Protein 2Y5I (pdb70)

Structure (mmCIF, N/CA/C/O backbone):
data_2Y5I
#
_entry.id   2Y5I
#
_cell.length_a   75.611
_cell.length_b   132.250
_cell.length_c   58.209
_cell.angle_alpha   90.00
_cell.angle_beta   90.00
_cell.angle_gamma   90.00
#
_symmetry.space_group_name_H-M   'P 21 21 2'
#
loop_
_entity.id
_entity.type
_entity.pdbx_description
1 polymer 'S100 CALCIUM BINDING PROTEIN Z'
2 non-polymer 'CALCIUM ION'
3 non-polymer 'ISOPROPYL ALCOHOL'
4 water water
#
loop_
_atom_site.group_PDB
_atom_site.id
_atom_site.type_symbol
_atom_site.label_atom_id
_atom_site.label_alt_id
_atom_site.label_comp_id
_atom_site.label_asym_id
_atom_site.label_entity_id
_atom_site.label_seq_id
_atom_site.pdbx_PDB_ins_code
_atom_site.Cartn_x
_atom_site.Cartn_y
_atom_site.Cartn_z
_atom_site.occupancy
_atom_site.B_iso_or_equiv
_atom_site.auth_seq_id
_atom_site.auth_comp_id
_atom_site.auth_asym_id
_atom_site.auth_atom_id
_atom_site.pdbx_PDB_model_num
ATOM 1 N N . SER A 1 3 ? 36.216 13.812 -9.838 1.00 19.25 3 SER A N 1
ATOM 2 C CA . SER A 1 3 ? 37.559 14.444 -9.724 1.00 17.89 3 SER A CA 1
ATOM 3 C C . SER A 1 3 ? 37.940 14.679 -8.272 1.00 16.55 3 SER A C 1
ATOM 4 O O . SER A 1 3 ? 37.100 14.903 -7.412 1.00 15.88 3 SER A O 1
ATOM 7 N N . LYS A 1 4 ? 39.231 14.663 -8.004 1.00 16.25 4 LYS A N 1
ATOM 8 C CA . LYS A 1 4 ? 39.687 14.874 -6.626 1.00 15.25 4 LYS A CA 1
ATOM 9 C C . LYS A 1 4 ? 39.288 16.260 -6.113 1.00 13.59 4 LYS A C 1
ATOM 10 O O . LYS A 1 4 ? 38.816 16.414 -4.964 1.00 12.83 4 LYS A O 1
ATOM 16 N N . LEU A 1 5 ? 39.383 17.260 -6.969 1.00 13.05 5 LEU A N 1
ATOM 17 C CA . LEU A 1 5 ? 39.019 18.595 -6.531 1.00 11.94 5 LEU A CA 1
ATOM 18 C C . LEU A 1 5 ? 37.517 18.708 -6.155 1.00 11.95 5 LEU A C 1
ATOM 19 O O . LEU A 1 5 ? 37.159 19.303 -5.139 1.00 11.08 5 LEU A O 1
ATOM 24 N N . GLU A 1 6 ? 36.638 18.168 -6.983 1.00 13.05 6 GLU A N 1
ATOM 25 C CA . GLU A 1 6 ? 35.206 18.355 -6.750 1.00 13.40 6 GLU A CA 1
ATOM 26 C C . GLU A 1 6 ? 34.772 17.449 -5.588 1.00 13.59 6 GLU A C 1
ATOM 27 O O . GLU A 1 6 ? 33.945 17.815 -4.760 1.00 13.34 6 GLU A O 1
ATOM 33 N N . GLY A 1 7 ? 35.405 16.295 -5.466 1.00 14.33 7 GLY A N 1
ATOM 34 C CA . GLY A 1 7 ? 35.307 15.553 -4.196 1.00 14.56 7 GLY A CA 1
ATOM 35 C C . GLY A 1 7 ? 35.598 16.425 -2.970 1.00 13.22 7 GLY A C 1
ATOM 36 O O . GLY A 1 7 ? 34.819 16.422 -2.005 1.00 13.33 7 GLY A O 1
ATOM 37 N N . ALA A 1 8 ? 36.682 17.205 -3.008 1.00 12.29 8 ALA A N 1
ATOM 38 C CA . ALA A 1 8 ? 37.045 18.063 -1.882 1.00 11.54 8 ALA A CA 1
ATOM 39 C C . ALA A 1 8 ? 35.998 19.128 -1.626 1.00 11.46 8 ALA A C 1
ATOM 40 O O . ALA A 1 8 ? 35.663 19.394 -0.469 1.00 11.31 8 ALA A O 1
ATOM 42 N N . MET A 1 9 ? 35.492 19.733 -2.717 1.00 11.91 9 MET A N 1
ATOM 43 C CA . MET A 1 9 ? 34.447 20.760 -2.681 1.00 11.90 9 MET A CA 1
ATOM 44 C C . MET A 1 9 ? 33.171 20.203 -2.063 1.00 12.83 9 MET A C 1
ATOM 45 O O . MET A 1 9 ? 32.599 20.823 -1.172 1.00 12.53 9 MET A O 1
ATOM 50 N N . ASP A 1 10 ? 32.760 19.035 -2.543 1.00 14.30 10 ASP A N 1
ATOM 51 C CA . ASP A 1 10 ? 31.604 18.336 -1.967 1.00 15.42 10 ASP A CA 1
ATOM 52 C C . ASP A 1 10 ? 31.754 18.162 -0.469 1.00 14.73 10 ASP A C 1
ATOM 53 O O . ASP A 1 10 ? 30.809 18.396 0.277 1.00 14.47 10 ASP A O 1
ATOM 58 N N . ALA A 1 11 ? 32.945 17.743 -0.055 1.00 14.51 11 ALA A N 1
ATOM 59 C CA . ALA A 1 11 ? 33.268 17.540 1.360 1.00 14.26 11 ALA A CA 1
ATOM 60 C C . ALA A 1 11 ? 33.160 18.839 2.185 1.00 13.41 11 ALA A C 1
ATOM 61 O O . ALA A 1 11 ? 32.678 18.815 3.313 1.00 13.82 11 ALA A O 1
ATOM 63 N N . LEU A 1 12 ? 33.576 19.960 1.631 1.00 12.66 12 LEU A N 1
ATOM 64 C CA . LEU A 1 12 ? 33.459 21.240 2.362 1.00 12.11 12 LEU A CA 1
ATOM 65 C C . LEU A 1 12 ? 32.010 21.519 2.621 1.00 12.15 12 LEU A C 1
ATOM 66 O O . LEU A 1 12 ? 31.645 21.947 3.715 1.00 12.30 12 LEU A O 1
ATOM 71 N N . ILE A 1 13 ? 31.197 21.299 1.589 1.00 12.19 13 ILE A N 1
ATOM 72 C CA . ILE A 1 13 ? 29.761 21.522 1.710 1.00 12.43 13 ILE A CA 1
ATOM 73 C C . ILE A 1 13 ? 29.120 20.563 2.742 1.00 12.85 13 ILE A C 1
ATOM 74 O O . ILE A 1 13 ? 28.317 20.959 3.580 1.00 12.65 13 ILE A O 1
ATOM 79 N N . THR A 1 14 ? 29.447 19.289 2.630 1.00 13.46 14 THR A N 1
ATOM 80 C CA . THR A 1 14 ? 28.924 18.255 3.558 1.00 14.65 14 THR A CA 1
ATOM 81 C C . THR A 1 14 ? 29.287 18.547 4.996 1.00 14.28 14 THR A C 1
ATOM 82 O O . THR A 1 14 ? 28.434 18.477 5.878 1.00 14.64 14 THR A O 1
ATOM 86 N N . VAL A 1 15 ? 30.546 18.888 5.220 1.00 13.74 15 VAL A N 1
ATOM 87 C CA . VAL A 1 15 ? 31.021 19.169 6.598 1.00 13.66 15 VAL A CA 1
ATOM 88 C C . VAL A 1 15 ? 30.164 20.282 7.177 1.00 13.28 15 VAL A C 1
ATOM 89 O O . VAL A 1 15 ? 29.580 20.108 8.247 1.00 13.56 15 VAL A O 1
ATOM 93 N N . PHE A 1 16 ? 30.062 21.386 6.455 1.00 12.46 16 PHE A N 1
ATOM 94 C CA . PHE A 1 16 ? 29.285 22.545 6.923 1.00 12.58 16 PHE A CA 1
ATOM 95 C C . PHE A 1 16 ? 27.875 22.130 7.333 1.00 13.84 16 PHE A C 1
ATOM 96 O O . PHE A 1 16 ? 27.403 22.418 8.453 1.00 14.35 16 PHE A O 1
ATOM 104 N N . HIS A 1 17 ? 27.220 21.387 6.454 1.00 14.74 17 HIS A N 1
ATOM 105 C CA . HIS A 1 17 ? 25.824 21.020 6.665 1.00 15.98 17 HIS A CA 1
ATOM 106 C C . HIS A 1 17 ? 25.679 19.909 7.732 1.00 17.23 17 HIS A C 1
ATOM 107 O O . HIS A 1 17 ? 24.625 19.712 8.318 1.00 18.30 17 HIS A O 1
ATOM 114 N N . ASN A 1 18 ? 26.739 19.153 7.958 1.00 17.42 18 ASN A N 1
ATOM 115 C CA . ASN A 1 18 ? 26.763 18.229 9.080 1.00 18.45 18 ASN A CA 1
ATOM 116 C C . ASN A 1 18 ? 26.558 18.934 10.442 1.00 18.11 18 ASN A C 1
ATOM 117 O O . ASN A 1 18 ? 26.040 18.315 11.360 1.00 19.59 18 ASN A O 1
ATOM 122 N N . TYR A 1 19 ? 26.977 20.192 10.588 1.00 16.48 19 TYR A N 1
ATOM 123 C CA . TYR A 1 19 ? 26.892 20.914 11.867 1.00 16.30 19 TYR A CA 1
ATOM 124 C C . TYR A 1 19 ? 25.877 22.061 11.892 1.00 15.77 19 TYR A C 1
ATOM 125 O O . TYR A 1 19 ? 25.503 22.500 12.961 1.00 16.00 19 TYR A O 1
ATOM 134 N N . SER A 1 20 ? 25.509 22.610 10.724 1.00 14.91 20 SER A N 1
ATOM 135 C CA . SER A 1 20 ? 24.713 23.850 10.654 1.00 14.43 20 SER A CA 1
ATOM 136 C C . SER A 1 20 ? 23.215 23.638 10.897 1.00 15.21 20 SER A C 1
ATOM 137 O O . SER A 1 20 ? 22.460 24.606 11.143 1.00 15.30 20 SER A O 1
ATOM 140 N N . GLY A 1 21 ? 22.772 22.383 10.846 1.00 15.79 21 GLY A N 1
ATOM 141 C CA . GLY A 1 21 ? 21.367 22.067 10.943 1.00 16.82 21 GLY A CA 1
ATOM 142 C C . GLY A 1 21 ? 20.834 21.621 12.303 1.00 17.84 21 GLY A C 1
ATOM 143 O O . GLY A 1 21 ? 19.746 21.085 12.392 1.00 18.87 21 GLY A O 1
ATOM 144 N N . SER A 1 22 ? 21.598 21.798 13.375 1.00 17.54 22 SER A N 1
ATOM 145 C CA . SER A 1 22 ? 21.113 21.431 14.687 1.00 18.74 22 SER A CA 1
ATOM 146 C C . SER A 1 22 ? 20.114 22.419 15.248 1.00 19.02 22 SER A C 1
ATOM 147 O O . SER A 1 22 ? 19.168 22.033 15.963 1.00 20.22 22 SER A O 1
ATOM 150 N N . GLU A 1 23 ? 20.312 23.694 14.934 1.00 17.82 23 GLU A N 1
ATOM 151 C CA . GLU A 1 23 ? 19.452 24.731 15.496 1.00 18.55 23 GLU A CA 1
ATOM 152 C C . GLU A 1 23 ? 19.470 25.979 14.648 1.00 17.79 23 GLU A C 1
ATOM 153 O O . GLU A 1 23 ? 20.375 26.196 13.823 1.00 16.39 23 GLU A O 1
ATOM 159 N N . GLY A 1 24 ? 18.492 26.826 14.910 1.00 18.90 24 GLY A N 1
ATOM 160 C CA . GLY A 1 24 ? 18.385 28.077 14.186 1.00 18.95 24 GLY A CA 1
ATOM 161 C C . GLY A 1 24 ? 18.387 27.842 12.695 1.00 18.64 24 GLY A C 1
ATOM 162 O O . GLY A 1 24 ? 17.959 26.806 12.221 1.00 18.80 24 GLY A O 1
ATOM 163 N N . ASP A 1 25 ? 18.864 28.817 11.948 1.00 18.85 25 ASP A N 1
ATOM 164 C CA . ASP A 1 25 ? 19.000 28.648 10.500 1.00 18.96 25 ASP A CA 1
ATOM 165 C C . ASP A 1 25 ? 19.720 27.331 10.173 1.00 18.37 25 ASP A C 1
ATOM 166 O O . ASP A 1 25 ? 20.799 27.058 10.654 1.00 17.19 25 ASP A O 1
ATOM 171 N N . LYS A 1 26 ? 19.121 26.567 9.293 1.00 19.11 26 LYS A N 1
ATOM 172 C CA . LYS A 1 26 ? 19.624 25.269 8.899 1.00 19.46 26 LYS A CA 1
ATOM 173 C C . LYS A 1 26 ? 20.938 25.388 8.094 1.00 17.81 26 LYS A C 1
ATOM 174 O O . LYS A 1 26 ? 21.758 24.465 8.039 1.00 17.15 26 LYS A O 1
ATOM 180 N N . TYR A 1 27 ? 21.136 26.551 7.475 1.00 17.25 27 TYR A N 1
ATOM 181 C CA . TYR A 1 27 ? 22.269 26.816 6.609 1.00 16.57 27 TYR A CA 1
ATOM 182 C C . TYR A 1 27 ? 23.247 27.840 7.162 1.00 15.66 27 TYR A C 1
ATOM 183 O O . TYR A 1 27 ? 24.049 28.374 6.426 1.00 15.36 27 TYR A O 1
ATOM 192 N N . LYS A 1 28 ? 23.182 28.121 8.458 1.00 15.93 28 LYS A N 1
ATOM 193 C CA . LYS A 1 28 ? 24.222 28.898 9.133 1.00 15.11 28 LYS A CA 1
ATOM 194 C C . LYS A 1 28 ? 24.640 28.224 10.422 1.00 14.99 28 LYS A C 1
ATOM 195 O O . LYS A 1 28 ? 23.839 27.535 11.103 1.00 15.58 28 LYS A O 1
ATOM 201 N N . LEU A 1 29 ? 25.887 28.480 10.801 1.00 14.16 29 LEU A N 1
ATOM 202 C CA . LEU A 1 29 ? 26.413 27.979 12.050 1.00 14.03 29 LEU A CA 1
ATOM 203 C C . LEU A 1 29 ? 26.225 28.966 13.203 1.00 14.50 29 LEU A C 1
ATOM 204 O O . LEU A 1 29 ? 26.704 30.112 13.152 1.00 14.55 29 LEU A O 1
ATOM 209 N N . SER A 1 30 ? 25.576 28.504 14.271 1.00 14.76 30 SER A N 1
ATOM 210 C CA . SER A 1 30 ? 25.558 29.242 15.532 1.00 15.36 30 SER A CA 1
ATOM 211 C C . SER A 1 30 ? 26.937 29.124 16.140 1.00 15.09 30 SER A C 1
ATOM 212 O O . SER A 1 30 ? 27.697 28.302 15.696 1.00 14.25 30 SER A O 1
ATOM 215 N N . LYS A 1 31 ? 27.244 29.930 17.150 1.00 15.87 31 LYS A N 1
ATOM 216 C CA . LYS A 1 31 ? 28.489 29.766 17.938 1.00 16.36 31 LYS A CA 1
ATOM 217 C C . LYS A 1 31 ? 28.637 28.312 18.418 1.00 16.46 31 LYS A C 1
ATOM 218 O O . LYS A 1 31 ? 29.691 27.752 18.347 1.00 16.07 31 LYS A O 1
ATOM 224 N N . GLY A 1 32 ? 27.565 27.718 18.898 1.00 17.12 32 GLY A N 1
ATOM 225 C CA . GLY A 1 32 ? 27.607 26.331 19.414 1.00 17.82 32 GLY A CA 1
ATOM 226 C C . GLY A 1 32 ? 27.962 25.318 18.327 1.00 16.79 32 GLY A C 1
ATOM 227 O O . GLY A 1 32 ? 28.798 24.406 18.522 1.00 16.77 32 GLY A O 1
ATOM 228 N N . GLU A 1 33 ? 27.325 25.474 17.177 1.00 15.94 33 GLU A N 1
ATOM 229 C CA . GLU A 1 33 ? 27.580 24.615 16.031 1.00 15.18 33 GLU A CA 1
ATOM 230 C C . GLU A 1 33 ? 29.017 24.801 15.489 1.00 14.63 33 GLU A C 1
ATOM 231 O O . GLU A 1 33 ? 29.689 23.822 15.157 1.00 14.31 33 GLU A O 1
ATOM 237 N N . LEU A 1 34 ? 29.471 26.054 15.407 1.00 14.69 34 LEU A N 1
ATOM 238 C CA . LEU A 1 34 ? 30.827 26.373 15.052 1.00 14.63 34 LEU A CA 1
ATOM 239 C C . LEU A 1 34 ? 31.824 25.690 16.010 1.00 15.90 34 LEU A C 1
ATOM 240 O O . LEU A 1 34 ? 32.765 25.065 15.563 1.00 15.58 34 LEU A O 1
ATOM 245 N N . LYS A 1 35 ? 31.566 25.782 17.314 1.00 17.59 35 LYS A N 1
ATOM 246 C CA . LYS A 1 35 ? 32.420 25.206 18.368 1.00 19.00 35 LYS A CA 1
ATOM 247 C C . LYS A 1 35 ? 32.495 23.696 18.152 1.00 19.62 35 LYS A C 1
ATOM 248 O O . LYS A 1 35 ? 33.555 23.077 18.156 1.00 19.86 35 LYS A O 1
ATOM 254 N N . GLU A 1 36 ? 31.352 23.121 17.870 1.00 20.37 36 GLU A N 1
ATOM 255 C CA . GLU A 1 36 ? 31.264 21.728 17.621 1.00 21.20 36 GLU A CA 1
ATOM 256 C C . GLU A 1 36 ? 32.129 21.332 16.429 1.00 19.56 36 GLU A C 1
ATOM 257 O O . GLU A 1 36 ? 32.964 20.404 16.530 1.00 19.86 36 GLU A O 1
ATOM 263 N N . LEU A 1 37 ? 31.941 22.041 15.307 1.00 17.36 37 LEU A N 1
ATOM 264 C CA . LEU A 1 37 ? 32.715 21.816 14.126 1.00 16.10 37 LEU A CA 1
ATOM 265 C C . LEU A 1 37 ? 34.225 22.010 14.400 1.00 15.96 37 LEU A C 1
ATOM 266 O O . LEU A 1 37 ? 35.027 21.167 13.996 1.00 15.75 37 LEU A O 1
ATOM 271 N N . LEU A 1 38 ? 34.612 23.105 15.056 1.00 15.75 38 LEU A N 1
ATOM 272 C CA . LEU A 1 38 ? 36.021 23.341 15.353 1.00 16.03 38 LEU A CA 1
ATOM 273 C C . LEU A 1 38 ? 36.641 22.155 16.141 1.00 17.33 38 LEU A C 1
ATOM 274 O O . LEU A 1 38 ? 37.729 21.659 15.799 1.00 16.83 38 LEU A O 1
ATOM 279 N N . ASN A 1 39 ? 35.900 21.677 17.140 1.00 18.69 39 ASN A N 1
ATOM 280 C CA . ASN A 1 39 ? 36.400 20.676 18.039 1.00 20.34 39 ASN A CA 1
ATOM 281 C C . ASN A 1 39 ? 36.529 19.325 17.375 1.00 20.33 39 ASN A C 1
ATOM 282 O O . ASN A 1 39 ? 37.490 18.575 17.677 1.00 21.29 39 ASN A O 1
ATOM 287 N N . ALA A 1 40 ? 35.623 19.024 16.456 1.00 19.09 40 ALA A N 1
ATOM 288 C CA . ALA A 1 40 ? 35.648 17.735 15.776 1.00 19.16 40 ALA A CA 1
ATOM 289 C C . ALA A 1 40 ? 36.444 17.745 14.483 1.00 17.69 40 ALA A C 1
ATOM 290 O O . ALA A 1 40 ? 36.995 16.713 14.111 1.00 18.05 40 ALA A O 1
ATOM 292 N N . GLU A 1 41 ? 36.561 18.897 13.816 1.00 16.08 41 GLU A N 1
ATOM 293 C CA . GLU A 1 41 ? 37.124 18.949 12.452 1.00 14.86 41 GLU A CA 1
ATOM 294 C C . GLU A 1 41 ? 38.485 19.643 12.366 1.00 14.32 41 GLU A C 1
ATOM 295 O O . GLU A 1 41 ? 39.267 19.345 11.467 1.00 13.80 41 GLU A O 1
ATOM 301 N N . LEU A 1 42 ? 38.769 20.554 13.308 1.00 14.59 42 LEU A N 1
ATOM 302 C CA . LEU A 1 42 ? 39.982 21.353 13.314 1.00 14.20 42 LEU A CA 1
ATOM 303 C C . LEU A 1 42 ? 40.714 21.288 14.645 1.00 15.59 42 LEU A C 1
ATOM 304 O O . LEU A 1 42 ? 41.435 22.222 15.020 1.00 15.60 42 LEU A O 1
ATOM 309 N N A THR A 1 43 ? 40.592 20.145 15.318 0.50 16.71 43 THR A N 1
ATOM 310 N N B THR A 1 43 ? 40.575 20.154 15.323 0.50 16.74 43 THR A N 1
ATOM 311 C CA A THR A 1 43 ? 41.099 19.971 16.665 0.50 18.47 43 THR A CA 1
ATOM 312 C CA B THR A 1 43 ? 41.103 19.978 16.653 0.50 18.48 43 THR A CA 1
ATOM 313 C C A THR A 1 43 ? 42.618 20.191 16.778 0.50 19.13 43 THR A C 1
ATOM 314 C C B THR A 1 43 ? 42.612 20.234 16.758 0.50 19.10 43 THR A C 1
ATOM 315 O O A THR A 1 43 ? 43.088 20.717 17.790 0.50 20.38 43 THR A O 1
ATOM 316 O O B THR A 1 43 ? 43.070 20.811 17.747 0.50 20.28 43 THR A O 1
ATOM 323 N N . ASP A 1 44 ? 43.371 19.855 15.732 1.00 18.58 44 ASP A N 1
ATOM 324 C CA . ASP A 1 44 ? 44.805 20.089 15.714 1.00 19.28 44 ASP A CA 1
ATOM 325 C C . ASP A 1 44 ? 45.166 21.597 15.820 1.00 19.08 44 ASP A C 1
ATOM 326 O O . ASP A 1 44 ? 46.120 21.953 16.524 1.00 19.79 44 ASP A O 1
ATOM 331 N N . PHE A 1 45 ? 44.342 22.455 15.200 1.00 18.14 45 PHE A N 1
ATOM 332 C CA . PHE A 1 45 ? 44.504 23.914 15.325 1.00 18.50 45 PHE A CA 1
ATOM 333 C C . PHE A 1 45 ? 44.243 24.404 16.759 1.00 20.39 45 PHE A C 1
ATOM 334 O O . PHE A 1 45 ? 44.794 25.431 17.173 1.00 21.81 45 PHE A O 1
ATOM 342 N N . LEU A 1 46 ? 43.458 23.656 17.525 1.00 21.22 46 LEU A N 1
ATOM 343 C CA . LEU A 1 46 ? 43.267 23.963 18.946 1.00 23.08 46 LEU A CA 1
ATOM 344 C C . LEU A 1 46 ? 44.223 23.180 19.821 1.00 24.77 46 LEU A C 1
ATOM 345 O O . LEU A 1 46 ? 44.020 23.089 20.985 1.00 26.03 46 LEU A O 1
ATOM 350 N N . MET A 1 47 ? 45.249 22.594 19.232 1.00 25.00 47 MET A N 1
ATOM 351 C CA . MET A 1 47 ? 46.180 21.725 19.938 1.00 26.86 47 MET A CA 1
ATOM 352 C C . MET A 1 47 ? 45.467 20.715 20.813 1.00 27.72 47 MET A C 1
ATOM 353 O O . MET A 1 47 ? 45.897 20.410 21.900 1.00 29.69 47 MET A O 1
ATOM 358 N N . SER A 1 48 ? 44.366 20.188 20.267 1.00 26.46 48 SER A N 1
ATOM 359 C CA . SER A 1 48 ? 43.447 19.277 20.954 1.00 27.50 48 SER A CA 1
ATOM 360 C C . SER A 1 48 ? 43.110 19.691 22.369 1.00 29.12 48 SER A C 1
ATOM 361 O O . SER A 1 48 ? 42.878 18.848 23.210 1.00 30.60 48 SER A O 1
ATOM 364 N N . GLN A 1 49 ? 43.096 20.999 22.606 1.00 29.11 49 GLN A N 1
ATOM 365 C CA . GLN A 1 49 ? 42.566 21.582 23.823 1.00 30.86 49 GLN A CA 1
ATOM 366 C C . GLN A 1 49 ? 41.241 22.245 23.504 1.00 30.42 49 GLN A C 1
ATOM 367 O O . GLN A 1 49 ? 40.909 22.573 22.344 1.00 27.94 49 GLN A O 1
ATOM 373 N N . LYS A 1 50 ? 40.517 22.429 24.597 1.00 33.10 50 LYS A N 1
ATOM 374 C CA . LYS A 1 50 ? 39.306 23.188 24.666 1.00 33.68 50 LYS A CA 1
ATOM 375 C C . LYS A 1 50 ? 39.712 24.615 24.876 1.00 33.93 50 LYS A C 1
ATOM 376 O O . LYS A 1 50 ? 40.409 24.945 25.826 1.00 36.15 50 LYS A O 1
ATOM 382 N N . ASP A 1 51 ? 39.283 25.466 23.966 1.00 32.55 51 ASP A N 1
ATOM 383 C CA . ASP A 1 51 ? 39.704 26.834 23.967 1.00 32.70 51 ASP A CA 1
ATOM 384 C C . ASP A 1 51 ? 38.501 27.733 23.616 1.00 31.67 51 ASP A C 1
ATOM 385 O O . ASP A 1 51 ? 38.429 28.268 22.509 1.00 30.00 51 ASP A O 1
ATOM 390 N N . PRO A 1 52 ? 37.566 27.890 24.564 1.00 33.00 52 PRO A N 1
ATOM 391 C CA . PRO A 1 52 ? 36.376 28.743 24.385 1.00 32.59 52 PRO A CA 1
ATOM 392 C C . PRO A 1 52 ? 36.673 30.211 24.079 1.00 32.58 52 PRO A C 1
ATOM 393 O O . PRO A 1 52 ? 35.977 30.797 23.256 1.00 30.18 52 PRO A O 1
ATOM 397 N N . MET A 1 53 ? 37.663 30.814 24.745 1.00 34.74 53 MET A N 1
ATOM 398 C CA . MET A 1 53 ? 38.006 32.188 24.412 1.00 35.62 53 MET A CA 1
ATOM 399 C C . MET A 1 53 ? 38.521 32.275 22.978 1.00 32.96 53 MET A C 1
ATOM 400 O O . MET A 1 53 ? 38.217 33.237 22.273 1.00 31.99 53 MET A O 1
ATOM 405 N N . LEU A 1 54 ? 39.242 31.261 22.510 1.00 31.22 54 LEU A N 1
ATOM 406 C CA . LEU A 1 54 ? 39.692 31.276 21.126 1.00 28.97 54 LEU A CA 1
ATOM 407 C C . LEU A 1 54 ? 38.509 31.121 20.153 1.00 26.49 54 LEU A C 1
ATOM 408 O O . LEU A 1 54 ? 38.475 31.785 19.131 1.00 25.02 54 LEU A O 1
ATOM 413 N N . VAL A 1 55 ? 37.557 30.255 20.482 1.00 25.74 55 VAL A N 1
ATOM 414 C CA . VAL A 1 55 ? 36.350 30.101 19.679 1.00 24.33 55 VAL A CA 1
ATOM 415 C C . VAL A 1 55 ? 35.546 31.398 19.550 1.00 24.07 55 VAL A C 1
ATOM 416 O O . VAL A 1 55 ? 35.067 31.761 18.471 1.00 22.81 55 VAL A O 1
ATOM 420 N N . GLU A 1 56 ? 35.411 32.069 20.667 1.00 25.44 56 GLU A N 1
ATOM 421 C CA . GLU A 1 56 ? 34.760 33.361 20.733 1.00 26.17 56 GLU A CA 1
ATOM 422 C C . GLU A 1 56 ? 35.390 34.326 19.734 1.00 25.13 56 GLU A C 1
ATOM 423 O O . GLU A 1 56 ? 34.693 35.018 19.011 1.00 23.67 56 GLU A O 1
ATOM 429 N N . LYS A 1 57 ? 36.718 34.362 19.708 1.00 25.05 57 LYS A N 1
ATOM 430 C CA . LYS A 1 57 ? 37.416 35.246 18.785 1.00 24.89 57 LYS A CA 1
ATOM 431 C C . LYS A 1 57 ? 37.243 34.780 17.345 1.00 22.64 57 LYS A C 1
ATOM 432 O O . LYS A 1 57 ? 37.132 35.617 16.441 1.00 22.64 57 LYS A O 1
ATOM 438 N N . ILE A 1 58 ? 37.230 33.464 17.115 1.00 20.99 58 ILE A N 1
ATOM 439 C CA . ILE A 1 58 ? 37.003 32.914 15.761 1.00 19.01 58 ILE A CA 1
ATOM 440 C C . ILE A 1 58 ? 35.576 33.292 15.272 1.00 18.54 58 ILE A C 1
ATOM 441 O O . ILE A 1 58 ? 35.404 33.841 14.171 1.00 17.85 58 ILE A O 1
ATOM 446 N N . MET A 1 59 ? 34.579 33.060 16.123 1.00 18.92 59 MET A N 1
ATOM 447 C CA . MET A 1 59 ? 33.192 33.508 15.877 1.00 18.84 59 MET A CA 1
ATOM 448 C C . MET A 1 59 ? 33.124 35.002 15.488 1.00 19.26 59 MET A C 1
ATOM 449 O O . MET A 1 59 ? 32.589 35.340 14.434 1.00 18.36 59 MET A O 1
ATOM 454 N N . ASN A 1 60 ? 33.706 35.866 16.324 1.00 20.47 60 ASN A N 1
ATOM 455 C CA . ASN A 1 60 ? 33.750 37.295 16.032 1.00 21.47 60 ASN A CA 1
ATOM 456 C C . ASN A 1 60 ? 34.467 37.655 14.710 1.00 20.32 60 ASN A C 1
ATOM 457 O O . ASN A 1 60 ? 34.040 38.558 14.006 1.00 20.60 60 ASN A O 1
ATOM 462 N N . ASP A 1 61 ? 35.571 37.000 14.388 1.00 19.01 61 ASP A N 1
ATOM 463 C CA . ASP A 1 61 ? 36.283 37.327 13.167 1.00 18.19 61 ASP A CA 1
ATOM 464 C C . ASP A 1 61 ? 35.496 36.829 11.951 1.00 16.47 61 ASP A C 1
ATOM 465 O O . ASP A 1 61 ? 35.541 37.438 10.930 1.00 16.27 61 ASP A O 1
ATOM 470 N N . LEU A 1 62 ? 34.869 35.669 12.058 1.00 15.25 62 LEU A N 1
ATOM 471 C CA . LEU A 1 62 ? 34.163 35.085 10.914 1.00 14.13 62 LEU A CA 1
ATOM 472 C C . LEU A 1 62 ? 32.801 35.718 10.650 1.00 14.33 62 LEU A C 1
ATOM 473 O O . LEU A 1 62 ? 32.386 35.770 9.514 1.00 14.04 62 LEU A O 1
ATOM 478 N N . ASP A 1 63 ? 32.097 36.151 11.690 1.00 15.38 63 ASP A N 1
ATOM 479 C CA . ASP A 1 63 ? 30.785 36.759 11.513 1.00 15.93 63 ASP A CA 1
ATOM 480 C C . ASP A 1 63 ? 30.910 38.215 11.061 1.00 17.39 63 ASP A C 1
ATOM 481 O O . ASP A 1 63 ? 30.642 39.141 11.830 1.00 18.58 63 ASP A O 1
ATOM 486 N N . SER A 1 64 ? 31.297 38.411 9.800 1.00 17.74 64 SER A N 1
ATOM 487 C CA . SER A 1 64 ? 31.524 39.764 9.252 1.00 19.38 64 SER A CA 1
ATOM 488 C C . SER A 1 64 ? 30.307 40.645 9.194 1.00 20.48 64 SER A C 1
ATOM 489 O O . SER A 1 64 ? 30.437 41.860 9.271 1.00 21.68 64 SER A O 1
ATOM 492 N N . ASN A 1 65 ? 29.125 40.060 8.986 1.00 19.99 65 ASN A N 1
ATOM 493 C CA . ASN A 1 65 ? 27.934 40.884 8.893 1.00 21.03 65 ASN A CA 1
ATOM 494 C C . ASN A 1 65 ? 27.177 40.971 10.215 1.00 21.83 65 ASN A C 1
ATOM 495 O O . ASN A 1 65 ? 26.114 41.582 10.297 1.00 22.37 65 ASN A O 1
ATOM 500 N N . LYS A 1 66 ? 27.724 40.349 11.259 1.00 21.67 66 LYS A N 1
ATOM 501 C CA . LYS A 1 66 ? 27.212 40.586 12.600 1.00 22.96 66 LYS A CA 1
ATOM 502 C C . LYS A 1 66 ? 25.769 40.127 12.787 1.00 22.46 66 LYS A C 1
ATOM 503 O O . LYS A 1 66 ? 25.025 40.772 13.460 1.00 23.43 66 LYS A O 1
ATOM 509 N N . ASP A 1 67 ? 25.396 39.004 12.180 1.00 20.90 67 ASP A N 1
ATOM 510 C CA . ASP A 1 67 ? 24.059 38.401 12.414 1.00 20.89 67 ASP A CA 1
ATOM 511 C C . ASP A 1 67 ? 24.077 37.277 13.458 1.00 20.48 67 ASP A C 1
ATOM 512 O O . ASP A 1 67 ? 23.107 36.565 13.645 1.00 20.19 67 ASP A O 1
ATOM 517 N N . ASN A 1 68 ? 25.202 37.182 14.158 1.00 20.69 68 ASN A N 1
ATOM 518 C CA . ASN A 1 68 ? 25.461 36.155 15.156 1.00 20.74 68 ASN A CA 1
ATOM 519 C C . ASN A 1 68 ? 25.495 34.726 14.582 1.00 19.32 68 ASN A C 1
ATOM 520 O O . ASN A 1 68 ? 25.310 33.743 15.329 1.00 19.23 68 ASN A O 1
ATOM 525 N N . GLU A 1 69 ? 25.770 34.607 13.283 1.00 18.09 69 GLU A N 1
ATOM 526 C CA . GLU A 1 69 ? 25.931 33.284 12.653 1.00 16.97 69 GLU A CA 1
ATOM 527 C C . GLU A 1 69 ? 27.110 33.318 11.727 1.00 15.98 69 GLU A C 1
ATOM 528 O O . GLU A 1 69 ? 27.530 34.396 11.281 1.00 15.94 69 GLU A O 1
ATOM 534 N N . VAL A 1 70 ? 27.620 32.128 11.418 1.00 14.75 70 VAL A N 1
ATOM 535 C CA . VAL A 1 70 ? 28.637 31.958 10.407 1.00 13.72 70 VAL A CA 1
ATOM 536 C C . VAL A 1 70 ? 27.956 31.244 9.242 1.00 13.05 70 VAL A C 1
ATOM 537 O O . VAL A 1 70 ? 27.703 30.020 9.280 1.00 12.41 70 VAL A O 1
ATOM 541 N N . ASP A 1 71 ? 27.622 32.014 8.200 1.00 13.08 71 ASP A N 1
ATOM 542 C CA . ASP A 1 71 ? 27.044 31.398 7.005 1.00 12.83 71 ASP A CA 1
ATOM 543 C C . ASP A 1 71 ? 28.091 30.683 6.155 1.00 12.22 71 ASP A C 1
ATOM 544 O O . ASP A 1 71 ? 29.314 30.622 6.489 1.00 11.41 71 ASP A O 1
ATOM 549 N N . PHE A 1 72 ? 27.651 30.113 5.032 1.00 12.76 72 PHE A N 1
ATOM 550 C CA . PHE A 1 72 ? 28.616 29.288 4.271 1.00 12.44 72 PHE A CA 1
ATOM 551 C C . PHE A 1 72 ? 29.766 30.101 3.672 1.00 12.31 72 PHE A C 1
ATOM 552 O O . PHE A 1 72 ? 30.913 29.675 3.672 1.00 11.56 72 PHE A O 1
ATOM 560 N N A ASN A 1 73 ? 29.449 31.291 3.168 0.50 13.12 73 ASN A N 1
ATOM 561 N N B ASN A 1 73 ? 29.450 31.278 3.174 0.50 12.95 73 ASN A N 1
ATOM 562 C CA A ASN A 1 73 ? 30.462 32.180 2.603 0.50 13.46 73 ASN A CA 1
ATOM 563 C CA B ASN A 1 73 ? 30.476 32.114 2.628 0.50 13.14 73 ASN A CA 1
ATOM 564 C C A ASN A 1 73 ? 31.471 32.507 3.711 0.50 12.98 73 ASN A C 1
ATOM 565 C C B ASN A 1 73 ? 31.477 32.409 3.741 0.50 12.75 73 ASN A C 1
ATOM 566 O O A ASN A 1 73 ? 32.687 32.490 3.484 0.50 12.59 73 ASN A O 1
ATOM 567 O O B ASN A 1 73 ? 32.688 32.238 3.557 0.50 12.20 73 ASN A O 1
ATOM 576 N N . GLU A 1 74 ? 30.960 32.775 4.916 1.00 12.79 74 GLU A N 1
ATOM 577 C CA . GLU A 1 74 ? 31.817 33.094 6.025 1.00 12.56 74 GLU A CA 1
ATOM 578 C C . GLU A 1 74 ? 32.689 31.908 6.460 1.00 12.07 74 GLU A C 1
ATOM 579 O O . GLU A 1 74 ? 33.847 32.136 6.861 1.00 12.50 74 GLU A O 1
ATOM 585 N N . PHE A 1 75 ? 32.128 30.695 6.416 1.00 11.50 75 PHE A N 1
ATOM 586 C CA . PHE A 1 75 ? 32.842 29.462 6.736 1.00 11.13 75 PHE A CA 1
ATOM 587 C C . PHE A 1 75 ? 33.970 29.246 5.732 1.00 10.88 75 PHE A C 1
ATOM 588 O O . PHE A 1 75 ? 35.078 28.866 6.121 1.00 10.64 75 PHE A O 1
ATOM 596 N N . VAL A 1 76 ? 33.682 29.498 4.456 1.00 10.49 76 VAL A N 1
ATOM 597 C CA . VAL A 1 76 ? 34.676 29.318 3.410 1.00 10.39 76 VAL A CA 1
ATOM 598 C C . VAL A 1 76 ? 35.861 30.263 3.558 1.00 10.09 76 VAL A C 1
ATOM 599 O O . VAL A 1 76 ? 36.966 29.892 3.257 1.00 9.64 76 VAL A O 1
ATOM 603 N N . VAL A 1 77 ? 35.617 31.453 4.081 1.00 10.44 77 VAL A N 1
ATOM 604 C CA . VAL A 1 77 ? 36.682 32.341 4.454 1.00 11.05 77 VAL A CA 1
ATOM 605 C C . VAL A 1 77 ? 37.663 31.667 5.444 1.00 11.08 77 VAL A C 1
ATOM 606 O O . VAL A 1 77 ? 38.894 31.740 5.254 1.00 10.85 77 VAL A O 1
ATOM 610 N N . LEU A 1 78 ? 37.106 31.008 6.463 1.00 11.06 78 LEU A N 1
ATOM 611 C CA . LEU A 1 78 ? 37.927 30.211 7.380 1.00 11.42 78 LEU A CA 1
ATOM 612 C C . LEU A 1 78 ? 38.737 29.128 6.686 1.00 10.94 78 LEU A C 1
ATOM 613 O O . LEU A 1 78 ? 39.935 29.039 6.880 1.00 11.17 78 LEU A O 1
ATOM 618 N N . VAL A 1 79 ? 38.070 28.285 5.911 1.00 10.52 79 VAL A N 1
ATOM 619 C CA . VAL A 1 79 ? 38.706 27.180 5.254 1.00 10.22 79 VAL A CA 1
ATOM 620 C C . VAL A 1 79 ? 39.793 27.631 4.306 1.00 10.02 79 VAL A C 1
ATOM 621 O O . VAL A 1 79 ? 40.872 27.039 4.307 1.00 9.87 79 VAL A O 1
ATOM 625 N N . ALA A 1 80 ? 39.542 28.722 3.562 1.00 9.96 80 ALA A N 1
ATOM 626 C CA . ALA A 1 80 ? 40.533 29.290 2.639 1.00 9.75 80 ALA A CA 1
ATOM 627 C C . ALA A 1 80 ? 41.721 29.795 3.423 1.00 10.22 80 ALA A C 1
ATOM 628 O O . ALA A 1 80 ? 42.862 29.469 3.116 1.00 10.22 80 ALA A O 1
ATOM 630 N N . ALA A 1 81 ? 41.491 30.573 4.474 1.00 10.38 81 ALA A N 1
ATOM 631 C CA . ALA A 1 81 ? 42.637 31.087 5.252 1.00 11.16 81 ALA A CA 1
ATOM 632 C C . ALA A 1 81 ? 43.530 29.942 5.841 1.00 11.04 81 ALA A C 1
ATOM 633 O O . ALA A 1 81 ? 44.769 30.015 5.740 1.00 11.17 81 ALA A O 1
ATOM 635 N N . LEU A 1 82 ? 42.899 28.907 6.435 1.00 10.58 82 LEU A N 1
ATOM 636 C CA . LEU A 1 82 ? 43.664 27.823 7.041 1.00 10.75 82 LEU A CA 1
ATOM 637 C C . LEU A 1 82 ? 44.344 26.939 6.000 1.00 10.37 82 LEU A C 1
ATOM 638 O O . LEU A 1 82 ? 45.465 26.512 6.233 1.00 10.97 82 LEU A O 1
ATOM 643 N N . THR A 1 83 ? 43.704 26.728 4.843 1.00 9.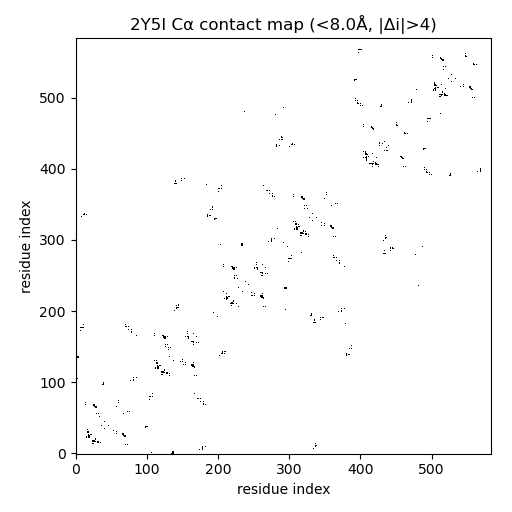55 83 THR A N 1
ATOM 644 C CA . THR A 1 83 ? 44.365 25.994 3.764 1.00 9.46 83 THR A CA 1
ATOM 645 C C . THR A 1 83 ? 45.571 26.730 3.191 1.00 9.65 83 THR A C 1
ATOM 646 O O . THR A 1 83 ? 46.661 26.166 3.068 1.00 9.88 83 THR A O 1
ATOM 650 N N . VAL A 1 84 ? 45.401 27.995 2.838 1.00 9.62 84 VAL A N 1
ATOM 651 C CA . VAL A 1 84 ? 46.537 28.824 2.426 1.00 10.09 84 VAL A CA 1
ATOM 652 C C . VAL A 1 84 ? 47.655 28.757 3.470 1.00 10.56 84 VAL A C 1
ATOM 653 O O . VAL A 1 84 ? 48.812 28.590 3.106 1.00 10.88 84 VAL A O 1
ATOM 657 N N . ALA A 1 85 ? 47.323 28.911 4.765 1.00 10.59 85 ALA A N 1
ATOM 658 C CA . ALA A 1 85 ? 48.363 28.930 5.834 1.00 11.36 85 ALA A CA 1
ATOM 659 C C . ALA A 1 85 ? 49.120 27.594 5.855 1.00 11.23 85 ALA A C 1
ATOM 660 O O . ALA A 1 85 ? 50.329 27.619 5.858 1.00 11.81 85 ALA A O 1
ATOM 662 N N . CYS A 1 86 ? 48.402 26.450 5.760 1.00 10.53 86 CYS A N 1
ATOM 663 C CA . CYS A 1 86 ? 49.008 25.091 5.679 1.00 10.72 86 CYS A CA 1
ATOM 664 C C . CYS A 1 86 ? 49.866 24.858 4.412 1.00 10.46 86 CYS A C 1
ATOM 665 O O . CYS A 1 86 ? 50.968 24.322 4.458 1.00 10.97 86 CYS A O 1
ATOM 668 N N . ASN A 1 87 ? 49.353 25.298 3.271 1.00 9.77 87 ASN A N 1
ATOM 669 C CA . ASN A 1 87 ? 50.090 25.262 2.016 1.00 9.66 87 ASN A CA 1
ATOM 670 C C . ASN A 1 87 ? 51.393 26.024 2.170 1.00 10.47 87 ASN A C 1
ATOM 671 O O . ASN A 1 87 ? 52.465 25.523 1.836 1.00 10.93 87 ASN A O 1
ATOM 676 N N A ASP A 1 88 ? 51.289 27.251 2.698 0.50 10.82 88 ASP A N 1
ATOM 677 N N B ASP A 1 88 ? 51.310 27.221 2.715 0.50 10.76 88 ASP A N 1
ATOM 678 C CA A ASP A 1 88 ? 52.455 28.125 2.925 0.50 11.94 88 ASP A CA 1
ATOM 679 C CA B ASP A 1 88 ? 52.497 28.024 2.868 0.50 11.81 88 ASP A CA 1
ATOM 680 C C A ASP A 1 88 ? 53.464 27.409 3.840 0.50 12.63 88 ASP A C 1
ATOM 681 C C B ASP A 1 88 ? 53.484 27.387 3.842 0.50 12.57 88 ASP A C 1
ATOM 682 O O A ASP A 1 88 ? 54.660 27.430 3.586 0.50 13.48 88 ASP A O 1
ATOM 683 O O B ASP A 1 88 ? 54.687 27.442 3.633 0.50 13.46 88 ASP A O 1
ATOM 692 N N . PHE A 1 89 ? 52.965 26.776 4.899 1.00 12.36 89 PHE A N 1
ATOM 693 C CA . PHE A 1 89 ? 53.810 26.013 5.835 1.00 13.24 89 PHE A CA 1
ATOM 694 C C . PHE A 1 89 ? 54.623 24.921 5.129 1.00 13.34 89 PHE A C 1
ATOM 695 O O . PHE A 1 89 ? 55.853 24.807 5.317 1.00 14.35 89 PHE A O 1
ATOM 703 N N . PHE A 1 90 ? 53.934 24.129 4.320 1.00 12.47 90 PHE A N 1
ATOM 704 C CA . PHE A 1 90 ? 54.570 23.018 3.621 1.00 12.85 90 PHE A CA 1
ATOM 705 C C . PHE A 1 90 ? 55.601 23.520 2.612 1.00 13.60 90 PHE A C 1
ATOM 706 O O . PHE A 1 90 ? 56.745 23.029 2.577 1.00 14.54 90 PHE A O 1
ATOM 714 N N . GLN A 1 91 ? 55.256 24.585 1.908 1.00 13.57 91 GLN A N 1
ATOM 715 C CA . GLN A 1 91 ? 56.180 25.207 0.962 1.00 14.59 91 GLN A CA 1
ATOM 716 C C . GLN A 1 91 ? 57.438 25.727 1.657 1.00 16.45 91 GLN A C 1
ATOM 717 O O . GLN A 1 91 ? 58.536 25.502 1.163 1.00 17.21 91 GLN A O 1
ATOM 723 N N . GLU A 1 92 ? 57.289 26.366 2.817 1.00 17.53 92 GLU A N 1
ATOM 724 C CA . GLU A 1 92 ? 58.438 26.984 3.492 1.00 19.75 92 GLU A CA 1
ATOM 725 C C . GLU A 1 92 ? 59.307 25.907 4.075 1.00 20.37 92 GLU A C 1
ATOM 726 O O . GLU A 1 92 ? 60.525 25.998 3.997 1.00 21.50 92 GLU A O 1
ATOM 732 N N . GLN A 1 93 ? 58.678 24.845 4.581 1.00 19.81 93 GLN A N 1
ATOM 733 C CA . GLN A 1 93 ? 59.430 23.685 5.030 1.00 20.92 93 GLN A CA 1
ATOM 734 C C . GLN A 1 93 ? 60.290 23.098 3.885 1.00 21.51 93 GLN A C 1
ATOM 735 O O . GLN A 1 93 ? 61.437 22.764 4.108 1.00 22.64 93 GLN A O 1
ATOM 741 N N . GLN A 1 94 ? 59.757 23.000 2.676 1.00 20.94 94 GLN A N 1
ATOM 742 C CA . GLN A 1 94 ? 60.580 22.557 1.536 1.00 21.93 94 GLN A CA 1
ATOM 743 C C . GLN A 1 94 ? 61.676 23.564 1.189 1.00 23.53 94 GLN A C 1
ATOM 744 O O . GLN A 1 94 ? 62.824 23.144 0.997 1.00 24.77 94 GLN A O 1
ATOM 750 N N . LYS A 1 95 ? 61.339 24.863 1.119 1.00 24.05 95 LYS A N 1
ATOM 751 C CA . LYS A 1 95 ? 62.308 25.916 0.825 1.00 26.09 95 LYS A CA 1
ATOM 752 C C . LYS A 1 95 ? 63.456 25.868 1.843 1.00 28.01 95 LYS A C 1
ATOM 753 O O . LYS A 1 95 ? 64.611 25.863 1.465 1.00 29.04 95 LYS A O 1
ATOM 759 N N . LYS A 1 96 ? 63.119 25.807 3.127 1.00 28.67 96 LYS A N 1
ATOM 760 C CA . LYS A 1 96 ? 64.122 25.690 4.213 1.00 31.02 96 LYS A CA 1
ATOM 761 C C . LYS A 1 96 ? 65.063 24.511 3.980 1.00 32.20 96 LYS A C 1
ATOM 762 O O . LYS A 1 96 ? 66.250 24.639 4.121 1.00 33.59 96 LYS A O 1
ATOM 768 N N . ARG A 1 97 ? 64.513 23.370 3.604 1.00 32.38 97 ARG A N 1
ATOM 769 C CA . ARG A 1 97 ? 65.305 22.157 3.331 1.00 34.29 97 ARG A CA 1
ATOM 770 C C . ARG A 1 97 ? 66.278 22.313 2.180 1.00 36.43 97 ARG A C 1
ATOM 771 O O . ARG A 1 97 ? 67.368 21.779 2.220 1.00 36.51 97 ARG A O 1
ATOM 779 N N . SER A 1 98 ? 65.867 23.007 1.123 1.00 37.75 98 SER A N 1
ATOM 780 C CA . SER A 1 98 ? 66.733 23.111 -0.052 1.00 40.62 98 SER A CA 1
ATOM 781 C C . SER A 1 98 ? 67.892 24.088 0.123 1.00 44.35 98 SER A C 1
ATOM 782 O O . SER A 1 98 ? 68.603 24.335 -0.838 1.00 45.87 98 SER A O 1
ATOM 785 N N . LYS A 1 99 ? 68.084 24.641 1.324 1.00 47.33 99 LYS A N 1
ATOM 786 C CA . LYS A 1 99 ? 69.174 25.599 1.592 1.00 51.62 99 LYS A CA 1
ATOM 787 C C . LYS A 1 99 ? 70.503 24.930 1.973 1.00 55.66 99 LYS A C 1
ATOM 788 O O . LYS A 1 99 ? 71.072 25.075 3.066 1.00 59.18 99 LYS A O 1
ATOM 792 N N . SER B 1 3 ? 40.214 14.131 9.963 1.00 22.19 3 SER B N 1
ATOM 793 C CA . SER B 1 3 ? 38.856 14.747 9.901 1.00 21.11 3 SER B CA 1
ATOM 794 C C . SER B 1 3 ? 38.468 14.899 8.441 1.00 19.46 3 SER B C 1
ATOM 795 O O . SER B 1 3 ? 39.310 15.141 7.559 1.00 18.32 3 SER B O 1
ATOM 798 N N . LYS B 1 4 ? 37.177 14.798 8.182 1.00 19.60 4 LYS B N 1
ATOM 799 C CA . LYS B 1 4 ? 36.669 15.044 6.823 1.00 18.30 4 LYS B CA 1
ATOM 800 C C . LYS B 1 4 ? 37.106 16.400 6.283 1.00 16.25 4 LYS B C 1
ATOM 801 O O . LYS B 1 4 ? 37.584 16.511 5.141 1.00 14.65 4 LYS B O 1
ATOM 807 N N . LEU B 1 5 ? 36.962 17.440 7.117 1.00 15.94 5 LEU B N 1
ATOM 808 C CA . LEU B 1 5 ? 37.353 18.796 6.671 1.00 14.50 5 LEU B CA 1
ATOM 809 C C . LEU B 1 5 ? 38.846 18.876 6.267 1.00 13.81 5 LEU B C 1
ATOM 810 O O . LEU B 1 5 ? 39.173 19.407 5.208 1.00 12.71 5 LEU B O 1
ATOM 815 N N . GLU B 1 6 ? 39.721 18.388 7.124 1.00 14.73 6 GLU B N 1
ATOM 816 C CA . GLU B 1 6 ? 41.154 18.478 6.884 1.00 14.65 6 GLU B CA 1
ATOM 817 C C . GLU B 1 6 ? 41.557 17.557 5.718 1.00 14.43 6 GLU B C 1
ATOM 818 O O . GLU B 1 6 ? 42.402 17.901 4.939 1.00 13.58 6 GLU B O 1
ATOM 824 N N . GLY B 1 7 ? 40.892 16.414 5.578 1.00 15.48 7 GLY B N 1
ATOM 825 C CA . GLY B 1 7 ? 41.022 15.618 4.347 1.00 15.42 7 GLY B CA 1
ATOM 826 C C . GLY B 1 7 ? 40.718 16.431 3.086 1.00 14.04 7 GLY B C 1
ATOM 827 O O . GLY B 1 7 ? 41.464 16.391 2.108 1.00 13.70 7 GLY B O 1
ATOM 828 N N . ALA B 1 8 ? 39.667 17.235 3.127 1.00 13.54 8 ALA B N 1
ATOM 829 C CA . ALA B 1 8 ? 39.321 18.070 1.977 1.00 12.54 8 ALA B CA 1
ATOM 830 C C . ALA B 1 8 ? 40.383 19.145 1.747 1.00 11.80 8 ALA B C 1
ATOM 831 O O . ALA B 1 8 ? 40.759 19.439 0.590 1.00 11.05 8 ALA B O 1
ATOM 833 N N . MET B 1 9 ? 40.872 19.757 2.842 1.00 12.18 9 MET B N 1
ATOM 834 C CA . MET B 1 9 ? 41.890 20.825 2.723 1.00 11.62 9 MET B CA 1
ATOM 835 C C . MET B 1 9 ? 43.173 20.274 2.128 1.00 11.68 9 MET B C 1
ATOM 836 O O . MET B 1 9 ? 43.809 20.895 1.282 1.00 11.04 9 MET B O 1
ATOM 841 N N . ASP B 1 10 ? 43.576 19.105 2.601 1.00 13.42 10 ASP B N 1
ATOM 842 C CA . ASP B 1 10 ? 44.724 18.357 2.060 1.00 13.84 10 ASP B CA 1
ATOM 843 C C . ASP B 1 10 ? 44.574 18.136 0.564 1.00 12.75 10 ASP B C 1
ATOM 844 O O . ASP B 1 10 ? 45.536 18.292 -0.180 1.00 12.08 10 ASP B O 1
ATOM 849 N N . ALA B 1 11 ? 43.349 17.767 0.144 1.00 12.39 11 ALA B N 1
ATOM 850 C CA . ALA B 1 11 ? 43.012 17.467 -1.260 1.00 11.71 11 ALA B CA 1
ATOM 851 C C . ALA B 1 11 ? 43.169 18.731 -2.088 1.00 10.50 11 ALA B C 1
ATOM 852 O O . ALA B 1 11 ? 43.717 18.684 -3.182 1.00 10.10 11 ALA B O 1
ATOM 854 N N . LEU B 1 12 ? 42.803 19.885 -1.526 1.00 9.94 12 LEU B N 1
ATOM 855 C CA . LEU B 1 12 ? 42.966 21.113 -2.277 1.00 9.02 12 LEU B CA 1
ATOM 856 C C . LEU B 1 12 ? 44.460 21.405 -2.564 1.00 8.59 12 LEU B C 1
ATOM 857 O O . LEU B 1 12 ? 44.831 21.843 -3.652 1.00 8.23 12 LEU B O 1
ATOM 862 N N . ILE B 1 13 ? 45.287 21.185 -1.551 1.00 8.65 13 ILE B N 1
ATOM 863 C CA . ILE B 1 13 ? 46.709 21.381 -1.656 1.00 8.59 13 ILE B CA 1
ATOM 864 C C . ILE B 1 13 ? 47.297 20.381 -2.675 1.00 8.56 13 ILE B C 1
ATOM 865 O O . ILE B 1 13 ? 48.048 20.762 -3.547 1.00 8.33 13 ILE B O 1
ATOM 870 N N . THR B 1 14 ? 46.970 19.122 -2.538 1.00 9.06 14 THR B N 1
ATOM 871 C CA . THR B 1 14 ? 47.499 18.076 -3.424 1.00 9.67 14 THR B CA 1
ATOM 872 C C . THR B 1 14 ? 47.096 18.353 -4.901 1.00 9.18 14 THR B C 1
ATOM 873 O O . THR B 1 14 ? 47.922 18.267 -5.786 1.00 9.23 14 THR B O 1
ATOM 877 N N . VAL B 1 15 ? 45.845 18.736 -5.137 1.00 8.96 15 VAL B N 1
ATOM 878 C CA . VAL B 1 15 ? 45.382 19.017 -6.516 1.00 8.83 15 VAL B CA 1
ATOM 879 C C . VAL B 1 15 ? 46.202 20.135 -7.102 1.00 8.43 15 VAL B C 1
ATOM 880 O O . VAL B 1 15 ? 46.747 19.977 -8.152 1.00 8.63 15 VAL B O 1
ATOM 884 N N . PHE B 1 16 ? 46.355 21.247 -6.391 1.00 8.21 16 PHE B N 1
ATOM 885 C CA . PHE B 1 16 ? 47.121 22.357 -6.925 1.00 8.16 16 PHE B CA 1
ATOM 886 C C . PHE B 1 16 ? 48.532 21.945 -7.236 1.00 8.78 16 PHE B C 1
ATOM 887 O O . PHE B 1 16 ? 49.002 22.180 -8.340 1.00 9.23 16 PHE B O 1
ATOM 895 N N . HIS B 1 17 ? 49.193 21.272 -6.297 1.00 9.36 17 HIS B N 1
ATOM 896 C CA . HIS B 1 17 ? 50.543 20.808 -6.508 1.00 10.07 17 HIS B CA 1
ATOM 897 C C . HIS B 1 17 ? 50.651 19.684 -7.516 1.00 10.76 17 HIS B C 1
ATOM 898 O O . HIS B 1 17 ? 51.728 19.474 -8.099 1.00 11.31 17 HIS B O 1
ATOM 905 N N . ASN B 1 18 ? 49.549 18.981 -7.781 1.00 10.94 18 ASN B N 1
ATOM 906 C CA . ASN B 1 18 ? 49.538 18.003 -8.894 1.00 11.74 18 ASN B CA 1
ATOM 907 C C . ASN B 1 18 ? 49.787 18.645 -10.286 1.00 11.71 18 ASN B C 1
ATOM 908 O O . ASN B 1 18 ? 50.316 17.989 -11.142 1.00 12.75 18 ASN B O 1
ATOM 913 N N . TYR B 1 19 ? 49.476 19.928 -10.472 1.00 11.00 19 TYR B N 1
ATOM 914 C CA . TYR B 1 19 ? 49.546 20.578 -11.776 1.00 11.10 19 TYR B CA 1
ATOM 915 C C . TYR B 1 19 ? 50.546 21.717 -11.842 1.00 10.54 19 TYR B C 1
ATOM 916 O O . TYR B 1 19 ? 50.974 22.094 -12.921 1.00 10.93 19 TYR B O 1
ATOM 925 N N . SER B 1 20 ? 50.967 22.221 -10.681 1.00 9.88 20 SER B N 1
ATOM 926 C CA . SER B 1 20 ? 51.779 23.448 -10.601 1.00 9.59 20 SER B CA 1
ATOM 927 C C . SER B 1 20 ? 53.234 23.213 -10.858 1.00 10.30 20 SER B C 1
ATOM 928 O O . SER B 1 20 ? 53.962 24.143 -11.081 1.00 10.43 20 SER B O 1
ATOM 931 N N . GLY B 1 21 ? 53.667 21.959 -10.846 1.00 10.86 21 GLY B N 1
ATOM 932 C CA . GLY B 1 21 ? 55.081 21.667 -10.889 1.00 11.74 21 GLY B CA 1
ATOM 933 C C . GLY B 1 21 ? 55.627 21.264 -12.248 1.00 12.52 21 GLY B C 1
ATOM 934 O O . GLY B 1 21 ? 56.761 20.827 -12.324 1.00 13.38 21 GLY B O 1
ATOM 935 N N . SER B 1 22 ? 54.860 21.448 -13.319 1.00 12.34 22 SER B N 1
ATOM 936 C CA . SER B 1 22 ? 55.338 21.115 -14.655 1.00 13.28 22 SER B CA 1
ATOM 937 C C . SER B 1 22 ? 56.384 22.057 -15.197 1.00 13.43 22 SER B C 1
ATOM 938 O O . SER B 1 22 ? 57.247 21.638 -15.927 1.00 14.61 22 SER B O 1
ATOM 941 N N . GLU B 1 23 ? 56.241 23.337 -14.925 1.00 12.52 23 GLU B N 1
ATOM 942 C CA . GLU B 1 23 ? 57.115 24.354 -15.488 1.00 12.94 23 GLU B CA 1
ATOM 943 C C . GLU B 1 23 ? 57.051 25.607 -14.614 1.00 12.42 23 GLU B C 1
ATOM 944 O O . GLU B 1 23 ? 56.171 25.768 -13.799 1.00 11.12 23 GLU B O 1
ATOM 950 N N . GLY B 1 24 ? 57.956 26.529 -14.847 1.00 13.61 24 GLY B N 1
ATOM 951 C CA . GLY B 1 24 ? 58.010 27.748 -14.061 1.00 13.81 24 GLY B CA 1
ATOM 952 C C . GLY B 1 24 ? 58.122 27.470 -12.588 1.00 13.62 24 GLY B C 1
ATOM 953 O O . GLY B 1 24 ? 58.735 26.476 -12.170 1.00 13.55 24 GLY B O 1
ATOM 954 N N . ASP B 1 25 ? 57.495 28.332 -11.809 1.00 13.94 25 ASP B N 1
ATOM 955 C CA . ASP B 1 25 ? 57.458 28.232 -10.366 1.00 14.05 25 ASP B CA 1
ATOM 956 C C . ASP B 1 25 ? 56.776 26.944 -10.061 1.00 13.28 25 ASP B C 1
ATOM 957 O O . ASP B 1 25 ? 55.680 26.675 -10.571 1.00 11.96 25 ASP B O 1
ATOM 962 N N . LYS B 1 26 ? 57.413 26.156 -9.203 1.00 13.50 26 LYS B N 1
ATOM 963 C CA . LYS B 1 26 ? 56.852 24.901 -8.781 1.00 13.64 26 LYS B CA 1
ATOM 964 C C . LYS B 1 26 ? 55.536 25.076 -7.988 1.00 12.26 26 LYS B C 1
ATOM 965 O O . LYS B 1 26 ? 54.721 24.141 -7.921 1.00 12.11 26 LYS B O 1
ATOM 971 N N . TYR B 1 27 ? 55.360 26.245 -7.365 1.00 11.70 27 TYR B N 1
ATOM 972 C CA . TYR B 1 27 ? 54.218 26.570 -6.504 1.00 11.17 27 TYR B CA 1
ATOM 973 C C . TYR B 1 27 ? 53.209 27.572 -7.110 1.00 10.49 27 TYR B C 1
ATOM 974 O O . TYR B 1 27 ? 52.452 28.188 -6.402 1.00 9.92 27 TYR B O 1
ATOM 983 N N . LYS B 1 28 ? 53.225 27.712 -8.425 1.00 10.76 28 LYS B N 1
ATOM 984 C CA . LYS B 1 28 ? 52.246 28.531 -9.175 1.00 10.76 28 LYS B CA 1
ATOM 985 C C . LYS B 1 28 ? 51.900 27.869 -10.472 1.00 10.45 28 LYS B C 1
ATOM 986 O O . LYS B 1 28 ? 52.728 27.191 -11.100 1.00 11.19 28 LYS B O 1
ATOM 992 N N . LEU B 1 29 ? 50.671 28.122 -10.883 1.00 9.97 29 LEU B N 1
ATOM 993 C CA . LEU B 1 29 ? 50.121 27.619 -12.117 1.00 9.67 29 LEU B CA 1
ATOM 994 C C . LEU B 1 29 ? 50.312 28.601 -13.233 1.00 10.24 29 LEU B C 1
ATOM 995 O O . LEU B 1 29 ? 49.788 29.719 -13.175 1.00 10.82 29 LEU B O 1
ATOM 1000 N N . SER B 1 30 ? 50.996 28.155 -14.271 1.00 10.39 30 SER B N 1
ATOM 1001 C CA A SER B 1 30 ? 50.988 28.852 -15.553 0.50 11.16 30 SER B CA 1
ATOM 1002 C CA B SER B 1 30 ? 50.999 28.782 -15.590 0.50 11.45 30 SER B CA 1
ATOM 1003 C C . SER B 1 30 ? 49.585 28.740 -16.186 1.00 11.24 30 SER B C 1
ATOM 1004 O O . SER B 1 30 ? 48.770 27.950 -15.749 1.00 10.25 30 SER B O 1
ATOM 1009 N N . LYS B 1 31 ? 49.315 29.550 -17.220 1.00 12.31 31 LYS B N 1
ATOM 1010 C CA . LYS B 1 31 ? 48.082 29.396 -17.974 1.00 12.87 31 LYS B CA 1
ATOM 1011 C C . LYS B 1 31 ? 47.918 27.923 -18.379 1.00 12.54 31 LYS B C 1
ATOM 1012 O O . LYS B 1 31 ? 46.794 27.382 -18.335 1.00 12.26 31 LYS B O 1
ATOM 1018 N N . GLY B 1 32 ? 49.004 27.322 -18.871 1.00 12.69 32 GLY B N 1
ATOM 1019 C CA . GLY B 1 32 ? 48.977 25.920 -19.341 1.00 12.99 32 GLY B CA 1
ATOM 1020 C C . GLY B 1 32 ? 48.636 24.918 -18.248 1.00 11.91 32 GLY B C 1
ATOM 1021 O O . GLY B 1 32 ? 47.841 23.963 -18.427 1.00 11.80 32 GLY B O 1
ATOM 1022 N N . GLU B 1 33 ? 49.235 25.145 -17.088 1.00 11.11 33 GLU B N 1
ATOM 1023 C CA . GLU B 1 33 ? 49.009 24.277 -15.948 1.00 10.39 33 GLU B CA 1
ATOM 1024 C C . GLU B 1 33 ? 47.593 24.496 -15.480 1.00 10.14 33 GLU B C 1
ATOM 1025 O O . GLU B 1 33 ? 46.909 23.555 -15.160 1.00 10.12 33 GLU B O 1
ATOM 1031 N N . LEU B 1 34 ? 47.145 25.743 -15.415 1.00 10.29 34 LEU B N 1
ATOM 1032 C CA . LEU B 1 34 ? 45.757 25.988 -15.035 1.00 10.20 34 LEU B CA 1
ATOM 1033 C C . LEU B 1 34 ? 44.770 25.318 -16.007 1.00 10.93 34 LEU B C 1
ATOM 1034 O O . LEU B 1 34 ? 43.790 24.728 -15.586 1.00 10.91 34 LEU B O 1
ATOM 1039 N N . LYS B 1 35 ? 45.067 25.344 -17.285 1.00 12.09 35 LYS B N 1
ATOM 1040 C CA . LYS B 1 35 ? 44.238 24.709 -18.336 1.00 13.34 35 LYS B CA 1
ATOM 1041 C C . LYS B 1 35 ? 44.079 23.192 -18.076 1.00 13.33 35 LYS B C 1
ATOM 1042 O O . LYS B 1 35 ? 42.977 22.643 -18.031 1.00 13.59 35 LYS B O 1
ATOM 1048 N N . GLU B 1 36 ? 45.197 22.548 -17.790 1.00 13.06 36 GLU B N 1
ATOM 1049 C CA . GLU B 1 36 ? 45.214 21.129 -17.495 1.00 13.28 36 GLU B CA 1
ATOM 1050 C C . GLU B 1 36 ? 44.393 20.833 -16.258 1.00 12.43 36 GLU B C 1
ATOM 1051 O O . GLU B 1 36 ? 43.622 19.869 -16.234 1.00 13.10 36 GLU B O 1
ATOM 1054 N N . LEU B 1 37 ? 44.567 21.639 -15.216 1.00 11.28 37 LEU B N 1
ATOM 1055 C CA . LEU B 1 37 ? 43.767 21.465 -14.010 1.00 10.43 37 LEU B CA 1
ATOM 1056 C C . LEU B 1 37 ? 42.287 21.616 -14.287 1.00 10.72 37 LEU B C 1
ATOM 1057 O O . LEU B 1 37 ? 41.499 20.751 -13.871 1.00 10.72 37 LEU B O 1
ATOM 1062 N N . LEU B 1 38 ? 41.902 22.690 -14.977 1.00 10.88 38 LEU B N 1
ATOM 1063 C CA . LEU B 1 38 ? 40.500 22.950 -15.250 1.00 11.53 38 LEU B CA 1
ATOM 1064 C C . LEU B 1 38 ? 39.901 21.819 -16.072 1.00 12.79 38 LEU B C 1
ATOM 1065 O O . LEU B 1 38 ? 38.774 21.352 -15.818 1.00 13.00 38 LEU B O 1
ATOM 1070 N N . ASN B 1 39 ? 40.637 21.374 -17.081 1.00 13.70 39 ASN B N 1
ATOM 1071 C CA . ASN B 1 39 ? 40.099 20.310 -17.936 1.00 15.12 39 ASN B CA 1
ATOM 1072 C C . ASN B 1 39 ? 39.989 18.985 -17.205 1.00 15.17 39 ASN B C 1
ATOM 1073 O O . ASN B 1 39 ? 39.059 18.199 -17.467 1.00 15.95 39 ASN B O 1
ATOM 1078 N N . ALA B 1 40 ? 40.915 18.724 -16.280 1.00 14.28 40 ALA B N 1
ATOM 1079 C CA . ALA B 1 40 ? 40.893 17.439 -15.530 1.00 14.68 40 ALA B CA 1
ATOM 1080 C C . ALA B 1 40 ? 39.996 17.445 -14.297 1.00 13.99 40 ALA B C 1
ATOM 1081 O O . ALA B 1 40 ? 39.394 16.402 -13.968 1.00 14.57 40 ALA B O 1
ATOM 1083 N N . GLU B 1 41 ? 39.876 18.596 -13.638 1.00 12.85 41 GLU B N 1
ATOM 1084 C CA . GLU B 1 41 ? 39.258 18.653 -12.305 1.00 12.50 41 GLU B CA 1
ATOM 1085 C C . GLU B 1 41 ? 37.892 19.347 -12.283 1.00 12.63 41 GLU B C 1
ATOM 1086 O O . GLU B 1 41 ? 37.079 19.079 -11.389 1.00 12.93 41 GLU B O 1
ATOM 1092 N N . LEU B 1 42 ? 37.618 20.212 -13.265 1.00 13.00 42 LEU B N 1
ATOM 1093 C CA . LEU B 1 42 ? 36.385 21.037 -13.251 1.00 13.15 42 LEU B CA 1
ATOM 1094 C C . LEU B 1 42 ? 35.710 20.974 -14.587 1.00 14.57 42 LEU B C 1
ATOM 1095 O O . LEU B 1 42 ? 35.100 21.939 -15.047 1.00 15.44 42 LEU B O 1
ATOM 1100 N N . THR B 1 43 ? 35.789 19.824 -15.239 1.00 15.34 43 THR B N 1
ATOM 1101 C CA . THR B 1 43 ? 35.328 19.742 -16.608 1.00 16.82 43 THR B CA 1
ATOM 1102 C C . THR B 1 43 ? 33.823 19.978 -16.762 1.00 17.38 43 THR B C 1
ATOM 1103 O O . THR B 1 43 ? 33.378 20.454 -17.811 1.00 18.08 43 THR B O 1
ATOM 1107 N N . ASP B 1 44 ? 33.056 19.631 -15.727 1.00 16.93 44 ASP B N 1
ATOM 1108 C CA . ASP B 1 44 ? 31.641 19.858 -15.768 1.00 18.13 44 ASP B CA 1
ATOM 1109 C C . ASP B 1 44 ? 31.323 21.347 -15.835 1.00 17.78 44 ASP B C 1
ATOM 1110 O O . ASP B 1 44 ? 30.350 21.727 -16.485 1.00 19.24 44 ASP B O 1
ATOM 1115 N N . PHE B 1 45 ? 32.157 22.177 -15.235 1.00 16.43 45 PHE B N 1
ATOM 1116 C CA . PHE B 1 45 ? 31.968 23.634 -15.329 1.00 16.68 45 PHE B CA 1
ATOM 1117 C C . PHE B 1 45 ? 32.184 24.137 -16.728 1.00 17.89 45 PHE B C 1
ATOM 1118 O O . PHE B 1 45 ? 31.586 25.142 -17.097 1.00 18.82 45 PHE B O 1
ATOM 1126 N N . LEU B 1 46 ? 32.952 23.394 -17.512 1.00 18.35 46 LEU B N 1
ATOM 1127 C CA . LEU B 1 46 ? 33.184 23.696 -18.911 1.00 20.11 46 LEU B CA 1
ATOM 1128 C C . LEU B 1 46 ? 32.259 22.903 -19.833 1.00 22.08 46 LEU B C 1
ATOM 1129 O O . LEU B 1 46 ? 32.549 22.789 -21.016 1.00 22.77 46 LEU B O 1
ATOM 1134 N N . MET B 1 47 ? 31.168 22.354 -19.266 1.00 23.06 47 MET B N 1
ATOM 1135 C CA . MET B 1 47 ? 30.267 21.444 -19.966 1.00 25.50 47 MET B CA 1
ATOM 1136 C C . MET B 1 47 ? 30.982 20.369 -20.814 1.00 26.16 47 MET B C 1
ATOM 1137 O O . MET B 1 47 ? 30.541 20.019 -21.900 1.00 27.90 47 MET B O 1
ATOM 1142 N N . SER B 1 48 ? 32.095 19.874 -20.255 1.00 24.74 48 SER B N 1
ATOM 1143 C CA . SER B 1 48 ? 32.924 18.816 -20.811 1.00 25.62 48 SER B CA 1
ATOM 1144 C C . SER B 1 48 ? 33.372 19.154 -22.226 1.00 27.11 48 SER B C 1
ATOM 1145 O O . SER B 1 48 ? 33.481 18.270 -23.059 1.00 29.06 48 SER B O 1
ATOM 1148 N N . GLN B 1 49 ? 33.568 20.455 -22.478 1.00 26.88 49 GLN B N 1
ATOM 1149 C CA . GLN B 1 49 ? 34.099 20.977 -23.717 1.00 28.47 49 GLN B CA 1
ATOM 1150 C C . GLN B 1 49 ? 35.457 21.541 -23.397 1.00 27.27 49 GLN B C 1
ATOM 1151 O O . GLN B 1 49 ? 35.752 21.938 -22.280 1.00 25.15 49 GLN B O 1
ATOM 1157 N N . LYS B 1 50 ? 36.275 21.607 -24.431 1.00 29.41 50 LYS B N 1
ATOM 1158 C CA . LYS B 1 50 ? 37.508 22.373 -24.362 1.00 28.77 50 LYS B CA 1
ATOM 1159 C C . LYS B 1 50 ? 37.014 23.785 -24.670 1.00 29.24 50 LYS B C 1
ATOM 1160 O O . LYS B 1 50 ? 36.208 23.971 -25.548 1.00 31.27 50 LYS B O 1
ATOM 1164 N N . ASP B 1 51 ? 37.457 24.763 -23.897 1.00 27.88 51 ASP B N 1
ATOM 1165 C CA . ASP B 1 51 ? 36.968 26.132 -24.036 1.00 28.28 51 A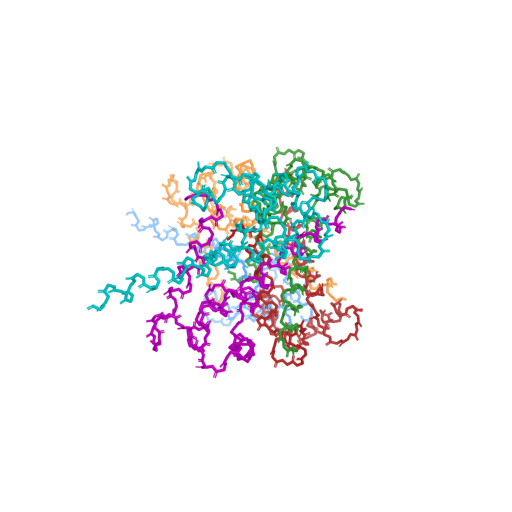SP B CA 1
ATOM 1166 C C . ASP B 1 51 ? 38.111 27.124 -23.723 1.00 27.36 51 ASP B C 1
ATOM 1167 O O . ASP B 1 51 ? 38.133 27.797 -22.675 1.00 25.34 51 ASP B O 1
ATOM 1172 N N . PRO B 1 52 ? 39.087 27.200 -24.632 1.00 28.53 52 PRO B N 1
ATOM 1173 C CA . PRO B 1 52 ? 40.263 28.050 -24.324 1.00 27.69 52 PRO B CA 1
ATOM 1174 C C . PRO B 1 52 ? 39.896 29.551 -24.152 1.00 28.09 52 PRO B C 1
ATOM 1175 O O . PRO B 1 52 ? 40.525 30.240 -23.357 1.00 26.90 52 PRO B O 1
ATOM 1179 N N . MET B 1 53 ? 38.897 30.043 -24.875 1.00 29.92 53 MET B N 1
ATOM 1180 C CA . MET B 1 53 ? 38.465 31.413 -24.654 1.00 30.90 53 MET B CA 1
ATOM 1181 C C . MET B 1 53 ? 37.995 31.618 -23.210 1.00 28.46 53 MET B C 1
ATOM 1182 O O . MET B 1 53 ? 38.361 32.595 -22.594 1.00 27.62 53 MET B O 1
ATOM 1187 N N . LEU B 1 54 ? 37.261 30.669 -22.636 1.00 27.31 54 LEU B N 1
ATOM 1188 C CA . LEU B 1 54 ? 36.859 30.772 -21.219 1.00 25.49 54 LEU B CA 1
ATOM 1189 C C . LEU B 1 54 ? 38.053 30.602 -20.266 1.00 23.28 54 LEU B C 1
ATOM 1190 O O . LEU B 1 54 ? 38.122 31.284 -19.281 1.00 21.93 54 LEU B O 1
ATOM 1195 N N . VAL B 1 55 ? 39.000 29.703 -20.571 1.00 22.87 55 VAL B N 1
ATOM 1196 C CA . VAL B 1 55 ? 40.201 29.528 -19.731 1.00 21.29 55 VAL B CA 1
ATOM 1197 C C . VAL B 1 55 ? 40.994 30.861 -19.644 1.00 21.92 55 VAL B C 1
ATOM 1198 O O . VAL B 1 55 ? 41.503 31.228 -18.579 1.00 20.49 55 VAL B O 1
ATOM 1202 N N . GLU B 1 56 ? 41.030 31.580 -20.764 1.00 23.73 56 GLU B N 1
ATOM 1203 C CA . GLU B 1 56 ? 41.789 32.814 -20.871 1.00 25.00 56 GLU B CA 1
ATOM 1204 C C . GLU B 1 56 ? 41.205 33.828 -19.895 1.00 24.17 56 GLU B C 1
ATOM 1205 O O . GLU B 1 56 ? 41.957 34.547 -19.219 1.00 23.09 56 GLU B O 1
ATOM 1211 N N . LYS B 1 57 ? 39.870 33.911 -19.894 1.00 23.93 57 LYS B N 1
ATOM 1212 C CA . LYS B 1 57 ? 39.164 34.847 -19.024 1.00 23.51 57 LYS B CA 1
ATOM 1213 C C . LYS B 1 57 ? 39.328 34.402 -17.572 1.00 20.90 57 LYS B C 1
ATOM 1214 O O . LYS B 1 57 ? 39.537 35.223 -16.683 1.00 20.36 57 LYS B O 1
ATOM 1220 N N . ILE B 1 58 ? 39.209 33.107 -17.312 1.00 19.27 58 ILE B N 1
ATOM 1221 C CA . ILE B 1 58 ? 39.474 32.600 -15.981 1.00 17.36 58 ILE B CA 1
ATOM 1222 C C . ILE B 1 58 ? 40.904 32.979 -15.506 1.00 16.74 58 ILE B C 1
ATOM 1223 O O . ILE B 1 58 ? 41.070 33.464 -14.388 1.00 15.80 58 ILE B O 1
ATOM 1228 N N . MET B 1 59 ? 41.907 32.773 -16.368 1.00 16.88 59 MET B N 1
ATOM 1229 C CA . MET B 1 59 ? 43.282 33.136 -16.054 1.00 16.83 59 MET B CA 1
ATOM 1230 C C . MET B 1 59 ? 43.355 34.608 -15.677 1.00 17.61 59 MET B C 1
ATOM 1231 O O . MET B 1 59 ? 43.914 34.936 -14.660 1.00 16.78 59 MET B O 1
ATOM 1236 N N . ASN B 1 60 ? 42.774 35.463 -16.511 1.00 19.59 60 ASN B N 1
ATOM 1237 C CA . ASN B 1 60 ? 42.832 36.902 -16.319 1.00 20.89 60 ASN B CA 1
ATOM 1238 C C . ASN B 1 60 ? 42.151 37.317 -15.032 1.00 19.80 60 ASN B C 1
ATOM 1239 O O . ASN B 1 60 ? 42.617 38.215 -14.361 1.00 20.05 60 ASN B O 1
ATOM 1244 N N . ASP B 1 61 ? 41.047 36.665 -14.691 1.00 18.52 61 ASP B N 1
ATOM 1245 C CA . ASP B 1 61 ? 40.344 36.953 -13.464 1.00 17.93 61 ASP B CA 1
ATOM 1246 C C . ASP B 1 61 ? 41.106 36.489 -12.216 1.00 16.40 61 ASP B C 1
ATOM 1247 O O . ASP B 1 61 ? 41.089 37.162 -11.212 1.00 16.86 61 ASP B O 1
ATOM 1252 N N . LEU B 1 62 ? 41.675 35.298 -12.245 1.00 14.75 62 LEU B N 1
ATOM 1253 C CA . LEU B 1 62 ? 42.372 34.771 -11.096 1.00 13.53 62 LEU B CA 1
ATOM 1254 C C . LEU B 1 62 ? 43.735 35.411 -10.825 1.00 13.61 62 LEU B C 1
ATOM 1255 O O . LEU B 1 62 ? 44.233 35.409 -9.693 1.00 13.15 62 LEU B O 1
ATOM 1260 N N . ASP B 1 63 ? 44.363 35.924 -11.866 1.00 14.36 63 ASP B N 1
ATOM 1261 C CA . ASP B 1 63 ? 45.704 36.469 -11.703 1.00 14.48 63 ASP B CA 1
ATOM 1262 C C . ASP B 1 63 ? 45.596 37.921 -11.337 1.00 15.94 63 ASP B C 1
ATOM 1263 O O . ASP B 1 63 ? 45.922 38.799 -12.127 1.00 17.24 63 ASP B O 1
ATOM 1268 N N . SER B 1 64 ? 45.160 38.159 -10.102 1.00 16.01 64 SER B N 1
ATOM 1269 C CA . SER B 1 64 ? 44.955 39.528 -9.607 1.00 17.51 64 SER B CA 1
ATOM 1270 C C . SER B 1 64 ? 46.203 40.315 -9.467 1.00 18.26 64 SER B C 1
ATOM 1271 O O . SER B 1 64 ? 46.110 41.497 -9.421 1.00 19.68 64 SER B O 1
ATOM 1274 N N . ASN B 1 65 ? 47.354 39.681 -9.236 1.00 17.29 65 ASN B N 1
ATOM 1275 C CA . ASN B 1 65 ? 48.586 40.495 -9.103 1.00 18.58 65 ASN B CA 1
ATOM 1276 C C . ASN B 1 65 ? 49.324 40.601 -10.420 1.00 19.10 65 ASN B C 1
ATOM 1277 O O . ASN B 1 65 ? 50.401 41.158 -10.488 1.00 19.84 65 ASN B O 1
ATOM 1282 N N . LYS B 1 66 ? 48.719 40.080 -11.477 1.00 18.62 66 LYS B N 1
ATOM 1283 C CA . LYS B 1 66 ? 49.232 40.279 -12.825 1.00 19.58 66 LYS B CA 1
ATOM 1284 C C . LYS B 1 66 ? 50.700 39.809 -12.973 1.00 19.54 66 LYS B C 1
ATOM 1285 O O . LYS B 1 66 ? 51.494 40.462 -13.636 1.00 20.77 66 LYS B O 1
ATOM 1288 N N . ASP B 1 67 ? 51.034 38.653 -12.382 1.00 17.92 67 ASP B N 1
ATOM 1289 C CA . ASP B 1 67 ? 52.370 38.079 -12.586 1.00 18.04 67 ASP B CA 1
ATOM 1290 C C . ASP B 1 67 ? 52.384 36.922 -13.576 1.00 17.48 67 ASP B C 1
ATOM 1291 O O . ASP B 1 67 ? 53.361 36.176 -13.657 1.00 17.34 67 ASP B O 1
ATOM 1296 N N . ASN B 1 68 ? 51.265 36.755 -14.276 1.00 17.92 68 ASN B N 1
ATOM 1297 C CA . ASN B 1 68 ? 51.069 35.710 -15.253 1.00 17.79 68 ASN B CA 1
ATOM 1298 C C . ASN B 1 68 ? 51.025 34.279 -14.690 1.00 16.07 68 ASN B C 1
ATOM 1299 O O . ASN B 1 68 ? 51.276 33.319 -15.396 1.00 15.21 68 ASN B O 1
ATOM 1304 N N . GLU B 1 69 ? 50.649 34.151 -13.410 1.00 15.26 69 GLU B N 1
ATOM 1305 C CA . GLU B 1 69 ? 50.586 32.881 -12.758 1.00 13.95 69 GLU B CA 1
ATOM 1306 C C . GLU B 1 69 ? 49.404 32.941 -11.843 1.00 13.00 69 GLU B C 1
ATOM 1307 O O . GLU B 1 69 ? 48.921 34.010 -11.480 1.00 12.67 69 GLU B O 1
ATOM 1313 N N . VAL B 1 70 ? 48.931 31.758 -11.484 1.00 11.80 70 VAL B N 1
ATOM 1314 C CA . VAL B 1 70 ? 47.913 31.615 -10.477 1.00 11.17 70 VAL B CA 1
ATOM 1315 C C . VAL B 1 70 ? 48.580 30.902 -9.295 1.00 10.46 70 VAL B C 1
ATOM 1316 O O . VAL B 1 70 ? 48.832 29.668 -9.342 1.00 9.99 70 VAL B O 1
ATOM 1320 N N . ASP B 1 71 ? 48.845 31.674 -8.239 1.00 10.69 71 ASP B N 1
ATOM 1321 C CA . ASP B 1 71 ? 49.433 31.128 -7.008 1.00 10.27 71 ASP B CA 1
ATOM 1322 C C . ASP B 1 71 ? 48.349 30.434 -6.172 1.00 9.72 71 ASP B C 1
ATOM 1323 O O . ASP B 1 71 ? 47.146 30.440 -6.529 1.00 8.75 71 ASP B O 1
ATOM 1328 N N . PHE B 1 72 ? 48.768 29.801 -5.075 1.00 9.86 72 PHE B N 1
ATOM 1329 C CA . PHE B 1 72 ? 47.805 29.049 -4.260 1.00 9.64 72 PHE B CA 1
ATOM 1330 C C . PHE B 1 72 ? 46.683 29.905 -3.709 1.00 9.97 72 PHE B C 1
ATOM 1331 O O . PHE B 1 72 ? 45.543 29.493 -3.721 1.00 9.93 72 PHE B O 1
ATOM 1339 N N A ASN B 1 73 ? 47.002 31.102 -3.242 0.50 10.85 73 ASN B N 1
ATOM 1340 N N B ASN B 1 73 ? 46.999 31.122 -3.246 0.50 10.98 73 ASN B N 1
ATOM 1341 C CA A ASN B 1 73 ? 45.958 31.956 -2.765 0.50 11.20 73 ASN B CA 1
ATOM 1342 C CA B ASN B 1 73 ? 45.983 32.068 -2.764 0.50 11.47 73 ASN B CA 1
ATOM 1343 C C A ASN B 1 73 ? 44.948 32.279 -3.897 0.50 10.95 73 ASN B C 1
ATOM 1344 C C B ASN B 1 73 ? 44.958 32.407 -3.864 0.50 11.16 73 ASN B C 1
ATOM 1345 O O A ASN B 1 73 ? 43.734 32.145 -3.715 0.50 10.39 73 ASN B O 1
ATOM 1346 O O B ASN B 1 73 ? 43.752 32.445 -3.624 0.50 10.76 73 ASN B O 1
ATOM 1355 N N . GLU B 1 74 ? 45.469 32.660 -5.067 1.00 10.91 74 GLU B N 1
ATOM 1356 C CA . GLU B 1 74 ? 44.622 32.901 -6.211 1.00 11.02 74 GLU B CA 1
ATOM 1357 C C . GLU B 1 74 ? 43.773 31.673 -6.585 1.00 10.45 74 GLU B C 1
ATOM 1358 O O . GLU B 1 74 ? 42.605 31.839 -6.940 1.00 11.14 74 GLU B O 1
ATOM 1364 N N . PHE B 1 75 ? 44.360 30.484 -6.585 1.00 9.93 75 PHE B N 1
ATOM 1365 C CA . PHE B 1 75 ? 43.611 29.256 -6.853 1.00 9.86 75 PHE B CA 1
ATOM 1366 C C . PHE B 1 75 ? 42.484 29.044 -5.823 1.00 9.80 75 PHE B C 1
ATOM 1367 O O . PHE B 1 75 ? 41.403 28.645 -6.179 1.00 9.79 75 PHE B O 1
ATOM 1375 N N . VAL B 1 76 ? 42.748 29.317 -4.554 1.00 9.86 76 VAL B N 1
ATOM 1376 C CA . VAL B 1 76 ? 41.695 29.128 -3.534 1.00 10.06 76 VAL B CA 1
ATOM 1377 C C . VAL B 1 76 ? 40.550 30.162 -3.679 1.00 10.21 76 VAL B C 1
ATOM 1378 O O . VAL B 1 76 ? 39.448 29.875 -3.316 1.00 10.47 76 VAL B O 1
ATOM 1382 N N . VAL B 1 77 ? 40.814 31.337 -4.245 1.00 10.36 77 VAL B N 1
ATOM 1383 C CA . VAL B 1 77 ? 39.743 32.255 -4.592 1.00 10.89 77 VAL B CA 1
ATOM 1384 C C . VAL B 1 77 ? 38.740 31.556 -5.566 1.00 10.51 77 VAL B C 1
ATOM 1385 O O . VAL B 1 77 ? 37.526 31.672 -5.421 1.00 10.54 77 VAL B O 1
ATOM 1389 N N . LEU B 1 78 ? 39.273 30.817 -6.529 1.00 9.92 78 LEU B N 1
ATOM 1390 C CA . LEU B 1 78 ? 38.417 30.109 -7.506 1.00 9.95 78 LEU B CA 1
ATOM 1391 C C . LEU B 1 78 ?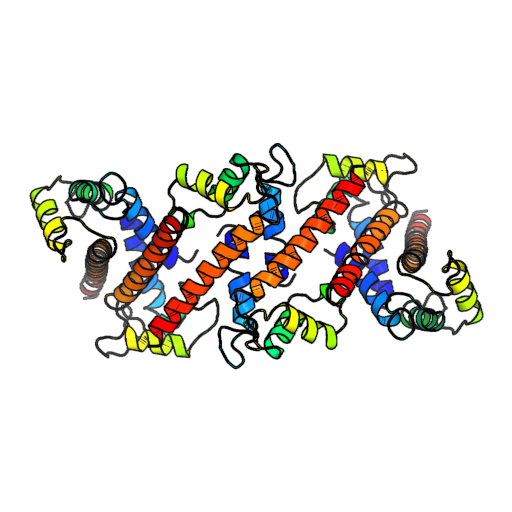 37.677 28.999 -6.810 1.00 9.45 78 LEU B C 1
ATOM 1392 O O . LEU B 1 78 ? 36.494 28.853 -6.983 1.00 9.89 78 LEU B O 1
ATOM 1397 N N . VAL B 1 79 ? 38.371 28.219 -6.012 1.00 8.78 79 VAL B N 1
ATOM 1398 C CA . VAL B 1 79 ? 37.723 27.115 -5.350 1.00 8.73 79 VAL B CA 1
ATOM 1399 C C . VAL B 1 79 ? 36.612 27.592 -4.409 1.00 9.09 79 VAL B C 1
ATOM 1400 O O . VAL B 1 79 ? 35.546 26.964 -4.356 1.00 9.45 79 VAL B O 1
ATOM 1404 N N . ALA B 1 80 ? 36.871 28.690 -3.693 1.00 9.07 80 ALA B N 1
ATOM 1405 C CA . ALA B 1 80 ? 35.889 29.261 -2.750 1.00 9.31 80 ALA B CA 1
ATOM 1406 C C . ALA B 1 80 ? 34.666 29.667 -3.525 1.00 9.54 80 ALA B C 1
ATOM 1407 O O . ALA B 1 80 ? 33.569 29.259 -3.191 1.00 9.74 80 ALA B O 1
ATOM 1409 N N . ALA B 1 81 ? 34.861 30.519 -4.526 1.00 9.63 81 ALA B N 1
ATOM 1410 C CA . ALA B 1 81 ? 33.767 30.994 -5.377 1.00 10.28 81 ALA B CA 1
ATOM 1411 C C . ALA B 1 81 ? 32.949 29.827 -5.924 1.00 10.16 81 ALA B C 1
ATOM 1412 O O . ALA B 1 81 ? 31.729 29.862 -5.875 1.00 11.16 81 ALA B O 1
ATOM 1414 N N . LEU B 1 82 ? 33.598 28.797 -6.488 1.00 9.38 82 LEU B N 1
ATOM 1415 C CA . LEU B 1 82 ? 32.815 27.699 -7.075 1.00 9.65 82 LEU B CA 1
ATOM 1416 C C . LEU B 1 82 ? 32.088 26.909 -6.009 1.00 9.63 82 LEU B C 1
ATOM 1417 O O . LEU B 1 82 ? 30.965 26.564 -6.222 1.00 10.33 82 LEU B O 1
ATOM 1422 N N . THR B 1 83 ? 32.711 26.664 -4.863 1.00 8.85 83 THR B N 1
ATOM 1423 C CA . THR B 1 83 ? 32.057 25.878 -3.822 1.00 9.03 83 THR B CA 1
ATOM 1424 C C . THR B 1 83 ? 30.895 26.628 -3.261 1.00 9.63 83 THR B C 1
ATOM 1425 O O . THR B 1 83 ? 29.839 26.062 -3.033 1.00 10.13 83 THR B O 1
ATOM 1429 N N . VAL B 1 84 ? 31.067 27.928 -3.040 1.00 9.76 84 VAL B N 1
ATOM 1430 C CA . VAL B 1 84 ? 29.945 28.752 -2.571 1.00 10.68 84 VAL B CA 1
ATOM 1431 C C . VAL B 1 84 ? 28.748 28.718 -3.547 1.00 11.59 84 VAL B C 1
ATOM 1432 O O . VAL B 1 84 ? 27.582 28.620 -3.123 1.00 12.41 84 VAL B O 1
ATOM 1436 N N . ALA B 1 85 ? 29.037 28.826 -4.842 1.00 11.56 85 ALA B N 1
ATOM 1437 C CA . ALA B 1 85 ? 27.988 28.790 -5.898 1.00 12.72 85 ALA B CA 1
ATOM 1438 C C . ALA B 1 85 ? 27.289 27.441 -5.864 1.00 13.07 85 ALA B C 1
ATOM 1439 O O . ALA B 1 85 ? 26.082 27.371 -5.989 1.00 14.04 85 ALA B O 1
ATOM 1441 N N . CYS B 1 86 ? 28.074 26.369 -5.707 1.00 12.45 86 CYS B N 1
ATOM 1442 C CA . CYS B 1 86 ? 27.511 24.994 -5.668 1.00 13.05 86 CYS B CA 1
ATOM 1443 C C . CYS B 1 86 ? 26.660 24.811 -4.432 1.00 13.41 86 CYS B C 1
ATOM 1444 O O . CYS B 1 86 ? 25.600 24.222 -4.482 1.00 14.39 86 CYS B O 1
ATOM 1447 N N . ASN B 1 87 ? 27.125 25.336 -3.305 1.00 12.88 87 ASN B N 1
ATOM 1448 C CA . ASN B 1 87 ? 26.330 25.215 -2.069 1.00 13.43 87 ASN B CA 1
ATOM 1449 C C . ASN B 1 87 ? 25.014 25.946 -2.197 1.00 14.75 87 ASN B C 1
ATOM 1450 O O . ASN B 1 87 ? 23.972 25.454 -1.754 1.00 15.79 87 ASN B O 1
ATOM 1455 N N A ASP B 1 88 ? 25.081 27.156 -2.762 0.50 14.94 88 ASP B N 1
ATOM 1456 N N B ASP B 1 88 ? 25.048 27.140 -2.771 0.50 14.88 88 ASP B N 1
ATOM 1457 C CA A ASP B 1 88 ? 23.894 27.992 -3.029 0.50 16.39 88 ASP B CA 1
ATOM 1458 C CA B ASP B 1 88 ? 23.813 27.895 -2.957 0.50 16.30 88 ASP B CA 1
ATOM 1459 C C A ASP B 1 88 ? 22.897 27.229 -3.907 0.50 17.43 88 ASP B C 1
ATOM 1460 C C B ASP B 1 88 ? 22.863 27.169 -3.886 0.50 17.36 88 ASP B C 1
ATOM 1461 O O A ASP B 1 88 ? 21.708 27.306 -3.693 0.50 18.54 88 ASP B O 1
ATOM 1462 O O B ASP B 1 88 ? 21.670 27.232 -3.704 0.50 18.51 88 ASP B O 1
ATOM 1471 N N . PHE B 1 89 ? 23.408 26.490 -4.887 1.00 17.03 89 PHE B N 1
ATOM 1472 C CA . PHE B 1 89 ? 22.580 25.715 -5.806 1.00 18.50 89 PHE B CA 1
ATOM 1473 C C . PHE B 1 89 ? 21.843 24.641 -5.059 1.00 19.47 89 PHE B C 1
ATOM 1474 O O . PHE B 1 89 ? 20.636 24.485 -5.199 1.00 20.74 89 PHE B O 1
ATOM 1482 N N . PHE B 1 90 ? 22.576 23.917 -4.233 1.00 19.19 90 PHE B N 1
ATOM 1483 C CA . PHE B 1 90 ? 21.975 22.828 -3.501 1.00 20.55 90 PHE B CA 1
ATOM 1484 C C . PHE B 1 90 ? 20.932 23.315 -2.502 1.00 21.42 90 PHE B C 1
ATOM 1485 O O . PHE B 1 90 ? 19.866 22.728 -2.402 1.00 22.73 90 PHE B O 1
ATOM 1493 N N . GLN B 1 91 ? 21.195 24.445 -1.862 1.00 20.87 91 GLN B N 1
ATOM 1494 C CA . GLN B 1 91 ? 20.240 25.039 -0.920 1.00 22.06 91 GLN B CA 1
ATOM 1495 C C . GLN B 1 91 ? 19.000 25.536 -1.663 1.00 23.93 91 GLN B C 1
ATOM 1496 O O . GLN B 1 91 ? 17.875 25.315 -1.209 1.00 25.09 91 GLN B O 1
ATOM 1502 N N . GLU B 1 92 ? 19.174 26.189 -2.808 1.00 24.29 92 GLU B N 1
ATOM 1503 C CA . GLU B 1 92 ? 17.978 26.682 -3.551 1.00 26.66 92 GLU B CA 1
ATOM 1504 C C . GLU B 1 92 ? 17.175 25.537 -4.098 1.00 28.57 92 GLU B C 1
ATOM 1505 O O . GLU B 1 92 ? 15.972 25.600 -4.086 1.00 30.25 92 GLU B O 1
ATOM 1508 N N . GLN B 1 93 ? 17.824 24.458 -4.547 1.00 29.21 93 GLN B N 1
ATOM 1509 C CA . GLN B 1 93 ? 17.051 23.272 -4.937 1.00 32.11 93 GLN B CA 1
ATOM 1510 C C . GLN B 1 93 ? 16.208 22.718 -3.774 1.00 34.01 93 GLN B C 1
ATOM 1511 O O . GLN B 1 93 ? 15.063 22.320 -3.986 1.00 35.72 93 GLN B O 1
ATOM 1517 N N . GLN B 1 94 ? 16.747 22.689 -2.557 1.00 34.65 94 GLN B N 1
ATOM 1518 C CA . GLN B 1 94 ? 15.935 22.275 -1.387 1.00 37.43 94 GLN B CA 1
ATOM 1519 C C . GLN B 1 94 ? 14.783 23.238 -1.111 1.00 39.25 94 GLN B C 1
ATOM 1520 O O . GLN B 1 94 ? 13.626 22.815 -1.013 1.00 41.65 94 GLN B O 1
ATOM 1526 N N . LYS B 1 95 ? 15.083 24.527 -0.999 1.00 38.93 95 LYS B N 1
ATOM 1527 C CA . LYS B 1 95 ? 14.044 25.522 -0.797 1.00 41.44 95 LYS B CA 1
ATOM 1528 C C . LYS B 1 95 ? 12.918 25.366 -1.809 1.00 44.53 95 LYS B C 1
ATOM 1529 O O . LYS B 1 95 ? 11.749 25.301 -1.432 1.00 45.91 95 LYS B O 1
ATOM 1535 N N . LYS B 1 96 ? 13.291 25.282 -3.086 1.00 46.20 96 LYS B N 1
ATOM 1536 C CA . LYS B 1 96 ? 12.321 25.149 -4.187 1.00 49.56 96 LYS B CA 1
ATOM 1537 C C . LYS B 1 96 ? 11.368 23.985 -3.933 1.00 51.75 96 LYS B C 1
ATOM 1538 O O . LYS B 1 96 ? 10.165 24.092 -4.158 1.00 53.72 96 LYS B O 1
ATOM 1544 N N . ARG B 1 97 ? 11.944 22.883 -3.453 1.00 52.08 97 ARG B N 1
ATOM 1545 C CA . ARG B 1 97 ? 11.269 21.591 -3.303 1.00 53.90 97 ARG B CA 1
ATOM 1546 C C . ARG B 1 97 ? 10.187 21.673 -2.247 1.00 54.96 97 ARG B C 1
ATOM 1547 O O . ARG B 1 97 ? 9.199 20.962 -2.323 1.00 57.60 97 ARG B O 1
ATOM 1555 N N . SER B 1 98 ? 10.384 22.553 -1.270 1.00 54.02 98 SER B N 1
ATOM 1556 C CA . SER B 1 98 ? 9.407 22.805 -0.221 1.00 54.95 98 SER B CA 1
ATOM 1557 C C . SER B 1 98 ? 8.487 23.945 -0.626 1.00 55.94 98 SER B C 1
ATOM 1558 O O . SER B 1 98 ? 7.287 23.753 -0.799 1.00 58.84 98 SER B O 1
ATOM 1561 N N . PRO C 1 2 ? 30.644 8.785 -10.647 1.00 41.55 2 PRO C N 1
ATOM 1562 C CA . PRO C 1 2 ? 29.232 9.131 -10.441 1.00 38.38 2 PRO C CA 1
ATOM 1563 C C . PRO C 1 2 ? 28.386 7.870 -10.395 1.00 36.42 2 PRO C C 1
ATOM 1564 O O . PRO C 1 2 ? 28.863 6.799 -10.783 1.00 37.57 2 PRO C O 1
ATOM 1568 N N . SER C 1 3 ? 27.142 8.005 -9.957 1.00 33.21 3 SER C N 1
ATOM 1569 C CA . SER C 1 3 ? 26.155 6.956 -10.128 1.00 30.60 3 SER C CA 1
ATOM 1570 C C . SER C 1 3 ? 25.842 6.796 -11.609 1.00 27.68 3 SER C C 1
ATOM 1571 O O . SER C 1 3 ? 26.151 7.676 -12.415 1.00 26.68 3 SER C O 1
ATOM 1574 N N . LYS C 1 4 ? 25.234 5.674 -11.970 1.00 26.32 4 LYS C N 1
ATOM 1575 C CA . LYS C 1 4 ? 24.748 5.480 -13.340 1.00 24.13 4 LYS C CA 1
ATOM 1576 C C . LYS C 1 4 ? 23.808 6.640 -13.736 1.00 21.23 4 LYS C C 1
ATOM 1577 O O . LYS C 1 4 ? 23.979 7.247 -14.790 1.00 20.19 4 LYS C O 1
ATOM 1583 N N . LEU C 1 5 ? 22.876 7.003 -12.859 1.00 19.77 5 LEU C N 1
ATOM 1584 C CA . LEU C 1 5 ? 21.958 8.114 -13.144 1.00 17.86 5 LEU C CA 1
ATOM 1585 C C . LEU C 1 5 ? 22.677 9.458 -13.390 1.00 17.65 5 LEU C C 1
ATOM 1586 O O . LEU C 1 5 ? 22.369 10.159 -14.351 1.00 16.02 5 LEU C O 1
ATOM 1591 N N . GLU C 1 6 ? 23.596 9.802 -12.495 1.00 19.13 6 GLU C N 1
ATOM 1592 C CA . GLU C 1 6 ? 24.320 11.059 -12.605 1.00 19.78 6 GLU C CA 1
ATOM 1593 C C . GLU C 1 6 ? 25.204 11.111 -13.855 1.00 18.82 6 GLU C C 1
ATOM 1594 O O . GLU C 1 6 ? 25.276 12.134 -14.499 1.00 18.14 6 GLU C O 1
ATOM 1600 N N . GLY C 1 7 ? 25.846 10.004 -14.187 1.00 19.04 7 GLY C N 1
ATOM 1601 C CA . GLY C 1 7 ? 26.585 9.879 -15.449 1.00 18.76 7 GLY C CA 1
ATOM 1602 C C . GLY C 1 7 ? 25.687 10.119 -16.658 1.00 16.71 7 GLY C C 1
ATOM 1603 O O . GLY C 1 7 ? 26.098 10.774 -17.600 1.00 16.12 7 GLY C O 1
ATOM 1604 N N . ALA C 1 8 ? 24.453 9.612 -16.608 1.00 15.53 8 ALA C N 1
ATOM 1605 C CA . ALA C 1 8 ? 23.486 9.794 -17.704 1.00 14.21 8 ALA C CA 1
ATOM 1606 C C . ALA C 1 8 ? 23.092 11.267 -17.843 1.00 13.45 8 ALA C C 1
ATOM 1607 O O . ALA C 1 8 ? 23.025 11.802 -18.926 1.00 12.73 8 ALA C O 1
ATOM 1609 N N . MET C 1 9 ? 22.831 11.910 -16.702 1.00 13.88 9 MET C N 1
ATOM 1610 C CA . MET C 1 9 ? 22.539 13.364 -16.653 1.00 13.82 9 MET C CA 1
ATOM 1611 C C . MET C 1 9 ? 23.666 14.213 -17.235 1.00 13.85 9 MET C C 1
ATOM 1612 O O . MET C 1 9 ? 23.450 15.097 -18.061 1.00 13.47 9 MET C O 1
ATOM 1617 N N A ASP C 1 10 ? 24.880 13.929 -16.789 0.50 14.96 10 ASP C N 1
A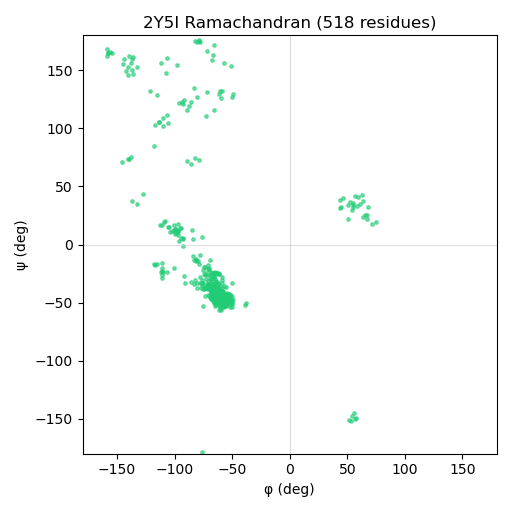TOM 1618 N N B ASP C 1 10 ? 24.881 13.928 -16.810 0.50 15.00 10 ASP C N 1
ATOM 1619 C CA A ASP C 1 10 ? 26.064 14.585 -17.314 0.50 15.40 10 ASP C CA 1
ATOM 1620 C CA B ASP C 1 10 ? 26.037 14.640 -17.317 0.50 15.43 10 ASP C CA 1
ATOM 1621 C C A ASP C 1 10 ? 26.107 14.396 -18.835 0.50 14.51 10 ASP C C 1
ATOM 1622 C C B ASP C 1 10 ? 26.188 14.376 -18.828 0.50 14.64 10 ASP C C 1
ATOM 1623 O O A ASP C 1 10 ? 26.350 15.340 -19.579 0.50 14.07 10 ASP C O 1
ATOM 1624 O O B ASP C 1 10 ? 26.590 15.261 -19.567 0.50 14.38 10 ASP C O 1
ATOM 1633 N N . ALA C 1 11 ? 25.833 13.171 -19.279 1.00 14.26 11 ALA C N 1
ATOM 1634 C CA . ALA C 1 11 ? 25.906 12.857 -20.689 1.00 13.91 11 ALA C CA 1
ATOM 1635 C C . ALA C 1 11 ? 24.923 13.690 -21.524 1.00 12.57 11 ALA C C 1
ATOM 1636 O O . ALA C 1 11 ? 25.265 14.156 -22.603 1.00 12.69 11 ALA C O 1
ATOM 1638 N N . LEU C 1 12 ? 23.719 13.904 -21.023 1.00 11.72 12 LEU C N 1
ATOM 1639 C CA . LEU C 1 12 ? 22.760 14.738 -21.706 1.00 10.89 12 LEU C CA 1
ATOM 1640 C C . LEU C 1 12 ? 23.295 16.145 -21.887 1.00 10.82 12 LEU C C 1
ATOM 1641 O O . LEU C 1 12 ? 23.148 16.706 -22.961 1.00 10.83 12 LEU C O 1
ATOM 1646 N N . ILE C 1 13 ? 23.908 16.694 -20.852 1.00 11.12 13 ILE C N 1
ATOM 1647 C CA . ILE C 1 13 ? 24.495 18.023 -20.907 1.00 11.24 13 ILE C CA 1
ATOM 1648 C C . ILE C 1 13 ? 25.648 18.046 -21.920 1.00 11.64 13 ILE C C 1
ATOM 1649 O O . ILE C 1 13 ? 25.733 18.921 -22.750 1.00 11.35 13 ILE C O 1
ATOM 1654 N N . THR C 1 14 ? 26.544 17.063 -21.832 1.00 12.64 14 THR C N 1
ATOM 1655 C CA . THR C 1 14 ? 27.744 17.025 -22.717 1.00 13.56 14 THR C CA 1
ATOM 1656 C C . THR C 1 14 ? 27.334 16.909 -24.191 1.00 13.08 14 THR C C 1
ATOM 1657 O O . THR C 1 14 ? 27.832 17.668 -25.032 1.00 13.23 14 THR C O 1
ATOM 1661 N N . VAL C 1 15 ? 26.368 16.030 -24.472 1.00 12.59 15 VAL C N 1
ATOM 1662 C CA . VAL C 1 15 ? 25.879 15.834 -25.850 1.00 12.50 15 VAL C CA 1
ATOM 1663 C C . VAL C 1 15 ? 25.325 17.142 -26.446 1.00 11.80 15 VAL C C 1
ATOM 1664 O O . VAL C 1 15 ? 25.704 17.539 -27.489 1.00 12.24 15 VAL C O 1
ATOM 1668 N N . PHE C 1 16 ? 24.455 17.824 -25.743 1.00 10.95 16 PHE C N 1
ATOM 1669 C CA . PHE C 1 16 ? 23.891 19.069 -26.191 1.00 10.57 16 PHE C CA 1
ATOM 1670 C C . PHE C 1 16 ? 24.973 20.085 -26.522 1.00 11.03 16 PHE C C 1
ATOM 1671 O O . PHE C 1 16 ? 25.023 20.646 -27.649 1.00 11.41 16 PHE C O 1
ATOM 1679 N N . HIS C 1 17 ? 25.863 20.295 -25.567 1.00 11.44 17 HIS C N 1
ATOM 1680 C CA . HIS C 1 17 ? 26.897 21.313 -25.680 1.00 11.99 17 HIS C CA 1
ATOM 1681 C C . HIS C 1 17 ? 27.973 20.923 -26.714 1.00 13.23 17 HIS C C 1
ATOM 1682 O O . HIS C 1 17 ? 28.644 21.786 -27.237 1.00 13.59 17 HIS C O 1
ATOM 1689 N N . ASN C 1 18 ? 28.077 19.636 -27.022 1.00 14.01 18 ASN C N 1
ATOM 1690 C CA . ASN C 1 18 ? 28.918 19.172 -28.107 1.00 15.73 18 ASN C CA 1
ATOM 1691 C C . ASN C 1 18 ? 28.482 19.724 -29.454 1.00 15.85 18 ASN C C 1
ATOM 1692 O O . ASN C 1 18 ? 29.296 19.841 -30.369 1.00 17.20 18 ASN C O 1
ATOM 1697 N N . TYR C 1 19 ? 27.219 20.078 -29.582 1.00 15.03 19 TYR C N 1
ATOM 1698 C CA . TYR C 1 19 ? 26.670 20.556 -30.856 1.00 15.42 19 TYR C CA 1
ATOM 1699 C C . TYR C 1 19 ? 26.154 21.985 -30.866 1.00 14.40 19 TYR C C 1
ATOM 1700 O O . TYR C 1 19 ? 25.989 22.545 -31.924 1.00 14.78 19 TYR C O 1
ATOM 1709 N N . SER C 1 20 ? 25.896 22.568 -29.705 1.00 13.18 20 SER C N 1
ATOM 1710 C CA . SER C 1 20 ? 25.133 23.809 -29.623 1.00 12.58 20 SER C CA 1
ATOM 1711 C C . SER C 1 20 ? 26.041 25.027 -29.859 1.00 12.93 20 SER C C 1
ATOM 1712 O O . SER C 1 20 ? 25.573 26.159 -30.001 1.00 12.53 20 SER C O 1
ATOM 1715 N N . GLY C 1 21 ? 27.350 24.775 -29.891 1.00 13.79 21 GLY C N 1
ATOM 1716 C CA . GLY C 1 21 ? 28.310 25.861 -29.892 1.00 14.24 21 GLY C CA 1
ATOM 1717 C C . GLY C 1 21 ? 28.882 26.203 -31.243 1.00 15.19 21 GLY C C 1
ATOM 1718 O O . GLY C 1 21 ? 29.803 26.959 -31.280 1.00 16.04 21 GLY C O 1
ATOM 1719 N N . SER C 1 22 ? 28.368 25.656 -32.346 1.00 15.72 22 SER C N 1
ATOM 1720 C CA . SER C 1 22 ? 28.930 25.957 -33.657 1.00 16.64 22 SER C CA 1
ATOM 1721 C C . SER C 1 22 ? 28.601 27.338 -34.175 1.00 16.14 22 SER C C 1
ATOM 1722 O O . SER C 1 22 ? 29.394 27.951 -34.874 1.00 16.74 22 SER C O 1
ATOM 1725 N N . GLU C 1 23 ? 27.391 27.800 -33.895 1.00 15.02 23 GLU C N 1
ATOM 1726 C CA . GLU C 1 23 ? 26.890 29.058 -34.439 1.00 14.91 23 GLU C CA 1
ATOM 1727 C C . GLU C 1 23 ? 25.760 29.589 -33.568 1.00 14.12 23 GLU C C 1
ATOM 1728 O O . GLU C 1 23 ? 25.240 28.850 -32.745 1.00 13.24 23 GLU C O 1
ATOM 1734 N N . GLY C 1 24 ? 25.393 30.856 -33.735 1.00 14.28 24 GLY C N 1
ATOM 1735 C CA . GLY C 1 24 ? 24.317 31.426 -32.939 1.00 14.08 24 GLY C CA 1
ATOM 1736 C C . GLY C 1 24 ? 24.571 31.312 -31.464 1.00 13.71 24 GLY C C 1
ATOM 1737 O O . GLY C 1 24 ? 25.731 31.321 -31.024 1.00 13.70 24 GLY C O 1
ATOM 1738 N N . ASP C 1 25 ? 23.501 31.207 -30.688 1.00 13.68 25 ASP C N 1
ATOM 1739 C CA . ASP C 1 25 ? 23.641 31.085 -29.272 1.00 13.57 25 ASP C CA 1
ATOM 1740 C C . ASP C 1 25 ? 24.477 29.848 -29.041 1.00 13.11 25 ASP C C 1
ATOM 1741 O O . ASP C 1 25 ? 24.197 28.782 -29.599 1.00 12.77 25 ASP C O 1
ATOM 1746 N N . LYS C 1 26 ? 25.499 29.992 -28.190 1.00 12.95 26 LYS C N 1
ATOM 1747 C CA . LYS C 1 26 ? 26.320 28.862 -27.765 1.00 13.01 26 LYS C CA 1
ATOM 1748 C C . LYS C 1 26 ? 25.519 27.827 -27.002 1.00 12.48 26 LYS C C 1
ATOM 1749 O O . LYS C 1 26 ? 25.970 26.699 -26.931 1.00 12.44 26 LYS C O 1
ATOM 1751 N N . TYR C 1 27 ? 24.400 28.221 -26.389 1.00 12.30 27 TYR C N 1
ATOM 1752 C CA . TYR C 1 27 ? 23.602 27.325 -25.524 1.00 12.36 27 TYR C CA 1
ATOM 1753 C C . TYR C 1 27 ? 22.258 26.909 -26.149 1.00 11.89 27 TYR C C 1
ATOM 1754 O O . TYR C 1 27 ? 21.338 26.496 -25.454 1.00 11.99 27 TYR C O 1
ATOM 1763 N N . LYS C 1 28 ? 22.137 27.044 -27.449 1.00 11.64 28 LYS C N 1
ATOM 1764 C CA . LYS C 1 28 ? 20.896 26.605 -28.172 1.00 11.57 28 LYS C CA 1
ATOM 1765 C C . LYS C 1 28 ? 21.317 25.970 -29.460 1.00 11.40 28 LYS C C 1
ATOM 1766 O O . LYS C 1 28 ? 22.335 26.377 -30.040 1.00 11.19 28 LYS C O 1
ATOM 1772 N N . LEU C 1 29 ? 20.562 24.950 -29.879 1.00 11.21 29 LEU C N 1
ATOM 1773 C CA . LEU C 1 29 ? 20.759 24.259 -31.165 1.00 11.74 29 LEU C CA 1
ATOM 1774 C C . LEU C 1 29 ? 19.981 24.948 -32.293 1.00 12.48 29 LEU C C 1
ATOM 1775 O O . LEU C 1 29 ? 18.760 25.050 -32.241 1.00 12.76 29 LEU C O 1
ATOM 1780 N N . SER C 1 30 ? 20.683 25.433 -33.325 1.00 12.88 30 SER C N 1
ATOM 1781 C CA . SER C 1 30 ? 20.041 25.794 -34.570 1.00 14.03 30 SER C CA 1
ATOM 1782 C C . SER C 1 30 ? 19.480 24.499 -35.224 1.00 14.99 30 SER C C 1
ATOM 1783 O O . SER C 1 30 ? 19.738 23.410 -34.754 1.00 14.37 30 SER C O 1
ATOM 1786 N N . LYS C 1 31 ? 18.702 24.645 -36.285 1.00 16.62 31 LYS C N 1
ATOM 1787 C CA . LYS C 1 31 ? 18.219 23.520 -37.046 1.00 18.18 31 LYS C CA 1
ATOM 1788 C C . LYS C 1 31 ? 19.412 22.675 -37.542 1.00 18.63 31 LYS C C 1
ATOM 1789 O O . LYS C 1 31 ? 19.365 21.449 -37.511 1.00 18.78 31 LYS C O 1
ATOM 1795 N N . GLY C 1 32 ? 20.462 23.354 -38.016 1.00 18.93 32 GLY C N 1
ATOM 1796 C CA . GLY C 1 32 ? 21.676 22.659 -38.480 1.00 19.83 32 GLY C CA 1
ATOM 1797 C C . GLY C 1 32 ? 22.384 21.871 -37.375 1.00 18.50 32 GLY C C 1
ATOM 1798 O O . GLY C 1 32 ? 22.815 20.745 -37.580 1.00 19.24 32 GLY C O 1
ATOM 1799 N N . GLU C 1 33 ? 22.526 22.484 -36.224 1.00 16.93 33 GLU C N 1
ATOM 1800 C CA . GLU C 1 33 ? 23.200 21.847 -35.109 1.00 16.08 33 GLU C CA 1
ATOM 1801 C C . GLU C 1 33 ? 22.387 20.640 -34.634 1.00 16.11 33 GLU C C 1
ATOM 1802 O O . GLU C 1 33 ? 22.969 19.647 -34.279 1.00 16.18 33 GLU C O 1
ATOM 1808 N N . LEU C 1 34 ? 21.062 20.775 -34.613 1.00 16.28 34 LEU C N 1
ATOM 1809 C CA . LEU C 1 34 ? 20.131 19.682 -34.273 1.00 16.47 34 LEU C CA 1
ATOM 1810 C C . LEU C 1 34 ? 20.213 18.569 -35.259 1.00 18.28 34 LEU C C 1
ATOM 1811 O O . LEU C 1 34 ? 20.239 17.405 -34.867 1.00 18.26 34 LEU C O 1
ATOM 1816 N N . LYS C 1 35 ? 20.235 18.895 -36.538 1.00 20.25 35 LYS C N 1
ATOM 1817 C CA . LYS C 1 35 ? 20.424 17.894 -37.581 1.00 22.68 35 LYS C CA 1
ATOM 1818 C C . LYS C 1 35 ? 21.734 17.157 -37.342 1.00 23.08 35 LYS C C 1
ATOM 1819 O O . LYS C 1 35 ? 21.761 15.953 -37.383 1.00 23.75 35 LYS C O 1
ATOM 1822 N N . GLU C 1 36 ? 22.804 17.880 -37.043 1.00 23.26 36 GLU C N 1
ATOM 1823 C CA . GLU C 1 36 ? 24.108 17.256 -36.757 1.00 24.45 36 GLU C CA 1
ATOM 1824 C C . GLU C 1 36 ? 23.972 16.286 -35.575 1.00 22.87 36 GLU C C 1
ATOM 1825 O O . GLU C 1 36 ? 24.338 15.111 -35.666 1.00 23.86 36 GLU C O 1
ATOM 1831 N N . LEU C 1 37 ? 23.415 16.782 -34.496 1.00 20.67 37 LEU C N 1
ATOM 1832 C CA . LEU C 1 37 ? 23.162 15.961 -33.319 1.00 19.61 37 LEU C CA 1
ATOM 1833 C C . LEU C 1 37 ? 22.352 14.726 -33.608 1.00 20.43 37 LEU C C 1
ATOM 1834 O O . LEU C 1 37 ? 22.740 13.602 -33.213 1.00 20.95 37 LEU C O 1
ATOM 1839 N N . LEU C 1 38 ? 21.252 14.875 -34.315 1.00 21.09 38 LEU C N 1
ATOM 1840 C CA . LEU C 1 38 ? 20.396 13.742 -34.551 1.00 22.17 38 LEU C CA 1
ATOM 1841 C C . LEU C 1 38 ? 21.129 12.680 -35.362 1.00 24.53 38 LEU C C 1
ATOM 1842 O O . LEU C 1 38 ? 20.980 11.484 -35.122 1.00 24.64 38 LEU C O 1
ATOM 1847 N N . ASN C 1 39 ? 21.935 13.117 -36.330 1.00 26.48 39 ASN C N 1
ATOM 1848 C CA . ASN C 1 39 ? 22.562 12.172 -37.235 1.00 29.26 39 ASN C CA 1
ATOM 1849 C C . ASN C 1 39 ? 23.743 11.455 -36.572 1.00 29.55 39 ASN C C 1
ATOM 1850 O O . ASN C 1 39 ? 24.017 10.308 -36.885 1.00 31.41 39 ASN C O 1
ATOM 1855 N N . ALA C 1 40 ? 24.451 12.138 -35.685 1.00 28.47 40 ALA C N 1
ATOM 1856 C CA . ALA C 1 40 ? 25.544 11.517 -34.946 1.00 29.12 40 ALA C CA 1
ATOM 1857 C C . ALA C 1 40 ? 25.016 10.682 -33.738 1.00 28.32 40 ALA C C 1
ATOM 1858 O O . ALA C 1 40 ? 25.523 9.605 -33.469 1.00 29.27 40 ALA C O 1
ATOM 1860 N N . GLU C 1 41 ? 23.977 11.153 -33.053 1.00 26.94 41 GLU C N 1
ATOM 1861 C CA . GLU C 1 41 ? 23.548 10.541 -31.802 1.00 26.51 41 GLU C CA 1
ATOM 1862 C C . GLU C 1 41 ? 22.349 9.601 -31.891 1.00 27.79 41 GLU C C 1
ATOM 1863 O O . GLU C 1 41 ? 22.153 8.801 -30.990 1.00 28.14 41 GLU C O 1
ATOM 1869 N N . LEU C 1 42 ? 21.526 9.684 -32.924 1.00 29.73 42 LEU C N 1
ATOM 1870 C CA . LEU C 1 42 ? 20.228 9.021 -32.872 1.00 30.76 42 LEU C CA 1
ATOM 1871 C C . LEU C 1 42 ? 19.871 8.313 -34.147 1.00 35.41 42 LEU C C 1
ATOM 1872 O O . LEU C 1 42 ? 18.685 8.317 -34.524 1.00 37.17 42 LEU C O 1
ATOM 1877 N N . THR C 1 43 ? 20.857 7.697 -34.792 1.00 38.19 43 THR C N 1
ATOM 1878 C CA . THR C 1 43 ? 20.674 7.159 -36.140 1.00 43.40 43 THR C CA 1
ATOM 1879 C C . THR C 1 43 ? 19.480 6.152 -36.298 1.00 45.77 43 THR C C 1
ATOM 1880 O O . THR C 1 43 ? 18.773 6.131 -37.321 1.00 47.56 43 THR C O 1
ATOM 1882 N N . ASP C 1 44 ? 19.253 5.337 -35.281 1.00 46.45 44 ASP C N 1
ATOM 1883 C CA . ASP C 1 44 ? 18.290 4.244 -35.397 1.00 48.61 44 ASP C CA 1
ATOM 1884 C C . ASP C 1 44 ? 16.837 4.726 -35.582 1.00 49.20 44 ASP C C 1
ATOM 1885 O O . ASP C 1 44 ? 16.050 4.072 -36.287 1.00 50.36 44 ASP C O 1
ATOM 1890 N N . PHE C 1 45 ? 16.492 5.856 -34.956 1.00 47.58 45 PHE C N 1
ATOM 1891 C CA . PHE C 1 45 ? 15.114 6.364 -34.993 1.00 48.44 45 PHE C CA 1
ATOM 1892 C C . PHE C 1 45 ? 14.669 6.759 -36.408 1.00 51.93 45 PHE C C 1
ATOM 1893 O O . PHE C 1 45 ? 13.502 6.530 -36.797 1.00 54.01 45 PHE C O 1
ATOM 1901 N N . LEU C 1 46 ? 15.622 7.294 -37.179 1.00 54.02 46 LEU C N 1
ATOM 1902 C CA . LEU C 1 46 ? 15.424 7.657 -38.601 1.00 57.01 46 LEU C CA 1
ATOM 1903 C C . LEU C 1 46 ? 15.656 6.440 -39.517 1.00 59.47 46 LEU C C 1
ATOM 1904 O O . LEU C 1 46 ? 15.781 6.591 -40.740 1.00 62.50 46 LEU C O 1
ATOM 1909 N N . MET C 1 47 ? 15.723 5.248 -38.905 1.00 59.41 47 MET C N 1
ATOM 1910 C CA . MET C 1 47 ? 15.883 3.928 -39.587 1.00 62.43 47 MET C CA 1
ATOM 1911 C C . MET C 1 47 ? 17.102 3.849 -40.510 1.00 65.17 47 MET C C 1
ATOM 1912 O O . MET C 1 47 ? 17.090 3.119 -41.527 1.00 68.37 47 MET C O 1
ATOM 1917 N N . SER C 1 48 ? 18.160 4.555 -40.080 1.00 63.48 48 SER C N 1
ATOM 1918 C CA . SER C 1 48 ? 19.370 4.815 -40.877 1.00 65.88 48 SER C CA 1
ATOM 1919 C C . SER C 1 48 ? 19.032 5.474 -42.225 1.00 68.72 48 SER C C 1
ATOM 1920 O O . SER C 1 48 ? 19.681 5.203 -43.262 1.00 70.26 48 SER C O 1
ATOM 1923 N N . GLN C 1 49 ? 18.013 6.339 -42.196 1.00 67.45 49 GLN C N 1
ATOM 1924 C CA . GLN C 1 49 ? 17.573 7.048 -43.400 1.00 70.68 49 GLN C CA 1
ATOM 1925 C C . GLN C 1 49 ? 17.686 8.533 -43.104 1.00 69.43 49 GLN C C 1
ATOM 1926 O O . GLN C 1 49 ? 17.258 9.006 -42.036 1.00 65.08 49 GLN C O 1
ATOM 1932 N N . LYS C 1 50 ? 18.299 9.256 -44.041 1.00 72.46 50 LYS C N 1
ATOM 1933 C CA . LYS C 1 50 ? 18.284 10.707 -43.997 1.00 71.52 50 LYS C CA 1
ATOM 1934 C C . LYS C 1 50 ? 16.828 11.074 -44.200 1.00 72.51 50 LYS C C 1
ATOM 1935 O O . LYS C 1 50 ? 16.251 10.751 -45.243 1.00 75.29 50 LYS C O 1
ATOM 1937 N N . ASP C 1 51 ? 16.216 11.683 -43.183 1.00 69.91 51 ASP C N 1
ATOM 1938 C CA . ASP C 1 51 ? 14.884 12.277 -43.362 1.00 70.40 51 ASP C CA 1
ATOM 1939 C C . ASP C 1 51 ? 14.896 13.814 -43.119 1.00 68.04 51 ASP C C 1
ATOM 1940 O O . ASP C 1 51 ? 14.611 14.278 -41.987 1.00 64.46 51 ASP C O 1
ATOM 1945 N N . PRO C 1 52 ? 15.249 14.597 -44.182 1.00 68.76 52 PRO C N 1
ATOM 1946 C CA . PRO C 1 52 ? 15.250 16.081 -44.168 1.00 67.03 52 PRO C CA 1
ATOM 1947 C C . PRO C 1 52 ? 13.892 16.698 -43.816 1.00 65.84 52 PRO C C 1
ATOM 1948 O O . PRO C 1 52 ? 13.827 17.743 -43.156 1.00 62.97 52 PRO C O 1
ATOM 1952 N N . MET C 1 53 ? 12.827 16.044 -44.273 1.00 66.62 53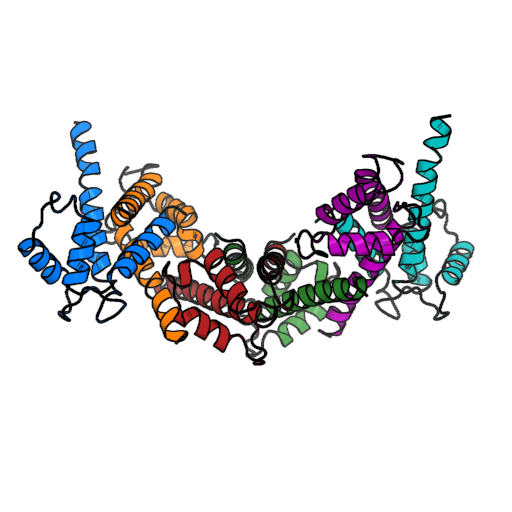 MET C N 1
ATOM 1953 C CA . MET C 1 53 ? 11.474 16.429 -43.907 1.00 65.88 53 MET C CA 1
ATOM 1954 C C . MET C 1 53 ? 11.388 16.151 -42.404 1.00 61.08 53 MET C C 1
ATOM 1955 O O . MET C 1 53 ? 10.982 17.025 -41.632 1.00 59.33 53 MET C O 1
ATOM 1960 N N . LEU C 1 54 ? 11.849 14.958 -41.998 1.00 58.62 54 LEU C N 1
ATOM 1961 C CA . LEU C 1 54 ? 11.973 14.549 -40.589 1.00 52.90 54 LEU C CA 1
ATOM 1962 C C . LEU C 1 54 ? 12.444 15.652 -39.667 1.00 48.44 54 LEU C C 1
ATOM 1963 O O . LEU C 1 54 ? 11.787 15.954 -38.681 1.00 47.34 54 LEU C O 1
ATOM 1964 N N . VAL C 1 55 ? 13.554 16.293 -40.009 1.00 46.20 55 VAL C N 1
ATOM 1965 C CA . VAL C 1 55 ? 14.200 17.254 -39.104 1.00 41.52 55 VAL C CA 1
ATOM 1966 C C . VAL C 1 55 ? 13.467 18.593 -38.960 1.00 40.12 55 VAL C C 1
ATOM 1967 O O . VAL C 1 55 ? 13.436 19.169 -37.871 1.00 36.51 55 VAL C O 1
ATOM 1971 N N . GLU C 1 56 ? 12.890 19.093 -40.059 1.00 41.95 56 GLU C N 1
ATOM 1972 C CA . GLU C 1 56 ? 12.076 20.316 -40.002 1.00 41.22 56 GLU C CA 1
ATOM 1973 C C . GLU C 1 56 ? 10.901 20.071 -39.075 1.00 39.12 56 GLU C C 1
ATOM 1974 O O . GLU C 1 56 ? 10.563 20.911 -38.276 1.00 36.75 56 GLU C O 1
ATOM 1980 N N . LYS C 1 57 ? 10.276 18.912 -39.194 1.00 39.51 57 LYS C N 1
ATOM 1981 C CA . LYS C 1 57 ? 9.120 18.627 -38.359 1.00 39.07 57 LYS C CA 1
ATOM 1982 C C . LYS C 1 57 ? 9.519 18.493 -36.886 1.00 34.80 57 LYS C C 1
ATOM 1983 O O . LYS C 1 57 ? 8.816 19.005 -36.029 1.00 33.68 57 LYS C O 1
ATOM 1989 N N . ILE C 1 58 ? 10.650 17.849 -36.604 1.00 32.52 58 ILE C N 1
ATOM 1990 C CA . ILE C 1 58 ? 11.165 17.728 -35.227 1.00 29.77 58 ILE C CA 1
ATOM 1991 C C . ILE C 1 58 ? 11.406 19.147 -34.635 1.00 28.08 58 ILE C C 1
ATOM 1992 O O . ILE C 1 58 ? 10.972 19.485 -33.517 1.00 26.72 58 ILE C O 1
ATOM 1997 N N . MET C 1 59 ? 12.076 19.965 -35.435 1.00 28.03 59 MET C N 1
ATOM 1998 C CA . MET C 1 59 ? 12.409 21.343 -35.081 1.00 26.99 59 MET C CA 1
ATOM 1999 C C . MET C 1 59 ? 11.109 22.087 -34.700 1.00 27.38 59 MET C C 1
ATOM 2000 O O . MET C 1 59 ? 11.056 22.701 -33.645 1.00 25.73 59 MET C O 1
ATOM 2005 N N . ASN C 1 60 ? 10.073 21.977 -35.531 1.00 29.44 60 ASN C N 1
ATOM 2006 C CA . ASN C 1 60 ? 8.788 22.657 -35.299 1.00 30.96 60 ASN C CA 1
ATOM 2007 C C . ASN C 1 60 ? 8.065 22.179 -34.044 1.00 29.76 60 ASN C C 1
ATOM 2008 O O . ASN C 1 60 ? 7.385 22.959 -33.383 1.00 30.25 60 ASN C O 1
ATOM 2013 N N . ASP C 1 61 ? 8.124 20.879 -33.793 1.00 28.49 61 ASP C N 1
ATOM 2014 C CA . ASP C 1 61 ? 7.563 20.305 -32.568 1.00 27.26 61 ASP C CA 1
ATOM 2015 C C . ASP C 1 61 ? 8.337 20.710 -31.313 1.00 24.28 61 ASP C C 1
ATOM 2016 O O . ASP C 1 61 ? 7.721 20.940 -30.290 1.00 24.08 61 ASP C O 1
ATOM 2021 N N . LEU C 1 62 ? 9.669 20.753 -31.378 1.00 22.00 62 LEU C N 1
ATOM 2022 C CA . LEU C 1 62 ? 10.461 21.067 -30.186 1.00 19.79 62 LEU C CA 1
ATOM 2023 C C . LEU C 1 62 ? 10.549 22.556 -29.861 1.00 19.45 62 LEU C C 1
ATOM 2024 O O . LEU C 1 62 ? 10.674 22.941 -28.698 1.00 18.63 62 LEU C O 1
ATOM 2029 N N . ASP C 1 63 ? 10.561 23.394 -30.879 1.00 20.21 63 ASP C N 1
ATOM 2030 C CA . ASP C 1 63 ? 10.767 24.828 -30.660 1.00 20.01 63 ASP C CA 1
ATOM 2031 C C . ASP C 1 63 ? 9.447 25.478 -30.262 1.00 21.78 63 ASP C C 1
ATOM 2032 O O . ASP C 1 63 ? 8.823 26.201 -31.043 1.00 23.50 63 ASP C O 1
ATOM 2037 N N . SER C 1 64 ? 9.024 25.255 -29.033 1.00 21.77 64 SER C N 1
ATOM 2038 C CA . SER C 1 64 ? 7.692 25.709 -28.667 1.00 24.06 64 SER C CA 1
ATOM 2039 C C . SER C 1 64 ? 7.626 27.197 -28.379 1.00 25.00 64 SER C C 1
ATOM 2040 O O . SER C 1 64 ? 6.554 27.743 -28.418 1.00 27.07 64 SER C O 1
ATOM 2043 N N . ASN C 1 65 ? 8.753 27.874 -28.138 1.00 23.74 65 ASN C N 1
ATOM 2044 C CA . ASN C 1 65 ? 8.694 29.322 -27.950 1.00 24.84 65 ASN C CA 1
ATOM 2045 C C . ASN C 1 65 ? 8.921 30.081 -29.269 1.00 25.52 65 ASN C C 1
ATOM 2046 O O . ASN C 1 65 ? 8.918 31.330 -29.305 1.00 25.89 65 ASN C O 1
ATOM 2051 N N . LYS C 1 66 ? 9.151 29.333 -30.353 1.00 25.35 66 LYS C N 1
ATOM 2052 C CA . LYS C 1 66 ? 9.176 29.944 -31.688 1.00 26.55 66 LYS C CA 1
ATOM 2053 C C . LYS C 1 66 ? 10.378 30.892 -31.875 1.00 25.05 66 LYS C C 1
ATOM 2054 O O . LYS C 1 66 ? 10.279 31.895 -32.581 1.00 26.05 66 LYS C O 1
ATOM 2060 N N . ASP C 1 67 ? 11.503 30.599 -31.229 1.00 22.69 67 ASP C N 1
ATOM 2061 C CA . ASP C 1 67 ? 12.675 31.446 -31.395 1.00 21.63 67 ASP C CA 1
ATOM 2062 C C . ASP C 1 67 ? 13.608 30.864 -32.436 1.00 21.07 67 ASP C C 1
ATOM 2063 O O . ASP C 1 67 ? 14.713 31.336 -32.590 1.00 19.87 67 ASP C O 1
ATOM 2068 N N . ASN C 1 68 ? 13.155 29.819 -33.126 1.00 22.04 68 ASN C N 1
ATOM 2069 C CA . ASN C 1 68 ? 13.929 29.189 -34.186 1.00 22.14 68 ASN C CA 1
ATOM 2070 C C . ASN C 1 68 ? 15.142 28.401 -33.647 1.00 19.96 68 ASN C C 1
ATOM 2071 O O . ASN C 1 68 ? 16.083 28.071 -34.402 1.00 19.98 68 ASN C O 1
ATOM 2076 N N . GLU C 1 69 ? 15.125 28.083 -32.353 1.00 18.26 69 GLU C N 1
ATOM 2077 C CA . GLU C 1 69 ? 16.185 27.335 -31.752 1.00 16.47 69 GLU C CA 1
ATOM 2078 C C . GLU C 1 69 ? 15.608 26.285 -30.847 1.00 15.50 69 GLU C C 1
ATOM 2079 O O . GLU C 1 69 ? 14.479 26.396 -30.405 1.00 15.95 69 GLU C O 1
ATOM 2085 N N . VAL C 1 70 ? 16.426 25.305 -30.540 1.00 13.99 70 VAL C N 1
ATOM 2086 C CA . VAL C 1 70 ? 16.116 24.303 -29.524 1.00 13.23 70 VAL C CA 1
ATOM 2087 C C . VAL C 1 70 ? 17.078 24.493 -28.392 1.00 11.95 70 VAL C C 1
ATOM 2088 O O . VAL C 1 70 ? 18.254 24.196 -28.506 1.00 11.23 70 VAL C O 1
ATOM 2092 N N . ASP C 1 71 ? 16.570 25.065 -27.315 1.00 12.01 71 ASP C N 1
ATOM 2093 C CA . ASP C 1 71 ? 17.345 25.271 -26.102 1.00 11.43 71 ASP C CA 1
ATOM 2094 C C . ASP C 1 71 ? 17.385 23.971 -25.326 1.00 11.29 71 ASP C C 1
ATOM 2095 O O . ASP C 1 71 ? 16.783 22.968 -25.753 1.00 11.57 71 ASP C O 1
ATOM 2100 N N . PHE C 1 72 ? 18.154 23.950 -24.240 1.00 11.13 72 PHE C N 1
ATOM 2101 C CA . PHE C 1 72 ? 18.362 22.701 -23.504 1.00 11.03 72 PHE C CA 1
ATOM 2102 C C . PHE C 1 72 ? 17.064 22.109 -22.936 1.00 11.43 72 PHE C C 1
ATOM 2103 O O . PHE C 1 72 ? 16.858 20.916 -22.984 1.00 11.46 72 PHE C O 1
ATOM 2111 N N A ASN C 1 73 ? 16.186 22.939 -22.428 0.50 12.17 73 ASN C N 1
ATOM 2112 N N B ASN C 1 73 ? 16.228 22.959 -22.357 0.50 12.18 73 ASN C N 1
ATOM 2113 C CA A ASN C 1 73 ? 14.938 22.438 -21.916 0.50 12.79 73 ASN C CA 1
ATOM 2114 C CA B ASN C 1 73 ? 14.904 22.553 -21.914 0.50 12.83 73 ASN C CA 1
ATOM 2115 C C A ASN C 1 73 ? 14.018 21.859 -23.017 0.50 12.96 73 ASN C C 1
ATOM 2116 C C B ASN C 1 73 ? 14.250 21.758 -23.057 0.50 12.78 73 ASN C C 1
ATOM 2117 O O A ASN C 1 73 ? 13.207 20.958 -22.779 0.50 13.10 73 ASN C O 1
ATOM 2118 O O B ASN C 1 73 ? 13.953 20.561 -22.907 0.50 12.44 73 ASN C O 1
ATOM 2127 N N . GLU C 1 74 ? 14.120 22.424 -24.213 1.00 12.91 74 GLU C N 1
ATOM 2128 C CA . GLU C 1 74 ? 13.439 21.872 -25.358 1.00 13.37 74 GLU C CA 1
ATOM 2129 C C . GLU C 1 74 ? 14.073 20.563 -25.814 1.00 12.93 74 GLU C C 1
ATOM 2130 O O . GLU C 1 74 ? 13.359 19.610 -26.140 1.00 13.43 74 GLU C O 1
ATOM 2136 N N . PHE C 1 75 ? 15.406 20.495 -25.766 1.00 12.30 75 PHE C N 1
ATOM 2137 C CA . PHE C 1 75 ? 16.119 19.299 -26.098 1.00 12.32 75 PHE C CA 1
ATOM 2138 C C . PHE C 1 75 ? 15.809 18.163 -25.105 1.00 12.15 75 PHE C C 1
ATOM 2139 O O . PHE C 1 75 ? 15.642 17.022 -25.519 1.00 12.49 75 PHE C O 1
ATOM 2147 N N . VAL C 1 76 ? 15.721 18.458 -23.817 1.00 11.94 76 VAL C N 1
ATOM 2148 C CA . VAL C 1 76 ? 15.351 17.394 -22.857 1.00 11.79 76 VAL C CA 1
ATOM 2149 C C . VAL C 1 76 ? 13.919 16.901 -23.076 1.00 12.46 76 VAL C C 1
ATOM 2150 O O . VAL C 1 76 ? 13.609 15.720 -22.773 1.00 12.65 76 VAL C O 1
ATOM 2154 N N . VAL C 1 77 ? 13.058 17.745 -23.639 1.00 13.19 77 VAL C N 1
ATOM 2155 C CA . VAL C 1 77 ? 11.704 17.309 -24.020 1.00 14.03 77 VAL C CA 1
ATOM 2156 C C . VAL C 1 77 ? 11.803 16.185 -25.055 1.00 14.09 77 VAL C C 1
ATOM 2157 O O . VAL C 1 77 ? 11.101 15.152 -24.958 1.00 14.08 77 VAL C O 1
ATOM 2161 N N . LEU C 1 78 ? 12.660 16.384 -26.060 1.00 13.76 78 LEU C N 1
ATOM 2162 C CA . LEU C 1 78 ? 12.864 15.350 -27.059 1.00 14.05 78 LEU C CA 1
ATOM 2163 C C . LEU C 1 78 ? 13.425 14.125 -26.375 1.00 13.30 78 LEU C C 1
ATOM 2164 O O . LEU C 1 78 ? 12.926 13.039 -26.594 1.00 13.75 78 LEU C O 1
ATOM 2169 N N . VAL C 1 79 ? 14.468 14.294 -25.550 1.00 12.25 79 VAL C N 1
ATOM 2170 C CA . VAL C 1 79 ? 15.119 13.143 -24.995 1.00 11.85 79 VAL C CA 1
ATOM 2171 C C . VAL C 1 79 ? 14.169 12.304 -24.077 1.00 11.81 79 VAL C C 1
ATOM 2172 O O . VAL C 1 79 ? 14.140 11.049 -24.180 1.00 11.92 79 VAL C O 1
ATOM 2176 N N . ALA C 1 80 ? 13.356 12.995 -23.295 1.00 11.67 80 ALA C N 1
ATOM 2177 C CA . ALA C 1 80 ? 12.362 12.388 -22.403 1.00 11.87 80 ALA C CA 1
ATOM 2178 C C . ALA C 1 80 ? 11.307 11.655 -23.266 1.00 12.66 80 ALA C C 1
ATOM 2179 O O . ALA C 1 80 ? 11.029 10.489 -23.023 1.00 12.52 80 ALA C O 1
ATOM 2181 N N . ALA C 1 81 ? 10.802 12.303 -24.329 1.00 13.38 81 ALA C N 1
ATOM 2182 C CA . ALA C 1 81 ? 9.810 11.643 -25.206 1.00 14.65 81 ALA C CA 1
ATOM 2183 C C . ALA C 1 81 ? 10.369 10.355 -25.823 1.00 14.67 81 ALA C C 1
ATOM 2184 O O . ALA C 1 81 ? 9.734 9.278 -25.758 1.00 15.27 81 ALA C O 1
ATOM 2186 N N . LEU C 1 82 ? 11.558 10.423 -26.384 1.00 14.15 82 LEU C N 1
ATOM 2187 C CA . LEU C 1 82 ? 12.132 9.221 -26.971 1.00 14.75 82 LEU C CA 1
ATOM 2188 C C . LEU C 1 82 ? 12.396 8.101 -25.928 1.00 13.80 82 LEU C C 1
ATOM 2189 O O . LEU C 1 82 ? 12.242 6.924 -26.230 1.00 14.15 82 LEU C O 1
ATOM 2194 N N . THR C 1 83 ? 12.788 8.489 -24.723 1.00 12.60 83 THR C N 1
ATOM 2195 C CA . THR C 1 83 ? 13.181 7.499 -23.710 1.00 12.09 83 THR C CA 1
ATOM 2196 C C . THR C 1 83 ? 11.961 6.780 -23.161 1.00 12.27 83 THR C C 1
ATOM 2197 O O . THR C 1 83 ? 11.977 5.560 -22.981 1.00 12.66 83 THR C O 1
ATOM 2201 N N . VAL C 1 84 ? 10.941 7.552 -22.881 1.00 12.42 84 VAL C N 1
ATOM 2202 C CA . VAL C 1 84 ? 9.626 7.030 -22.475 1.00 13.05 84 VAL C CA 1
ATOM 2203 C C . VAL C 1 84 ? 9.052 6.083 -23.575 1.00 14.05 84 VAL C C 1
ATOM 2204 O O . VAL C 1 84 ? 8.526 5.029 -23.247 1.00 14.38 84 VAL C O 1
ATOM 2208 N N . ALA C 1 85 ? 9.182 6.449 -24.858 1.00 14.64 85 ALA C N 1
ATOM 2209 C CA . ALA C 1 85 ? 8.676 5.615 -25.944 1.00 16.08 85 ALA C CA 1
ATOM 2210 C C . ALA C 1 85 ? 9.410 4.278 -25.957 1.00 15.88 85 ALA C C 1
ATOM 2211 O O . ALA C 1 85 ? 8.791 3.228 -26.129 1.00 16.67 85 ALA C O 1
ATOM 2213 N N . CYS C 1 86 ? 10.730 4.319 -25.741 1.00 15.11 86 CYS C N 1
ATOM 2214 C CA . CYS C 1 86 ? 11.558 3.113 -25.714 1.00 15.35 86 CYS C CA 1
ATOM 2215 C C . CYS C 1 86 ? 11.176 2.238 -24.519 1.00 14.57 86 CYS C C 1
ATOM 2216 O O . CYS C 1 86 ? 10.995 1.037 -24.632 1.00 15.28 86 CYS C O 1
ATOM 2219 N N . ASN C 1 87 ? 11.050 2.861 -23.375 1.00 13.54 87 ASN C N 1
ATOM 2220 C CA . ASN C 1 87 ? 10.637 2.175 -22.143 1.00 12.97 87 ASN C CA 1
ATOM 2221 C C . ASN C 1 87 ? 9.291 1.501 -22.336 1.00 13.81 87 ASN C C 1
ATOM 2222 O O . ASN C 1 87 ? 9.155 0.337 -22.005 1.00 13.96 87 ASN C O 1
ATOM 2227 N N . ASP C 1 88 ? 8.316 2.231 -22.891 1.00 14.45 88 ASP C N 1
ATOM 2228 C CA . ASP C 1 88 ? 6.946 1.703 -23.076 1.00 15.52 88 ASP C CA 1
ATOM 2229 C C . ASP C 1 88 ? 6.999 0.494 -24.023 1.00 16.18 88 ASP C C 1
ATOM 2230 O O . ASP C 1 88 ? 6.286 -0.472 -23.842 1.00 16.81 88 ASP C O 1
ATOM 2235 N N . PHE C 1 89 ? 7.817 0.597 -25.058 1.00 16.10 89 PHE C N 1
ATOM 2236 C CA . PHE C 1 89 ? 7.992 -0.466 -26.013 1.00 17.13 89 PHE C CA 1
ATOM 2237 C C . PHE C 1 89 ? 8.482 -1.744 -25.333 1.00 16.50 89 PHE C C 1
ATOM 2238 O O . PHE C 1 89 ? 7.918 -2.788 -25.512 1.00 17.30 89 PHE C O 1
ATOM 2246 N N . PHE C 1 90 ? 9.550 -1.620 -24.563 1.00 15.07 90 PHE C N 1
ATOM 2247 C CA . PHE C 1 90 ? 10.092 -2.749 -23.839 1.00 14.82 90 PHE C CA 1
ATOM 2248 C C . PHE C 1 90 ? 9.094 -3.353 -22.820 1.00 14.62 90 PHE C C 1
ATOM 2249 O O . PHE C 1 90 ? 8.920 -4.574 -22.794 1.00 15.14 90 PHE C O 1
ATOM 2257 N N . GLN C 1 91 ? 8.396 -2.494 -22.074 1.00 14.08 91 GLN C N 1
ATOM 2258 C CA . GLN C 1 91 ? 7.346 -2.969 -21.148 1.00 14.30 91 GLN C CA 1
ATOM 2259 C C . GLN C 1 91 ? 6.226 -3.680 -21.878 1.00 15.75 91 GLN C C 1
ATOM 2260 O O . GLN C 1 91 ? 5.786 -4.736 -21.445 1.00 16.01 91 GLN C O 1
ATOM 2266 N N . GLU C 1 92 ? 5.762 -3.101 -22.985 1.00 16.87 92 GLU C N 1
ATOM 2267 C CA . GLU C 1 92 ? 4.727 -3.739 -23.792 1.00 18.76 92 GLU C CA 1
ATOM 2268 C C . GLU C 1 92 ? 5.164 -5.108 -24.332 1.00 19.58 92 GLU C C 1
ATOM 2269 O O . GLU C 1 92 ? 4.345 -6.017 -24.333 1.00 20.51 92 GLU C O 1
ATOM 2272 N N . GLN C 1 93 ? 6.401 -5.239 -24.846 1.00 19.47 93 GLN C N 1
ATOM 2273 C CA . GLN C 1 93 ? 6.889 -6.567 -25.307 1.00 20.71 93 GLN C CA 1
ATOM 2274 C C . GLN C 1 93 ? 6.916 -7.603 -24.145 1.00 20.12 93 GLN C C 1
ATOM 2275 O O . GLN C 1 93 ? 6.659 -8.775 -24.373 1.00 21.23 93 GLN C O 1
ATOM 2281 N N . GLN C 1 94 ? 7.237 -7.192 -22.915 1.00 18.73 94 GLN C N 1
ATOM 2282 C CA . GLN C 1 94 ? 7.177 -8.157 -21.760 1.00 18.55 94 GLN C CA 1
ATOM 2283 C C . GLN C 1 94 ? 5.754 -8.555 -21.400 1.00 19.38 94 GLN C C 1
ATOM 2284 O O . GLN C 1 94 ? 5.482 -9.731 -21.159 1.00 19.74 94 GLN C O 1
ATOM 2290 N N . LYS C 1 95 ? 4.857 -7.565 -21.333 1.00 19.98 95 LYS C N 1
ATOM 2291 C CA . LYS C 1 95 ? 3.459 -7.853 -21.122 1.00 21.50 95 LYS C CA 1
ATOM 2292 C C . LYS C 1 95 ? 2.939 -8.798 -22.196 1.00 23.41 95 LYS C C 1
ATOM 2293 O O . LYS C 1 95 ? 2.263 -9.750 -21.882 1.00 23.89 95 LYS C O 1
ATOM 2299 N N . LYS C 1 96 ? 3.211 -8.509 -23.466 1.00 24.68 96 LYS C N 1
ATOM 2300 C CA . LYS C 1 96 ? 2.796 -9.436 -24.553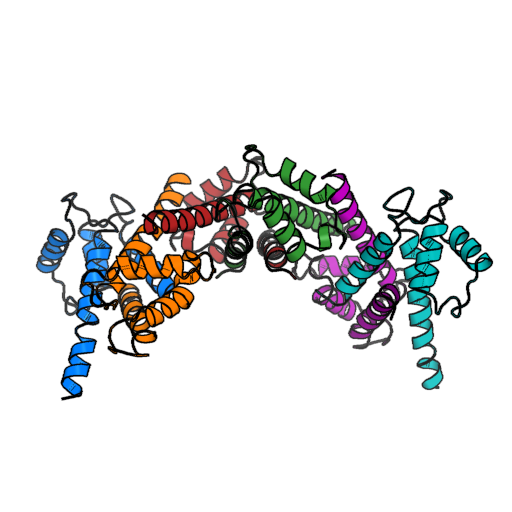 1.00 27.18 96 LYS C CA 1
ATOM 2301 C C . LYS C 1 96 ? 3.299 -10.865 -24.288 1.00 27.56 96 LYS C C 1
ATOM 2302 O O . LYS C 1 96 ? 2.577 -11.859 -24.404 1.00 28.58 96 LYS C O 1
ATOM 2305 N N . ARG C 1 97 ? 4.554 -10.952 -23.919 1.00 26.94 97 ARG C N 1
ATOM 2306 C CA . ARG C 1 97 ? 5.187 -12.233 -23.662 1.00 27.87 97 ARG C CA 1
ATOM 2307 C C . ARG C 1 97 ? 4.551 -13.000 -22.543 1.00 28.45 97 ARG C C 1
ATOM 2308 O O . ARG C 1 97 ? 4.439 -14.225 -22.617 1.00 29.28 97 ARG C O 1
ATOM 2316 N N . SER C 1 98 ? 4.212 -12.279 -21.480 1.00 28.65 98 SER C N 1
ATOM 2317 C CA . SER C 1 98 ? 3.744 -12.864 -20.224 1.00 30.14 98 SER C CA 1
ATOM 2318 C C . SER C 1 98 ? 2.389 -13.525 -20.340 1.00 33.21 98 SER C C 1
ATOM 2319 O O . SER C 1 98 ? 2.074 -14.465 -19.600 1.00 33.84 98 SER C O 1
ATOM 2322 N N . LYS C 1 99 ? 1.610 -13.052 -21.308 1.00 36.35 99 LYS C N 1
ATOM 2323 C CA . LYS C 1 99 ? 0.317 -13.623 -21.617 1.00 39.35 99 LYS C CA 1
ATOM 2324 C C . LYS C 1 99 ? 0.496 -14.674 -22.736 1.00 42.74 99 LYS C C 1
ATOM 2325 O O . LYS C 1 99 ? -0.074 -15.774 -22.724 1.00 44.69 99 LYS C O 1
ATOM 2328 N N . PRO D 1 2 ? 26.703 2.096 -28.203 1.00 42.55 2 PRO D N 1
ATOM 2329 C CA . PRO D 1 2 ? 26.008 3.098 -29.013 1.00 40.46 2 PRO D CA 1
ATOM 2330 C C . PRO D 1 2 ? 26.517 4.541 -28.824 1.00 37.19 2 PRO D C 1
ATOM 2331 O O . PRO D 1 2 ? 27.618 4.782 -28.297 1.00 37.72 2 PRO D O 1
ATOM 2335 N N . SER D 1 3 ? 25.717 5.502 -29.269 1.00 33.69 3 SER D N 1
ATOM 2336 C CA . SER D 1 3 ? 26.064 6.896 -29.113 1.00 30.59 3 SER D CA 1
ATOM 2337 C C . SER D 1 3 ? 26.032 7.270 -27.622 1.00 27.59 3 SER D C 1
ATOM 2338 O O . SER D 1 3 ? 25.387 6.610 -26.806 1.00 26.41 3 SER D O 1
ATOM 2341 N N . LYS D 1 4 ? 26.726 8.330 -27.272 1.00 25.88 4 LYS D N 1
ATOM 2342 C CA . LYS D 1 4 ? 26.646 8.874 -25.915 1.00 23.79 4 LYS D CA 1
ATOM 2343 C C . LYS D 1 4 ? 25.191 9.146 -25.499 1.00 20.97 4 LYS D C 1
ATOM 2344 O O . LYS D 1 4 ? 24.786 8.822 -24.376 1.00 19.49 4 LYS D O 1
ATOM 2350 N N . LEU D 1 5 ? 24.392 9.707 -26.408 1.00 19.50 5 LEU D N 1
ATOM 2351 C CA . LEU D 1 5 ? 22.997 9.998 -26.087 1.00 17.72 5 LEU D CA 1
ATOM 2352 C C . LEU D 1 5 ? 22.209 8.708 -25.869 1.00 17.47 5 LEU D C 1
ATOM 2353 O O . LEU D 1 5 ? 21.506 8.571 -24.893 1.00 16.03 5 LEU D O 1
ATOM 2358 N N . GLU D 1 6 ? 22.340 7.754 -26.779 1.00 18.84 6 GLU D N 1
ATOM 2359 C CA . GLU D 1 6 ? 21.631 6.479 -26.637 1.00 19.30 6 GLU D CA 1
ATOM 2360 C C . GLU D 1 6 ? 22.072 5.728 -25.377 1.00 18.42 6 GLU D C 1
ATOM 2361 O O . GLU D 1 6 ? 21.259 5.135 -24.700 1.00 17.68 6 GLU D O 1
ATOM 2367 N N . GLY D 1 7 ? 23.361 5.767 -25.063 1.00 18.39 7 GLY D N 1
ATOM 2368 C CA . GLY D 1 7 ? 23.841 5.209 -23.801 1.00 18.07 7 GLY D CA 1
ATOM 2369 C C . GLY D 1 7 ? 23.191 5.847 -22.577 1.00 15.99 7 GLY D C 1
ATOM 2370 O O . GLY D 1 7 ? 22.788 5.130 -21.678 1.00 15.61 7 GLY D O 1
ATOM 2371 N N . ALA D 1 8 ? 23.068 7.187 -22.560 1.00 14.58 8 ALA D N 1
ATOM 2372 C CA . ALA D 1 8 ? 22.384 7.876 -21.483 1.00 13.31 8 ALA D CA 1
ATOM 2373 C C . ALA D 1 8 ? 20.914 7.432 -21.355 1.00 12.84 8 ALA D C 1
ATOM 2374 O O . ALA D 1 8 ? 20.415 7.216 -20.257 1.00 12.21 8 ALA D O 1
ATOM 2376 N N . MET D 1 9 ? 20.211 7.350 -22.494 1.00 13.40 9 MET D N 1
ATOM 2377 C CA . MET D 1 9 ? 18.800 6.946 -22.514 1.00 13.27 9 MET D CA 1
ATOM 2378 C C . MET D 1 9 ? 18.634 5.540 -21.959 1.00 13.55 9 MET D C 1
ATOM 2379 O O . MET D 1 9 ? 17.733 5.275 -21.158 1.00 12.97 9 MET D O 1
ATOM 2384 N N A ASP D 1 10 ? 19.512 4.639 -22.382 0.50 14.70 10 ASP D N 1
ATOM 2385 N N B ASP D 1 10 ? 19.510 4.636 -22.369 0.50 14.75 10 ASP D N 1
ATOM 2386 C CA A ASP D 1 10 ? 19.510 3.287 -21.869 0.50 15.48 10 ASP D CA 1
ATOM 2387 C CA B ASP D 1 10 ? 19.465 3.282 -21.866 0.50 15.56 10 ASP D CA 1
ATOM 2388 C C A ASP D 1 10 ? 19.719 3.292 -20.352 0.50 14.87 10 ASP D C 1
ATOM 2389 C C B ASP D 1 10 ? 19.737 3.268 -20.351 0.50 14.97 10 ASP D C 1
ATOM 2390 O O A ASP D 1 10 ? 19.053 2.571 -19.620 0.50 14.75 10 ASP D O 1
ATOM 2391 O O B ASP D 1 10 ? 19.122 2.511 -19.615 0.50 14.90 10 ASP D O 1
ATOM 2400 N N . ALA D 1 11 ? 20.635 4.137 -19.896 1.00 14.66 11 ALA D N 1
ATOM 2401 C CA . ALA D 1 11 ? 20.963 4.221 -18.485 1.00 14.61 11 ALA D CA 1
ATOM 2402 C C . ALA D 1 11 ? 19.753 4.660 -17.649 1.00 13.45 11 ALA D C 1
ATOM 2403 O O . ALA D 1 11 ? 19.474 4.047 -16.643 1.00 13.80 11 ALA D O 1
ATOM 2405 N N . LEU D 1 12 ? 18.984 5.638 -18.121 1.00 12.50 12 LEU D N 1
ATOM 2406 C CA . LEU D 1 12 ? 17.737 6.033 -17.442 1.00 11.69 12 LEU D CA 1
ATOM 2407 C C . LEU D 1 12 ? 16.736 4.876 -17.289 1.00 11.74 12 LEU D C 1
ATOM 2408 O O . LEU D 1 12 ? 16.112 4.706 -16.217 1.00 11.73 12 LEU D O 1
ATOM 2413 N N . ILE D 1 13 ? 16.572 4.082 -18.348 1.00 11.92 13 ILE D N 1
ATOM 2414 C CA . ILE D 1 13 ? 15.659 2.954 -18.311 1.00 12.12 13 ILE D CA 1
ATOM 2415 C C . ILE D 1 13 ? 16.146 1.907 -17.275 1.00 12.69 13 ILE D C 1
ATOM 2416 O O . ILE D 1 13 ? 15.404 1.486 -16.430 1.00 12.39 13 ILE D O 1
ATOM 2421 N N . THR D 1 14 ? 17.411 1.541 -17.372 1.00 13.79 14 THR D N 1
ATOM 2422 C CA . THR D 1 14 ? 18.062 0.562 -16.481 1.00 15.02 14 THR D CA 1
ATOM 2423 C C . THR D 1 14 ? 18.012 0.989 -14.993 1.00 14.80 14 THR D C 1
ATOM 2424 O O . THR D 1 14 ? 17.687 0.185 -14.136 1.00 15.10 14 THR D O 1
ATOM 2428 N N . VAL D 1 15 ? 18.270 2.266 -14.721 1.00 14.31 15 VAL D N 1
ATOM 2429 C CA . VAL D 1 15 ? 18.297 2.783 -13.331 1.00 14.64 15 VAL D CA 1
ATOM 2430 C C . VAL D 1 15 ? 16.880 2.662 -12.741 1.00 14.11 15 VAL D C 1
ATOM 2431 O O . VAL D 1 15 ? 16.685 2.103 -11.715 1.00 14.76 15 VAL D O 1
ATOM 2435 N N . PHE D 1 16 ? 15.890 3.193 -13.431 1.00 13.17 16 PHE D N 1
ATOM 2436 C CA . PHE D 1 16 ? 14.506 3.017 -13.009 1.00 12.90 16 PHE D CA 1
ATOM 2437 C C . PHE D 1 16 ? 14.142 1.542 -12.729 1.00 13.43 16 PHE D C 1
ATOM 2438 O O . PHE D 1 16 ? 13.637 1.189 -11.669 1.00 14.00 16 PHE D O 1
ATOM 2446 N N . HIS D 1 17 ? 14.433 0.669 -13.677 1.00 13.83 17 HIS D N 1
ATOM 2447 C CA . HIS D 1 17 ? 14.029 -0.731 -13.561 1.00 14.38 17 HIS D CA 1
ATOM 2448 C C . HIS D 1 17 ? 14.878 -1.484 -12.557 1.00 15.87 17 HIS D C 1
ATOM 2449 O O . HIS D 1 17 ? 14.433 -2.491 -12.036 1.00 16.37 17 HIS D O 1
ATOM 2456 N N . ASN D 1 18 ? 16.061 -0.958 -12.234 1.00 16.69 18 ASN D N 1
ATOM 2457 C CA . ASN D 1 18 ? 16.840 -1.455 -11.104 1.00 18.61 18 ASN D CA 1
ATOM 2458 C C . ASN D 1 18 ? 16.069 -1.355 -9.787 1.00 19.00 18 ASN D C 1
ATOM 2459 O O . ASN D 1 18 ? 16.236 -2.202 -8.918 1.00 20.67 18 ASN D O 1
ATOM 2464 N N . TYR D 1 19 ? 15.234 -0.346 -9.627 1.00 18.14 19 TYR D N 1
ATOM 2465 C CA . TYR D 1 19 ? 14.553 -0.141 -8.329 1.00 18.95 19 TYR D CA 1
ATOM 2466 C C . TYR D 1 19 ? 13.052 -0.382 -8.307 1.00 17.94 19 TYR D C 1
ATOM 2467 O O . TYR D 1 19 ? 12.480 -0.486 -7.226 1.00 18.68 19 TYR D O 1
ATOM 2476 N N . SER D 1 20 ? 12.401 -0.433 -9.482 1.00 16.70 20 SER D N 1
ATOM 2477 C CA . SER D 1 20 ? 10.931 -0.440 -9.567 1.00 15.94 20 SER D CA 1
ATOM 2478 C C . SER D 1 20 ? 10.355 -1.842 -9.328 1.00 16.36 20 SER D C 1
ATOM 2479 O O . SER D 1 20 ? 9.159 -1.999 -9.178 1.00 15.72 20 SER D O 1
ATOM 2482 N N . GLY D 1 21 ? 11.197 -2.863 -9.329 1.00 17.30 21 GLY D N 1
ATOM 2483 C CA . GLY D 1 21 ? 10.681 -4.246 -9.229 1.00 18.00 21 GLY D CA 1
ATOM 2484 C C . GLY D 1 21 ? 10.755 -4.907 -7.871 1.00 19.21 21 GLY D C 1
ATOM 2485 O O . GLY D 1 21 ? 10.696 -6.121 -7.786 1.00 20.28 21 GLY D O 1
ATOM 2486 N N . SER D 1 22 ? 10.952 -4.153 -6.795 1.00 19.52 22 SER D N 1
ATOM 2487 C CA . SER D 1 22 ? 10.955 -4.768 -5.473 1.00 20.75 22 SER D CA 1
ATOM 2488 C C . SER D 1 22 ? 9.612 -5.150 -4.974 1.00 20.17 22 SER D C 1
ATOM 2489 O O . SER D 1 22 ? 9.470 -6.167 -4.266 1.00 21.26 22 SER D O 1
ATOM 2492 N N . GLU D 1 23 ? 8.639 -4.294 -5.264 1.00 18.48 23 GLU D N 1
ATOM 2493 C CA . GLU D 1 23 ? 7.285 -4.470 -4.752 1.00 18.23 23 GLU D CA 1
ATOM 2494 C C . GLU D 1 23 ? 6.280 -3.789 -5.676 1.00 16.87 23 GLU D C 1
ATOM 2495 O O . GLU D 1 23 ? 6.664 -2.948 -6.512 1.00 15.68 23 GLU D O 1
ATOM 2501 N N . GLY D 1 24 ? 4.999 -4.142 -5.495 1.00 16.83 24 GLY D N 1
ATOM 2502 C CA . GLY D 1 24 ? 3.930 -3.571 -6.270 1.00 16.29 24 GLY D CA 1
ATOM 2503 C C . GLY D 1 24 ? 4.168 -3.712 -7.739 1.00 15.67 24 GLY D C 1
ATOM 2504 O O . GLY D 1 24 ? 4.794 -4.677 -8.182 1.00 15.68 24 GLY D O 1
ATOM 2505 N N . ASP D 1 25 ? 3.701 -2.748 -8.504 1.00 15.53 25 ASP D N 1
ATOM 2506 C CA . ASP D 1 25 ? 3.874 -2.780 -9.953 1.00 15.30 25 ASP D CA 1
ATOM 2507 C C . ASP D 1 25 ? 5.356 -2.808 -10.194 1.00 15.30 25 ASP D C 1
ATOM 2508 O O . ASP D 1 25 ? 6.098 -1.987 -9.625 1.00 14.68 25 ASP D O 1
ATOM 2513 N N . LYS D 1 26 ? 5.809 -3.803 -10.978 1.00 15.71 26 LYS D N 1
ATOM 2514 C CA . LYS D 1 26 ? 7.215 -3.867 -11.303 1.00 15.94 26 LYS D CA 1
ATOM 2515 C C . LYS D 1 26 ? 7.672 -2.750 -12.215 1.00 15.05 26 LYS D C 1
ATOM 2516 O O . LYS D 1 26 ? 8.858 -2.567 -12.330 1.00 14.92 26 LYS D O 1
ATOM 2519 N N . TYR D 1 27 ? 6.758 -1.994 -12.851 1.00 14.50 27 TYR D N 1
ATOM 2520 C CA . TYR D 1 27 ? 7.154 -0.863 -13.674 1.00 14.26 27 TYR D CA 1
ATOM 2521 C C . TYR D 1 27 ? 6.890 0.531 -13.044 1.00 13.58 27 TYR D C 1
ATOM 2522 O O . TYR D 1 27 ? 6.861 1.553 -13.758 1.00 13.55 27 TYR D O 1
ATOM 2531 N N . LYS D 1 28 ? 6.640 0.572 -11.740 1.00 13.37 28 LYS D N 1
ATOM 2532 C CA . LYS D 1 28 ? 6.456 1.832 -11.015 1.00 13.20 28 LYS D CA 1
ATOM 2533 C C . LYS D 1 28 ? 7.217 1.787 -9.695 1.00 13.32 28 LYS D C 1
ATOM 2534 O O . LYS D 1 28 ? 7.346 0.726 -9.090 1.00 13.69 28 LYS D O 1
ATOM 2540 N N . LEU D 1 29 ? 7.711 2.959 -9.306 1.00 12.92 29 LEU D N 1
ATOM 2541 C CA . LEU D 1 29 ? 8.398 3.204 -8.054 1.00 13.46 29 LEU D CA 1
ATOM 2542 C C . LEU D 1 29 ? 7.415 3.592 -6.958 1.00 14.11 29 LEU D C 1
ATOM 2543 O O . LEU D 1 29 ? 6.729 4.624 -7.000 1.00 14.29 29 LEU D O 1
ATOM 2548 N N . SER D 1 30 ? 7.371 2.713 -5.978 1.00 14.62 30 SER D N 1
ATOM 2549 C CA A SER D 1 30 ? 6.770 3.008 -4.679 0.50 15.93 30 SER D CA 1
ATOM 2550 C CA B SER D 1 30 ? 6.772 3.009 -4.683 0.50 16.04 30 SER D CA 1
ATOM 2551 C C . SER D 1 30 ? 7.602 4.103 -4.010 1.00 16.97 30 SER D C 1
ATOM 2552 O O . SER D 1 30 ? 8.715 4.376 -4.430 1.00 16.46 30 SER D O 1
ATOM 2557 N N . LYS D 1 31 ? 7.060 4.730 -2.974 1.00 18.45 31 LYS D N 1
ATOM 2558 C CA . LYS D 1 31 ? 7.836 5.714 -2.202 1.00 19.95 31 LYS D CA 1
ATOM 2559 C C . LYS D 1 31 ? 9.142 5.097 -1.701 1.00 20.55 31 LYS D C 1
ATOM 2560 O O . LYS D 1 31 ? 10.183 5.744 -1.669 1.00 20.88 31 LYS D O 1
ATOM 2566 N N . GLY D 1 32 ? 9.038 3.858 -1.248 1.00 20.87 32 GLY D N 1
ATOM 2567 C CA . GLY D 1 32 ? 10.173 3.120 -0.702 1.00 22.02 32 GLY D CA 1
ATOM 2568 C C . GLY D 1 32 ? 11.223 2.864 -1.778 1.00 20.64 32 GLY D C 1
ATOM 2569 O O . GLY D 1 32 ? 12.424 3.104 -1.562 1.00 21.49 32 GLY D O 1
ATOM 2570 N N . GLU D 1 33 ? 10.777 2.392 -2.938 1.00 18.73 33 GLU D N 1
ATOM 2571 C CA . GLU D 1 33 ? 11.703 2.126 -4.039 1.00 17.71 33 GLU D CA 1
ATOM 2572 C C . GLU D 1 33 ? 12.323 3.445 -4.557 1.00 17.51 33 GLU D C 1
ATOM 2573 O O . GLU D 1 33 ? 13.481 3.463 -4.956 1.00 17.55 33 GLU D O 1
ATOM 2579 N N . LEU D 1 34 ? 11.555 4.540 -4.526 1.00 17.70 34 LEU D N 1
ATOM 2580 C CA . LEU D 1 34 ? 12.043 5.852 -4.960 1.00 17.77 34 LEU D CA 1
ATOM 2581 C C . LEU D 1 34 ? 13.112 6.334 -3.989 1.00 19.94 34 LEU D C 1
ATOM 2582 O O . LEU D 1 34 ? 14.159 6.841 -4.411 1.00 19.86 34 LEU D O 1
ATOM 2587 N N . LYS D 1 35 ? 12.819 6.213 -2.709 1.00 22.35 35 LYS D N 1
ATOM 2588 C CA . LYS D 1 35 ? 13.785 6.538 -1.653 1.00 25.21 35 LYS D CA 1
ATOM 2589 C C . LYS D 1 35 ? 15.092 5.799 -1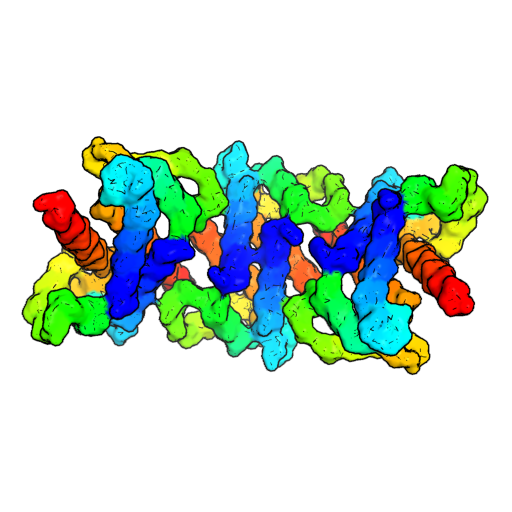.909 1.00 25.85 35 LYS D C 1
ATOM 2590 O O . LYS D 1 35 ? 16.152 6.396 -1.967 1.00 26.52 35 LYS D O 1
ATOM 2596 N N . GLU D 1 36 ? 14.992 4.492 -2.071 1.00 26.24 36 GLU D N 1
ATOM 2597 C CA . GLU D 1 36 ? 16.130 3.655 -2.436 1.00 27.18 36 GLU D CA 1
ATOM 2598 C C . GLU D 1 36 ? 16.894 4.138 -3.681 1.00 25.63 36 GLU D C 1
ATOM 2599 O O . GLU D 1 36 ? 18.125 4.228 -3.678 1.00 26.48 36 GLU D O 1
ATOM 2605 N N . LEU D 1 37 ? 16.163 4.510 -4.724 1.00 23.38 37 LEU D N 1
ATOM 2606 C CA . LEU D 1 37 ? 16.756 5.088 -5.905 1.00 21.87 37 LEU D CA 1
ATOM 2607 C C . LEU D 1 37 ? 17.481 6.386 -5.613 1.00 22.53 37 LEU D C 1
ATOM 2608 O O . LEU D 1 37 ? 18.627 6.527 -6.015 1.00 22.84 37 LEU D O 1
ATOM 2613 N N . LEU D 1 38 ? 16.822 7.324 -4.953 1.00 23.11 38 LEU D N 1
ATOM 2614 C CA . LEU D 1 38 ? 17.381 8.634 -4.686 1.00 24.18 38 LEU D CA 1
ATOM 2615 C C . LEU D 1 38 ? 18.665 8.532 -3.867 1.00 26.61 38 LEU D C 1
ATOM 2616 O O . LEU D 1 38 ? 19.678 9.174 -4.217 1.00 26.44 38 LEU D O 1
ATOM 2621 N N . ASN D 1 39 ? 18.630 7.707 -2.811 1.00 28.60 39 ASN D N 1
ATOM 2622 C CA . ASN D 1 39 ? 19.776 7.532 -1.958 1.00 31.83 39 ASN D CA 1
ATOM 2623 C C . ASN D 1 39 ? 21.006 6.940 -2.663 1.00 32.06 39 ASN D C 1
ATOM 2624 O O . ASN D 1 39 ? 22.115 7.419 -2.437 1.00 33.79 39 ASN D O 1
ATOM 2629 N N . ALA D 1 40 ? 20.800 5.925 -3.502 1.00 30.80 40 ALA D N 1
ATOM 2630 C CA . ALA D 1 40 ? 21.878 5.265 -4.236 1.00 31.21 40 ALA D CA 1
ATOM 2631 C C . ALA D 1 40 ? 22.400 6.085 -5.442 1.00 30.16 40 ALA D C 1
ATOM 2632 O O . ALA D 1 40 ? 23.611 5.997 -5.794 1.00 30.94 40 ALA D O 1
ATOM 2634 N N . GLU D 1 41 ? 21.527 6.888 -6.058 1.00 28.47 41 GLU D N 1
ATOM 2635 C CA . GLU D 1 41 ? 21.826 7.518 -7.365 1.00 27.44 41 GLU D CA 1
ATOM 2636 C C . GLU D 1 41 ? 22.005 9.029 -7.358 1.00 28.55 41 GLU D C 1
ATOM 2637 O O . GLU D 1 41 ? 22.625 9.560 -8.289 1.00 28.25 41 GLU D O 1
ATOM 2643 N N . LEU D 1 42 ? 21.440 9.735 -6.367 1.00 30.94 42 LEU D N 1
ATOM 2644 C CA . LEU D 1 42 ? 21.491 11.214 -6.306 1.00 32.53 42 LEU D CA 1
ATOM 2645 C C . LEU D 1 42 ? 22.023 11.756 -4.956 1.00 37.14 42 LEU D C 1
ATOM 2646 O O . LEU D 1 42 ? 21.463 12.718 -4.414 1.00 39.59 42 LEU D O 1
ATOM 2651 N N . THR D 1 43 ? 23.082 11.166 -4.413 1.00 39.92 43 THR D N 1
ATOM 2652 C CA . THR D 1 43 ? 23.681 11.663 -3.143 1.00 45.03 43 THR D CA 1
ATOM 2653 C C . THR D 1 43 ? 23.727 13.195 -2.936 1.00 46.51 43 THR D C 1
ATOM 2654 O O . THR D 1 43 ? 23.253 13.707 -1.910 1.00 47.72 43 THR D O 1
ATOM 2655 N N . ASP D 1 44 ? 24.243 13.914 -3.934 1.00 46.61 44 ASP D N 1
ATOM 2656 C CA . ASP D 1 44 ? 24.608 15.333 -3.764 1.00 48.87 44 ASP D CA 1
ATOM 2657 C C . ASP D 1 44 ? 23.439 16.318 -3.535 1.00 49.39 44 ASP D C 1
ATOM 2658 O O . ASP D 1 44 ? 23.622 17.344 -2.862 1.00 51.69 44 ASP D O 1
ATOM 2663 N N . PHE D 1 45 ? 22.262 16.020 -4.077 1.00 48.56 45 PHE D N 1
ATOM 2664 C CA . PHE D 1 45 ? 21.137 16.967 -4.011 1.00 49.73 45 PHE D CA 1
ATOM 2665 C C . PHE D 1 45 ? 20.562 17.138 -2.590 1.00 53.40 45 PHE D C 1
ATOM 2666 O O . PHE D 1 45 ? 20.216 18.272 -2.190 1.00 55.27 45 PHE D O 1
ATOM 2674 N N . LEU D 1 46 ? 20.504 16.035 -1.830 1.00 55.06 46 LEU D N 1
ATOM 2675 C CA . LEU D 1 46 ? 20.085 16.044 -0.409 1.00 58.22 46 LEU D CA 1
ATOM 2676 C C . LEU D 1 46 ? 21.244 16.389 0.532 1.00 61.33 46 LEU D C 1
ATOM 2677 O O . LEU D 1 46 ? 21.090 16.333 1.755 1.00 64.58 46 LEU D O 1
ATOM 2682 N N . MET D 1 47 ? 22.398 16.720 -0.057 1.00 60.67 47 MET D N 1
ATOM 2683 C CA . MET D 1 47 ? 23.569 17.261 0.644 1.00 63.55 47 MET D CA 1
ATOM 2684 C C . MET D 1 47 ? 24.107 16.249 1.647 1.00 66.95 47 MET D C 1
ATOM 2685 O O . MET D 1 47 ? 24.470 16.596 2.786 1.00 69.86 47 MET D O 1
ATOM 2690 N N . SER D 1 48 ? 24.150 14.991 1.193 1.00 65.74 48 SER D N 1
ATOM 2691 C CA . SER D 1 48 ? 24.571 13.863 2.029 1.00 68.82 48 SER D CA 1
ATOM 2692 C C . SER D 1 48 ? 23.929 13.924 3.422 1.00 72.90 48 SER D C 1
ATOM 2693 O O . SER D 1 48 ? 24.532 13.518 4.431 1.00 76.28 48 SER D O 1
ATOM 2696 N N . GLN D 1 49 ? 22.704 14.456 3.457 1.00 72.96 49 GLN D N 1
ATOM 2697 C CA . GLN D 1 49 ? 21.856 14.423 4.642 1.00 75.99 49 GLN D CA 1
ATOM 2698 C C . GLN D 1 49 ? 20.646 13.565 4.242 1.00 74.44 49 GLN D C 1
ATOM 2699 O O . GLN D 1 49 ? 20.032 13.771 3.169 1.00 69.60 49 GLN D O 1
ATOM 2705 N N . LYS D 1 50 ? 20.361 12.570 5.082 1.00 77.07 50 LYS D N 1
ATOM 2706 C CA . LYS D 1 50 ? 19.217 11.695 4.903 1.00 75.40 50 LYS D CA 1
ATOM 2707 C C . LYS D 1 50 ? 18.032 12.560 5.266 1.00 76.86 50 LYS D C 1
ATOM 2708 O O . LYS D 1 50 ? 17.859 12.939 6.438 1.00 81.00 50 LYS D O 1
ATOM 2709 N N . ASP D 1 51 ? 17.242 12.900 4.252 1.00 73.87 51 ASP D N 1
ATOM 2710 C CA . ASP D 1 51 ? 16.152 13.851 4.426 1.00 73.76 51 ASP D CA 1
ATOM 2711 C C . ASP D 1 51 ? 14.804 13.116 4.408 1.00 71.47 51 ASP D C 1
ATOM 2712 O O . ASP D 1 51 ? 14.383 12.601 3.363 1.00 67.38 51 ASP D O 1
ATOM 2717 N N . PRO D 1 52 ? 14.124 13.066 5.570 1.00 73.75 52 PRO D N 1
ATOM 2718 C CA . PRO D 1 52 ? 12.907 12.264 5.644 1.00 72.11 52 PRO D CA 1
ATOM 2719 C C . PRO D 1 52 ? 11.738 12.959 4.945 1.00 70.25 52 PRO D C 1
ATOM 2720 O O . PRO D 1 52 ? 11.107 12.355 4.071 1.00 67.14 52 PRO D O 1
ATOM 2724 N N . MET D 1 53 ? 11.470 14.216 5.308 1.00 72.05 53 MET D N 1
ATOM 2725 C CA . MET D 1 53 ? 10.446 15.023 4.635 1.00 70.57 53 MET D CA 1
ATOM 2726 C C . MET D 1 53 ? 10.704 15.126 3.120 1.00 65.12 53 MET D C 1
ATOM 2727 O O . MET D 1 53 ? 9.821 14.809 2.317 1.00 61.59 53 MET D O 1
ATOM 2732 N N . LEU D 1 54 ? 11.914 15.513 2.720 1.00 62.96 54 LEU D N 1
ATOM 2733 C CA . LEU D 1 54 ? 12.171 15.798 1.296 1.00 58.73 54 LEU D CA 1
ATOM 2734 C C . LEU D 1 54 ? 11.707 14.681 0.360 1.00 53.95 54 LEU D C 1
ATOM 2735 O O . LEU D 1 54 ? 11.271 14.966 -0.742 1.00 52.72 54 LEU D O 1
ATOM 2737 N N . VAL D 1 55 ? 11.775 13.424 0.800 1.00 51.85 55 VAL D N 1
ATOM 2738 C CA . VAL D 1 55 ? 11.351 12.292 -0.041 1.00 47.28 55 VAL D CA 1
ATOM 2739 C C . VAL D 1 55 ? 9.838 12.246 -0.225 1.00 45.29 55 VAL D C 1
ATOM 2740 O O . VAL D 1 55 ? 9.340 11.881 -1.292 1.00 41.46 55 VAL D O 1
ATOM 2744 N N . GLU D 1 56 ? 9.127 12.592 0.848 1.00 46.58 56 GLU D N 1
ATOM 2745 C CA . GLU D 1 56 ? 7.668 12.652 0.857 1.00 46.02 56 GLU D CA 1
ATOM 2746 C C . GLU D 1 56 ? 7.186 13.760 -0.058 1.00 44.06 56 GLU D C 1
ATOM 2747 O O . GLU D 1 56 ? 6.179 13.614 -0.720 1.00 42.26 56 GLU D O 1
ATOM 2753 N N . LYS D 1 57 ? 7.904 14.872 -0.075 1.00 44.03 57 LYS D N 1
ATOM 2754 C CA . LYS D 1 57 ? 7.510 15.995 -0.900 1.00 43.37 57 LYS D CA 1
ATOM 2755 C C . LYS D 1 57 ? 7.869 15.748 -2.376 1.00 38.72 57 LYS D C 1
ATOM 2756 O O . LYS D 1 57 ? 7.100 16.101 -3.262 1.00 37.59 57 LYS D O 1
ATOM 2762 N N . ILE D 1 58 ? 9.002 15.112 -2.634 1.00 35.96 58 ILE D N 1
ATOM 2763 C CA . ILE D 1 58 ? 9.347 14.701 -4.005 1.00 32.53 58 ILE D CA 1
ATOM 2764 C C . ILE D 1 58 ? 8.275 13.713 -4.526 1.00 30.76 58 ILE D C 1
ATOM 2765 O O . ILE D 1 58 ? 7.766 13.851 -5.631 1.00 29.38 58 ILE D O 1
ATOM 2770 N N . MET D 1 59 ? 7.924 12.740 -3.700 1.00 30.82 59 MET D N 1
ATOM 2771 C CA . MET D 1 59 ? 6.935 11.745 -4.060 1.00 29.46 59 MET D CA 1
ATOM 2772 C C . MET D 1 59 ? 5.658 12.502 -4.450 1.00 29.92 59 MET D C 1
ATOM 2773 O O . MET D 1 59 ? 5.078 12.286 -5.531 1.00 27.93 59 MET D O 1
ATOM 2778 N N . ASN D 1 60 ? 5.274 13.457 -3.596 1.00 32.09 60 ASN D N 1
ATOM 2779 C CA . ASN D 1 60 ? 4.119 14.271 -3.854 1.00 33.29 60 ASN D CA 1
ATOM 2780 C C . ASN D 1 60 ? 4.153 15.129 -5.104 1.00 31.79 60 ASN D C 1
ATOM 2781 O O . ASN D 1 60 ? 3.141 15.225 -5.792 1.00 31.96 60 ASN D O 1
ATOM 2786 N N . ASP D 1 61 ? 5.268 15.791 -5.378 1.00 30.40 61 ASP D N 1
ATOM 2787 C CA . ASP D 1 61 ? 5.353 16.583 -6.587 1.00 29.34 61 ASP D CA 1
ATOM 2788 C C . ASP D 1 61 ? 5.377 15.708 -7.855 1.00 26.09 61 ASP D C 1
ATOM 2789 O O . ASP D 1 61 ? 4.889 16.133 -8.872 1.00 25.63 61 ASP D O 1
ATOM 2794 N N . LEU D 1 62 ? 5.991 14.534 -7.783 1.00 23.90 62 LEU D N 1
ATOM 2795 C CA . LEU D 1 62 ? 6.145 13.664 -8.949 1.00 21.81 62 LEU D CA 1
ATOM 2796 C C . LEU D 1 62 ? 4.932 12.801 -9.268 1.00 21.11 62 LEU D C 1
ATOM 2797 O O . LEU D 1 62 ? 4.738 12.434 -10.420 1.00 20.12 62 LEU D O 1
ATOM 2802 N N . ASP D 1 63 ? 4.166 12.425 -8.262 1.00 21.80 63 ASP D N 1
ATOM 2803 C CA . ASP D 1 63 ? 2.983 11.577 -8.481 1.00 21.58 63 ASP D CA 1
ATOM 2804 C C . ASP D 1 63 ? 1.773 12.412 -8.945 1.00 22.98 63 ASP D C 1
ATOM 2805 O O . ASP D 1 63 ? 0.815 12.587 -8.227 1.00 24.53 63 ASP D O 1
ATOM 2810 N N A SER D 1 64 ? 1.841 12.903 -10.174 0.50 22.60 64 SER D N 1
ATOM 2811 N N B SER D 1 64 ? 1.869 12.883 -10.186 0.50 22.50 64 SER D N 1
ATOM 2812 C CA A SER D 1 64 ? 0.827 13.812 -10.701 0.50 24.40 64 SER D CA 1
ATOM 2813 C CA B SER D 1 64 ? 0.872 13.742 -10.821 0.50 24.12 64 SER D CA 1
ATOM 2814 C C A SER D 1 64 ? -0.517 13.142 -10.941 0.50 25.13 64 SER D C 1
ATOM 2815 C C B SER D 1 64 ? -0.496 13.110 -10.831 0.50 25.09 64 SER D C 1
ATOM 2816 O O A SER D 1 64 ? -1.527 13.809 -10.947 0.50 27.07 64 SER D O 1
ATOM 2817 O O B SER D 1 64 ? -1.489 13.747 -10.551 0.50 27.19 64 SER D O 1
ATOM 2822 N N . ASN D 1 65 ? -0.536 11.838 -11.179 1.00 23.88 65 ASN D N 1
ATOM 2823 C CA . ASN D 1 65 ? -1.809 11.150 -11.349 1.00 24.89 65 ASN D CA 1
ATOM 2824 C C . ASN D 1 65 ? -2.337 10.568 -10.031 1.00 25.35 65 ASN D C 1
ATOM 2825 O O . ASN D 1 65 ? -3.377 9.906 -10.021 1.00 25.74 65 ASN D O 1
ATOM 2830 N N . LYS D 1 66 ? -1.639 10.831 -8.915 1.00 25.11 66 LYS D N 1
ATOM 2831 C CA . LYS D 1 66 ? -2.179 10.488 -7.574 1.00 26.04 66 LYS D CA 1
ATOM 2832 C C . LYS D 1 66 ? -2.498 8.982 -7.433 1.00 24.79 66 LYS D C 1
ATOM 2833 O O . LYS D 1 66 ? -3.400 8.587 -6.713 1.00 25.57 66 LYS D O 1
ATOM 2836 N N . ASP D 1 67 ? -1.717 8.134 -8.087 1.00 22.76 67 ASP D N 1
ATOM 2837 C CA . ASP D 1 67 ? -1.814 6.683 -7.838 1.00 21.90 67 ASP D CA 1
ATOM 2838 C C . ASP D 1 67 ? -0.858 6.139 -6.767 1.00 21.52 67 ASP D C 1
ATOM 2839 O O . ASP D 1 67 ? -0.759 4.912 -6.577 1.00 20.66 67 ASP D O 1
ATOM 2844 N N . ASN D 1 68 ? -0.119 7.031 -6.101 1.00 22.35 68 ASN D N 1
ATOM 2845 C CA . ASN D 1 68 ? 0.787 6.667 -4.998 1.00 22.84 68 ASN D CA 1
ATOM 2846 C C . ASN D 1 68 ? 2.090 5.984 -5.460 1.00 21.17 68 ASN D C 1
ATOM 2847 O O . ASN D 1 68 ? 2.805 5.307 -4.686 1.00 21.28 68 ASN D O 1
ATOM 2852 N N . GLU D 1 69 ? 2.395 6.183 -6.735 1.00 19.91 69 GLU D N 1
ATOM 2853 C CA . GLU D 1 69 ? 3.540 5.601 -7.368 1.00 18.60 69 GLU D CA 1
ATOM 2854 C C . GLU D 1 69 ? 4.178 6.614 -8.287 1.00 17.50 69 GLU D C 1
ATOM 2855 O O . GLU D 1 69 ? 3.568 7.597 -8.673 1.00 17.42 69 GLU D O 1
ATOM 2861 N N . VAL D 1 70 ? 5.418 6.338 -8.640 1.00 16.17 70 VAL D N 1
ATOM 2862 C CA . VAL D 1 70 ? 6.123 7.138 -9.607 1.00 15.39 70 VAL D CA 1
ATOM 2863 C C . VAL D 1 70 ? 6.416 6.205 -10.789 1.00 14.20 70 VAL D C 1
ATOM 2864 O O . VAL D 1 70 ? 7.303 5.375 -10.729 1.00 13.55 70 VAL D O 1
ATOM 2868 N N . ASP D 1 71 ? 5.638 6.356 -11.861 1.00 14.37 71 ASP D N 1
ATOM 2869 C CA . ASP D 1 71 ? 5.874 5.590 -13.090 1.00 13.78 71 ASP D CA 1
ATOM 2870 C C . ASP D 1 71 ? 7.049 6.189 -13.876 1.00 13.48 71 ASP D C 1
ATOM 2871 O O . ASP D 1 71 ? 7.603 7.237 -13.495 1.00 13.09 71 ASP D O 1
ATOM 2876 N N . PHE D 1 72 ? 7.446 5.509 -14.951 1.00 13.23 72 PHE D N 1
ATOM 2877 C CA . PHE D 1 72 ? 8.590 5.967 -15.714 1.00 13.15 72 PHE D CA 1
ATOM 2878 C C . PHE D 1 72 ? 8.436 7.361 -16.258 1.00 13.53 72 PHE D C 1
ATOM 2879 O O . PHE D 1 72 ? 9.399 8.122 -16.228 1.00 13.44 72 PHE D O 1
ATOM 2887 N N A ASN D 1 73 ? 7.262 7.716 -16.754 0.50 14.10 73 ASN D N 1
ATOM 2888 N N B ASN D 1 73 ? 7.257 7.706 -16.795 0.50 14.33 73 ASN D N 1
ATOM 2889 C CA A ASN D 1 73 ? 7.073 9.050 -17.256 0.50 14.65 73 ASN D CA 1
ATOM 2890 C CA B ASN D 1 73 ? 6.988 9.079 -17.230 0.50 15.06 73 ASN D CA 1
ATOM 2891 C C A ASN D 1 73 ? 7.144 10.165 -16.176 0.50 14.87 73 ASN D C 1
ATOM 2892 C C B ASN D 1 73 ? 7.343 10.066 -16.124 0.50 14.95 73 ASN D C 1
ATOM 2893 O O A ASN D 1 73 ? 7.512 11.325 -16.463 0.50 14.82 73 ASN D O 1
ATOM 2894 O O B ASN D 1 73 ? 8.122 11.017 -16.326 0.50 14.64 73 ASN D O 1
ATOM 2903 N N . GLU D 1 74 ? 6.763 9.812 -14.952 1.00 15.06 74 GLU D N 1
ATOM 2904 C CA . GLU D 1 74 ? 6.904 10.702 -13.836 1.00 15.40 74 GLU D CA 1
ATOM 2905 C C . GLU D 1 74 ? 8.370 10.722 -13.363 1.00 15.03 74 GLU D C 1
ATOM 2906 O O . GLU D 1 74 ? 8.854 11.764 -12.961 1.00 15.74 74 GLU D O 1
ATOM 2912 N N . PHE D 1 75 ? 9.080 9.604 -13.408 1.00 14.26 75 PHE D N 1
ATOM 2913 C CA . PHE D 1 75 ? 10.489 9.600 -13.069 1.00 14.30 75 PHE D CA 1
ATOM 2914 C C . PHE D 1 75 ? 11.283 10.488 -14.062 1.00 13.79 75 PHE D C 1
ATOM 2915 O O . PHE D 1 75 ? 12.228 11.201 -13.687 1.00 13.62 75 PHE D O 1
ATOM 2923 N N . VAL D 1 76 ? 10.941 10.413 -15.340 1.00 13.28 76 VAL D N 1
ATOM 2924 C CA . VAL D 1 76 ? 11.712 11.202 -16.311 1.00 12.96 76 VAL D CA 1
ATOM 2925 C C . VAL D 1 76 ? 11.449 12.706 -16.102 1.00 13.18 76 VAL D C 1
ATOM 2926 O O . VAL D 1 76 ? 12.338 13.511 -16.356 1.00 13.29 76 VAL D O 1
ATOM 2930 N N . VAL D 1 77 ? 10.263 13.070 -15.629 1.00 13.63 77 VAL D N 1
ATOM 2931 C CA . VAL D 1 77 ? 9.980 14.427 -15.230 1.00 14.44 77 VAL D CA 1
ATOM 2932 C C . VAL D 1 77 ? 11.034 14.922 -14.176 1.00 14.50 77 VAL D C 1
ATOM 2933 O O . VAL D 1 77 ? 11.586 16.046 -14.284 1.00 15.03 77 VAL D O 1
ATOM 2937 N N . LEU D 1 78 ? 11.308 14.110 -13.184 1.00 14.19 78 LEU D N 1
ATOM 2938 C CA . LEU D 1 78 ? 12.328 14.477 -12.172 1.00 14.60 78 LEU D CA 1
ATOM 2939 C C . LEU D 1 78 ? 13.715 14.561 -12.808 1.00 13.65 78 LEU D C 1
ATOM 2940 O O . LEU D 1 78 ? 14.402 15.518 -12.600 1.00 14.09 78 LEU D O 1
ATOM 2945 N N . VAL D 1 79 ? 14.104 13.548 -13.576 1.00 12.54 79 VAL D N 1
ATOM 2946 C CA . VAL D 1 79 ? 15.431 13.511 -14.188 1.00 12.01 79 VAL D CA 1
ATOM 2947 C C . VAL D 1 79 ? 15.675 14.748 -15.073 1.00 11.79 79 VAL D C 1
ATOM 2948 O O . VAL D 1 79 ? 16.732 15.389 -14.971 1.00 11.98 79 VAL D O 1
ATOM 2952 N N . ALA D 1 80 ? 14.679 15.115 -15.868 1.00 11.67 80 ALA D N 1
ATOM 2953 C CA . ALA D 1 80 ? 14.713 16.309 -16.728 1.00 11.68 80 ALA D CA 1
ATOM 2954 C C . ALA D 1 80 ? 14.817 17.592 -15.917 1.00 12.54 80 ALA D C 1
ATOM 2955 O O . ALA D 1 80 ? 15.629 18.463 -16.227 1.00 12.54 80 ALA D O 1
ATOM 2957 N N . ALA D 1 81 ? 13.982 17.731 -14.894 1.00 13.20 81 ALA D N 1
ATOM 2958 C CA . ALA D 1 81 ? 14.034 18.906 -14.039 1.00 14.47 81 ALA D CA 1
ATOM 2959 C C . ALA D 1 81 ? 15.421 19.080 -13.384 1.00 14.54 81 ALA D C 1
ATOM 2960 O O . ALA D 1 81 ? 15.954 20.175 -13.332 1.00 15.02 81 ALA D O 1
ATOM 2962 N N . LEU D 1 82 ? 15.955 18.009 -12.835 1.00 14.03 82 LEU D N 1
ATOM 2963 C CA . LEU D 1 82 ? 17.263 18.084 -12.198 1.00 14.62 82 LEU D CA 1
ATOM 2964 C C . LEU D 1 82 ? 18.356 18.380 -13.246 1.00 13.63 82 LEU D C 1
ATOM 2965 O O . LEU D 1 82 ? 19.248 19.164 -12.988 1.00 14.13 82 LEU D O 1
ATOM 2970 N N . THR D 1 83 ? 18.232 17.781 -14.434 1.00 12.34 83 THR D N 1
ATOM 2971 C CA . THR D 1 83 ? 19.232 17.952 -15.490 1.00 11.66 83 THR D CA 1
ATOM 2972 C C . THR D 1 83 ? 19.230 19.382 -16.015 1.00 11.81 83 THR D C 1
ATOM 2973 O O . THR D 1 83 ? 20.290 19.979 -16.182 1.00 11.90 83 THR D O 1
ATOM 2977 N N . VAL D 1 84 ? 18.052 19.940 -16.215 1.00 11.95 84 VAL D N 1
ATOM 2978 C CA . VAL D 1 84 ? 17.942 21.306 -16.639 1.00 12.39 84 VAL D CA 1
ATOM 2979 C C . VAL D 1 84 ? 18.490 22.249 -15.588 1.00 13.51 84 VAL D C 1
ATOM 2980 O O . VAL D 1 84 ? 19.220 23.218 -15.932 1.00 13.78 84 VAL D O 1
ATOM 2984 N N . ALA D 1 85 ? 18.152 21.981 -14.320 1.00 14.27 85 ALA D N 1
ATOM 2985 C CA . ALA D 1 85 ? 18.656 22.741 -13.194 1.00 15.77 85 ALA D CA 1
ATOM 2986 C C . ALA D 1 85 ? 20.180 22.812 -13.221 1.00 15.52 85 ALA D C 1
ATOM 2987 O O . ALA D 1 85 ? 20.747 23.889 -13.071 1.00 16.35 85 ALA D O 1
ATOM 2989 N N . CYS D 1 86 ? 20.829 21.664 -13.436 1.00 14.47 86 CYS D N 1
ATOM 2990 C CA . CYS D 1 86 ? 22.293 21.574 -13.420 1.00 14.63 86 CYS D CA 1
ATOM 2991 C C . CYS D 1 86 ? 22.890 22.297 -14.642 1.00 13.53 86 CYS D C 1
ATOM 2992 O O . CYS D 1 86 ? 23.852 23.063 -14.521 1.00 14.08 86 CYS D O 1
ATOM 2995 N N . ASN D 1 87 ? 22.295 22.039 -15.807 1.00 12.12 87 ASN D N 1
ATOM 2996 C CA . ASN D 1 87 ? 22.657 22.739 -17.047 1.00 11.43 87 ASN D CA 1
ATOM 2997 C C . ASN D 1 87 ? 22.603 24.232 -16.869 1.00 12.32 87 ASN D C 1
ATOM 2998 O O . ASN D 1 87 ? 23.578 24.913 -17.187 1.00 12.46 87 ASN D O 1
ATOM 3003 N N . ASP D 1 88 ? 21.486 24.733 -16.312 1.00 13.14 88 ASP D N 1
ATOM 3004 C CA . ASP D 1 88 ? 21.285 26.176 -16.134 1.00 14.48 88 ASP D CA 1
ATOM 3005 C C . ASP D 1 88 ? 22.346 26.733 -15.179 1.00 15.49 88 ASP D C 1
ATOM 3006 O O . ASP D 1 88 ? 22.815 27.848 -15.324 1.00 16.23 88 ASP D O 1
ATOM 3011 N N . PHE D 1 89 ? 22.700 25.942 -14.184 1.00 15.67 89 PHE D N 1
ATOM 3012 C CA . PHE D 1 89 ? 23.708 26.357 -13.216 1.00 17.17 89 PHE D CA 1
ATOM 3013 C C . PHE D 1 89 ? 25.070 26.600 -13.888 1.00 16.64 89 PHE D C 1
ATOM 3014 O O . PHE D 1 89 ? 25.672 27.631 -13.701 1.00 17.61 89 PHE D O 1
ATOM 3022 N N . PHE D 1 90 ? 25.511 25.603 -14.648 1.00 15.16 90 PHE D N 1
ATOM 3023 C CA . PHE D 1 90 ? 26.767 25.675 -15.377 1.00 14.86 90 PHE D CA 1
ATOM 3024 C C . PHE D 1 90 ? 26.782 26.835 -16.396 1.00 14.70 90 PHE D C 1
ATOM 3025 O O . PHE D 1 90 ? 27.761 27.597 -16.442 1.00 15.33 90 PHE D O 1
ATOM 3033 N N . GLN D 1 91 ? 25.684 27.007 -17.116 1.00 14.27 91 GLN D N 1
ATOM 3034 C CA . GLN D 1 91 ? 25.573 28.133 -18.052 1.00 14.63 91 GLN D CA 1
ATOM 3035 C C . GLN D 1 91 ? 25.696 29.445 -17.316 1.00 16.55 91 GLN D C 1
ATOM 3036 O O . GLN D 1 91 ? 26.365 30.374 -17.781 1.00 16.87 91 GLN D O 1
ATOM 3042 N N . GLU D 1 92 ? 25.023 29.548 -16.176 1.00 18.19 92 GLU D N 1
ATOM 3043 C CA . GLU D 1 92 ? 25.023 30.812 -15.438 1.00 20.56 92 GLU D CA 1
ATOM 3044 C C . GLU D 1 92 ? 26.397 31.103 -14.845 1.00 21.40 92 GLU D C 1
ATOM 3045 O O . GLU D 1 92 ? 26.839 32.232 -14.880 1.00 22.22 92 GLU D O 1
ATOM 3051 N N . GLN D 1 93 ? 27.097 30.071 -14.362 1.00 21.08 93 GLN D N 1
ATOM 3052 C CA . GLN D 1 93 ? 28.500 30.267 -13.924 1.00 22.25 93 GLN D CA 1
ATOM 3053 C C . GLN D 1 93 ? 29.440 30.728 -15.075 1.00 21.41 93 GLN D C 1
ATOM 3054 O O . GLN D 1 93 ? 30.299 31.585 -14.848 1.00 22.35 93 GLN D O 1
ATOM 3060 N N . GLN D 1 94 ? 29.256 30.186 -16.298 1.00 19.68 94 GLN D N 1
ATOM 3061 C CA . GLN D 1 94 ? 29.980 30.722 -17.484 1.00 19.37 94 GLN D CA 1
ATOM 3062 C C . GLN D 1 94 ? 29.636 32.205 -17.805 1.00 20.54 94 GLN D C 1
ATOM 3063 O O . GLN D 1 94 ? 30.537 33.019 -18.062 1.00 20.99 94 GLN D O 1
ATOM 3069 N N . LYS D 1 95 ? 28.353 32.537 -17.808 1.00 21.48 95 LYS D N 1
ATOM 3070 C CA . LYS D 1 95 ? 27.898 33.911 -18.069 1.00 23.34 95 LYS D CA 1
ATOM 3071 C C . LYS D 1 95 ? 28.459 34.899 -17.032 1.00 25.66 95 LYS D C 1
ATOM 3072 O O . LYS D 1 95 ? 28.927 35.970 -17.375 1.00 26.39 95 LYS D O 1
ATOM 3078 N N . LYS D 1 96 ? 28.406 34.530 -15.761 1.00 27.34 96 LYS D N 1
ATOM 3079 C CA . LYS D 1 96 ? 29.008 35.329 -14.692 1.00 30.43 96 LYS D CA 1
ATOM 3080 C C . LYS D 1 96 ? 30.508 35.535 -14.947 1.00 30.74 96 LYS D C 1
ATOM 3081 O O . LYS D 1 96 ? 31.062 36.614 -14.758 1.00 32.19 96 LYS D O 1
ATOM 3087 N N . ARG D 1 97 ? 31.163 34.473 -15.380 1.00 29.64 97 ARG D N 1
ATOM 3088 C CA . ARG D 1 97 ? 32.612 34.498 -15.624 1.00 30.42 97 ARG D CA 1
ATOM 3089 C C . ARG D 1 97 ? 32.966 35.358 -16.800 1.00 30.55 97 ARG D C 1
ATOM 3090 O O . ARG D 1 97 ? 33.985 36.042 -16.804 1.00 30.86 97 ARG D O 1
ATOM 3098 N N . SER D 1 98 ? 32.097 35.327 -17.804 1.00 30.57 98 SER D N 1
ATOM 3099 C CA . SER D 1 98 ? 32.329 36.046 -19.053 1.00 31.41 98 SER D CA 1
ATOM 3100 C C . SER D 1 98 ? 32.209 37.558 -18.905 1.00 34.45 98 SER D C 1
ATOM 3101 O O . SER D 1 98 ? 32.701 38.293 -19.759 1.00 35.34 98 SER D O 1
ATOM 3104 N N . LYS D 1 99 ? 31.573 38.026 -17.828 1.00 37.62 99 LYS D N 1
ATOM 3105 C CA . LYS D 1 99 ? 31.433 39.459 -17.582 1.00 40.44 99 LYS D CA 1
ATOM 3106 C C . LYS D 1 99 ? 32.790 40.004 -17.173 1.00 43.11 99 LYS D C 1
ATOM 3107 O O . LYS D 1 99 ? 33.640 39.235 -16.733 1.00 43.93 99 LYS D O 1
ATOM 3111 N N . PRO E 1 2 ? 29.667 -9.537 -47.210 1.00 38.51 2 PRO E N 1
ATOM 3112 C CA . PRO E 1 2 ? 28.808 -9.772 -48.375 1.00 37.68 2 PRO E CA 1
ATOM 3113 C C . PRO E 1 2 ? 27.834 -8.597 -48.574 1.00 36.24 2 PRO E C 1
ATOM 3114 O O . PRO E 1 2 ? 28.162 -7.440 -48.189 1.00 37.79 2 PRO E O 1
ATOM 3118 N N . SER E 1 3 ? 26.685 -8.880 -49.201 1.00 32.06 3 SER E N 1
ATOM 3119 C CA . SER E 1 3 ? 25.521 -8.017 -49.082 1.00 29.09 3 SER E CA 1
ATOM 3120 C C . SER E 1 3 ? 25.220 -7.740 -47.604 1.00 25.64 3 SER E C 1
ATOM 3121 O O . SER E 1 3 ? 25.576 -8.528 -46.730 1.00 23.96 3 SER E O 1
ATOM 3124 N N . LYS E 1 4 ? 24.589 -6.602 -47.341 1.00 24.26 4 LYS E N 1
ATOM 3125 C CA . LYS E 1 4 ? 24.228 -6.240 -45.990 1.00 22.57 4 LYS E CA 1
ATOM 3126 C C . LYS E 1 4 ? 23.254 -7.257 -45.461 1.00 19.50 4 LYS E C 1
ATOM 3127 O O . LYS E 1 4 ? 23.372 -7.663 -44.316 1.00 18.69 4 LYS E O 1
ATOM 3133 N N . LEU E 1 5 ? 22.347 -7.749 -46.307 1.00 18.25 5 LEU E N 1
ATOM 3134 C CA . LEU E 1 5 ? 21.324 -8.707 -45.832 1.00 16.19 5 LEU E CA 1
ATOM 3135 C C . LEU E 1 5 ? 21.961 -10.040 -45.463 1.00 15.24 5 LEU E C 1
ATOM 3136 O O . LEU E 1 5 ? 21.638 -10.610 -44.429 1.00 13.79 5 LEU E O 1
ATOM 3141 N N . GLU E 1 6 ? 22.846 -10.540 -46.341 1.00 15.82 6 GLU E N 1
ATOM 3142 C CA . GLU E 1 6 ? 23.513 -11.828 -46.088 1.00 15.29 6 GLU E CA 1
ATOM 3143 C C . GLU E 1 6 ? 24.508 -11.748 -44.932 1.00 14.80 6 GLU E C 1
ATOM 3144 O O . GLU E 1 6 ? 24.647 -12.706 -44.183 1.00 13.83 6 GLU E O 1
ATOM 3150 N N . GLY E 1 7 ? 25.094 -10.579 -44.734 1.00 15.53 7 GLY E N 1
ATOM 3151 C CA . GLY E 1 7 ? 25.847 -10.277 -43.547 1.00 15.37 7 GLY E CA 1
ATOM 3152 C C . GLY E 1 7 ? 25.011 -10.507 -42.283 1.00 13.89 7 GLY E C 1
ATOM 3153 O O . GLY E 1 7 ? 25.465 -11.180 -41.348 1.00 13.39 7 GLY E O 1
ATOM 3154 N N . ALA E 1 8 ? 23.777 -10.016 -42.301 1.00 13.35 8 ALA E N 1
ATOM 3155 C CA . ALA E 1 8 ? 22.867 -10.097 -41.151 1.00 12.31 8 ALA E CA 1
ATOM 3156 C C . ALA E 1 8 ? 22.449 -11.568 -40.877 1.00 11.64 8 ALA E C 1
ATOM 3157 O O . ALA E 1 8 ? 22.431 -12.029 -39.731 1.00 10.45 8 ALA E O 1
ATOM 3159 N N . MET E 1 9 ? 22.162 -12.266 -41.974 1.00 12.36 9 MET E N 1
ATOM 3160 C CA . MET E 1 9 ? 21.742 -13.666 -41.962 1.00 12.28 9 MET E CA 1
ATOM 3161 C C . MET E 1 9 ? 22.860 -14.516 -41.346 1.00 12.51 9 MET E C 1
ATOM 3162 O O . MET E 1 9 ? 22.623 -15.333 -40.438 1.00 11.99 9 MET E O 1
ATOM 3167 N N . ASP E 1 10 ? 24.069 -14.270 -41.800 1.00 13.80 10 ASP E N 1
ATOM 3168 C CA . ASP E 1 10 ? 25.272 -14.911 -41.237 1.00 14.47 10 ASP E CA 1
ATOM 3169 C C . ASP E 1 10 ? 25.376 -14.723 -39.747 1.00 13.53 10 ASP E C 1
ATOM 3170 O O . ASP E 1 10 ? 25.741 -15.651 -39.023 1.00 12.79 10 ASP E O 1
ATOM 3175 N N . ALA E 1 11 ? 25.157 -13.482 -39.316 1.00 13.35 11 ALA E N 1
ATOM 3176 C CA . ALA E 1 11 ? 25.225 -13.116 -37.910 1.00 12.81 11 ALA E CA 1
ATOM 3177 C C . ALA E 1 11 ? 24.188 -13.843 -37.075 1.00 11.82 11 ALA E C 1
ATOM 3178 O O . ALA E 1 11 ? 24.474 -14.226 -35.933 1.00 11.47 11 ALA E O 1
ATOM 3180 N N . LEU E 1 12 ? 22.991 -14.083 -37.633 1.00 11.33 12 LEU E N 1
ATOM 3181 C CA . LEU E 1 12 ? 21.986 -14.824 -36.892 1.00 10.49 12 LEU E CA 1
ATOM 3182 C C . LEU E 1 12 ? 22.427 -16.292 -36.634 1.00 9.85 12 LEU E C 1
ATOM 3183 O O . LEU E 1 12 ? 22.225 -16.809 -35.559 1.00 9.35 12 LEU E O 1
ATOM 3188 N N . ILE E 1 13 ? 23.002 -16.933 -37.640 1.00 9.99 13 ILE E N 1
ATOM 3189 C CA . ILE E 1 13 ? 23.535 -18.282 -37.520 1.00 9.84 13 ILE E CA 1
ATOM 3190 C C . ILE E 1 13 ? 24.639 -18.312 -36.459 1.00 9.95 13 ILE E C 1
ATOM 3191 O O . ILE E 1 13 ? 24.643 -19.135 -35.589 1.00 9.84 13 ILE E O 1
ATOM 3196 N N . THR E 1 14 ? 25.557 -17.370 -36.532 1.00 10.65 14 THR E N 1
ATOM 3197 C CA . THR E 1 14 ? 26.733 -17.346 -35.708 1.00 11.24 14 THR E CA 1
ATOM 3198 C C . THR E 1 14 ? 26.346 -17.115 -34.276 1.00 10.93 14 THR E C 1
ATOM 3199 O O . THR E 1 14 ? 26.857 -17.781 -33.406 1.00 11.07 14 THR E O 1
ATOM 3203 N N . VAL E 1 15 ? 25.440 -16.166 -34.048 1.00 10.98 15 VAL E N 1
ATOM 3204 C CA . VAL E 1 15 ? 24.962 -15.908 -32.691 1.00 10.74 15 VAL E CA 1
ATOM 3205 C C . VAL E 1 15 ? 24.378 -17.179 -32.045 1.00 10.06 15 VAL E C 1
ATOM 3206 O O . VAL E 1 15 ? 24.771 -17.560 -30.949 1.00 10.08 15 VAL E O 1
ATOM 3210 N N . PHE E 1 16 ? 23.468 -17.846 -32.733 1.00 9.45 16 PHE E N 1
ATOM 3211 C CA . PHE E 1 16 ? 22.875 -19.064 -32.243 1.00 9.44 16 PHE E CA 1
ATOM 3212 C C . PHE E 1 16 ? 23.951 -20.092 -31.885 1.00 9.77 16 PHE E C 1
ATOM 3213 O O . PHE E 1 16 ? 24.016 -20.599 -30.762 1.00 9.83 16 PHE E O 1
ATOM 3221 N N . HIS E 1 17 ? 24.838 -20.336 -32.836 1.00 10.06 17 HIS E N 1
ATOM 3222 C CA . HIS E 1 17 ? 25.884 -21.310 -32.637 1.00 10.47 17 HIS E CA 1
ATOM 3223 C C . HIS E 1 17 ? 26.944 -20.892 -31.641 1.00 10.92 17 HIS E C 1
ATOM 3224 O O . HIS E 1 17 ? 27.605 -21.755 -31.098 1.00 11.29 17 HIS E O 1
ATOM 3231 N N . ASN E 1 18 ? 27.093 -19.595 -31.394 1.00 11.27 18 ASN E N 1
ATOM 3232 C CA . ASN E 1 18 ? 27.925 -19.120 -30.255 1.00 12.29 18 ASN E CA 1
ATOM 3233 C C . ASN E 1 18 ? 27.438 -19.640 -28.909 1.00 12.13 18 ASN E C 1
ATOM 3234 O O . ASN E 1 18 ? 28.228 -19.824 -28.011 1.00 12.96 18 ASN E O 1
ATOM 3239 N N . TYR E 1 19 ? 26.146 -19.923 -28.769 1.00 11.80 19 TYR E N 1
ATOM 3240 C CA . TYR E 1 19 ? 25.549 -20.368 -27.454 1.00 11.83 19 TYR E CA 1
ATOM 3241 C C . TYR E 1 19 ? 25.074 -21.799 -27.397 1.00 11.40 19 TYR E C 1
ATOM 3242 O O . TYR E 1 19 ? 24.906 -22.349 -26.310 1.00 12.18 19 TYR E O 1
ATOM 3251 N N . SER E 1 20 ? 24.834 -22.419 -28.555 1.00 10.66 20 SER E N 1
ATOM 3252 C CA . SER E 1 20 ? 24.122 -23.696 -28.588 1.00 10.23 20 SER E CA 1
ATOM 3253 C C . SER E 1 20 ? 25.034 -24.897 -28.319 1.00 10.81 20 SER E C 1
ATOM 3254 O O . SER E 1 20 ? 24.551 -26.003 -28.083 1.00 10.46 20 SER E O 1
ATOM 3257 N N . GLY E 1 21 ? 26.349 -24.666 -28.365 1.00 11.09 21 GLY E N 1
ATOM 3258 C CA . GLY E 1 21 ? 27.290 -25.754 -28.240 1.00 11.72 21 GLY E CA 1
ATOM 3259 C C . GLY E 1 21 ? 27.921 -25.970 -26.891 1.00 12.18 21 GLY E C 1
ATOM 3260 O O . GLY E 1 21 ? 28.840 -26.732 -26.783 1.00 12.77 21 GLY E O 1
ATOM 3261 N N . SER E 1 22 ? 27.404 -25.357 -25.839 1.00 12.17 22 SER E N 1
ATOM 3262 C CA . SER E 1 22 ? 27.939 -25.648 -24.529 1.00 12.98 22 SER E CA 1
ATOM 3263 C C . SER E 1 22 ? 27.619 -27.028 -23.986 1.00 12.84 22 SER E C 1
ATOM 3264 O O . SER E 1 22 ? 28.412 -27.574 -23.239 1.00 13.45 22 SER E O 1
ATOM 3267 N N . GLU E 1 23 ? 26.418 -27.531 -24.261 1.00 12.10 23 GLU E N 1
ATOM 3268 C CA . GLU E 1 23 ? 25.950 -28.798 -23.669 1.00 12.46 23 GLU E CA 1
ATOM 3269 C C . GLU E 1 23 ? 24.817 -29.394 -24.541 1.00 12.15 23 GLU E C 1
ATOM 3270 O O . GLU E 1 23 ? 24.228 -28.709 -25.356 1.00 11.15 23 GLU E O 1
ATOM 3276 N N . GLY E 1 24 ? 24.528 -30.666 -24.373 1.00 12.88 24 GLY E N 1
ATOM 3277 C CA . GLY E 1 24 ? 23.467 -31.284 -25.171 1.00 13.15 24 GLY E CA 1
ATOM 3278 C C . GLY E 1 24 ? 23.698 -31.181 -26.669 1.00 12.96 24 GLY E C 1
ATOM 3279 O O . GLY E 1 24 ? 24.838 -31.166 -27.127 1.00 12.84 24 GLY E O 1
ATOM 3280 N N . ASP E 1 25 ? 22.621 -31.117 -27.433 1.00 13.07 25 ASP E N 1
ATOM 3281 C CA . ASP E 1 25 ? 22.750 -31.047 -28.866 1.00 13.42 25 ASP E CA 1
ATOM 3282 C C . ASP E 1 25 ? 23.520 -29.778 -29.166 1.00 13.00 25 ASP E C 1
ATOM 3283 O O . ASP E 1 25 ? 23.196 -28.694 -28.632 1.00 11.83 25 ASP E O 1
ATOM 3288 N N . LYS E 1 26 ? 24.536 -29.857 -30.012 1.00 13.66 26 LYS E N 1
ATOM 3289 C CA . LYS E 1 26 ? 25.298 -28.596 -30.227 1.00 13.68 26 LYS E CA 1
ATOM 3290 C C . LYS E 1 26 ? 24.575 -27.654 -31.158 1.00 12.61 26 LYS E C 1
ATOM 3291 O O . LYS E 1 26 ? 24.976 -26.484 -31.266 1.00 12.75 26 LYS E O 1
ATOM 3295 N N . TYR E 1 27 ? 23.497 -28.129 -31.794 1.00 12.14 27 TYR E N 1
ATOM 3296 C CA . TYR E 1 27 ? 22.651 -27.313 -32.671 1.00 11.74 27 TYR E CA 1
ATOM 3297 C C . TYR E 1 27 ? 21.316 -26.914 -32.054 1.00 10.94 27 TYR E C 1
ATOM 3298 O O . TYR E 1 27 ? 20.421 -26.513 -32.792 1.00 10.63 27 TYR E O 1
ATOM 3307 N N . LYS E 1 28 ? 21.159 -27.053 -30.735 1.00 10.55 28 LYS E N 1
ATOM 3308 C CA . LYS E 1 28 ? 19.934 -26.583 -30.021 1.00 10.17 28 LYS E CA 1
ATOM 3309 C C . LYS E 1 28 ? 20.323 -25.890 -28.748 1.00 9.74 28 LYS E C 1
ATOM 3310 O O . LYS E 1 28 ? 21.336 -26.207 -28.153 1.00 9.92 28 LYS E O 1
ATOM 3316 N N . LEU E 1 29 ? 19.495 -24.934 -28.350 1.00 9.31 29 LEU E N 1
ATOM 3317 C CA . LEU E 1 29 ? 19.673 -24.206 -27.113 1.00 9.25 29 LEU E CA 1
ATOM 3318 C C . LEU E 1 29 ? 18.891 -24.839 -25.979 1.00 9.79 29 LEU E C 1
ATOM 3319 O O . LEU E 1 29 ? 17.667 -24.995 -26.042 1.00 10.03 29 LEU E O 1
ATOM 3324 N N . SER E 1 30 ? 19.619 -25.197 -24.931 1.00 9.98 30 SER E N 1
ATOM 3325 C CA A SER E 1 30 ? 19.008 -25.514 -23.648 0.50 10.54 30 SER E CA 1
ATOM 3326 C CA B SER E 1 30 ? 19.055 -25.481 -23.623 0.50 10.79 30 SER E CA 1
ATOM 3327 C C . SER E 1 30 ? 18.418 -24.256 -23.006 1.00 10.76 30 SER E C 1
ATOM 3328 O O . SER E 1 30 ? 18.719 -23.168 -23.400 1.00 10.04 30 SER E O 1
ATOM 3333 N N . LYS E 1 31 ? 17.585 -24.446 -21.992 1.00 11.69 31 LYS E N 1
ATOM 3334 C CA . LYS E 1 31 ? 17.126 -23.300 -21.223 1.00 12.44 31 LYS E CA 1
ATOM 3335 C C . LYS E 1 31 ? 18.339 -22.468 -20.740 1.00 12.14 31 LYS E C 1
ATOM 3336 O O . LYS E 1 31 ? 18.323 -21.252 -20.819 1.00 11.68 31 LYS E O 1
ATOM 3342 N N . GLY E 1 32 ? 19.380 -23.125 -20.266 1.00 12.31 32 GLY E N 1
ATOM 3343 C CA . GLY E 1 32 ? 20.588 -22.376 -19.772 1.00 12.81 32 GLY E CA 1
ATOM 3344 C C . GLY E 1 32 ? 21.292 -21.615 -20.887 1.00 11.99 32 GLY E C 1
ATOM 3345 O O . GLY E 1 32 ? 21.709 -20.450 -20.719 1.00 12.09 32 GLY E O 1
ATOM 3346 N N . GLU E 1 33 ? 21.409 -22.265 -22.040 1.00 11.28 33 GLU E N 1
ATOM 3347 C CA . GLU E 1 33 ? 22.048 -21.628 -23.188 1.00 10.78 33 GLU E CA 1
ATOM 3348 C C . GLU E 1 33 ? 21.179 -20.471 -23.681 1.00 10.57 33 GLU E C 1
ATOM 3349 O O . GLU E 1 33 ? 21.701 -19.429 -24.023 1.00 10.64 33 GLU E O 1
ATOM 3355 N N . LEU E 1 34 ? 19.868 -20.650 -23.711 1.00 10.39 34 LEU E N 1
ATOM 3356 C CA . LEU E 1 34 ? 19.003 -19.563 -24.139 1.00 10.46 34 LEU E CA 1
ATOM 3357 C C . LEU E 1 34 ? 19.125 -18.377 -23.191 1.00 11.27 34 LEU E C 1
ATOM 3358 O O . LEU E 1 34 ? 19.190 -17.257 -23.633 1.00 11.00 34 LEU E O 1
ATOM 3363 N N . LYS E 1 35 ? 19.192 -18.645 -21.889 1.00 12.64 35 LYS E N 1
ATOM 3364 C CA . LYS E 1 35 ? 19.378 -17.598 -20.839 1.00 13.91 35 LYS E CA 1
ATOM 3365 C C . LYS E 1 35 ? 20.672 -16.803 -21.071 1.00 14.04 35 LYS E C 1
ATOM 3366 O O . LYS E 1 35 ? 20.682 -15.562 -21.081 1.00 14.57 35 LYS E O 1
ATOM 3372 N N . GLU E 1 36 ? 21.747 -17.518 -21.361 1.00 13.93 36 GLU E N 1
ATOM 3373 C CA . GLU E 1 36 ? 23.016 -16.865 -21.682 1.00 14.04 36 GLU E CA 1
ATOM 3374 C C . GLU E 1 36 ? 22.870 -15.940 -22.895 1.00 13.46 36 GLU E C 1
ATOM 3375 O O . GLU E 1 36 ? 23.219 -14.754 -22.841 1.00 14.03 36 GLU E O 1
ATOM 3378 N N . LEU E 1 37 ? 22.269 -16.466 -23.953 1.00 12.30 37 LEU E N 1
ATOM 3379 C CA . LEU E 1 37 ? 21.989 -15.687 -25.152 1.00 11.57 37 LEU E CA 1
ATOM 3380 C C . LEU E 1 37 ? 21.119 -14.453 -24.882 1.00 11.79 37 LEU E C 1
ATOM 3381 O O . LEU E 1 37 ? 21.471 -13.332 -25.271 1.00 12.05 37 LEU E O 1
ATOM 3386 N N . LEU E 1 38 ? 20.000 -14.647 -24.184 1.00 11.82 38 LEU E N 1
ATOM 3387 C CA . LEU E 1 38 ? 19.099 -13.575 -23.900 1.00 12.34 38 LEU E CA 1
ATOM 3388 C C . LEU E 1 38 ? 19.825 -12.486 -23.125 1.00 13.46 38 LEU E C 1
ATOM 3389 O O . LEU E 1 38 ? 19.717 -11.288 -23.448 1.00 13.48 38 LEU E O 1
ATOM 3394 N N . ASN E 1 39 ? 20.611 -12.906 -22.137 1.00 14.13 39 ASN E N 1
ATOM 3395 C CA . ASN E 1 39 ? 21.285 -11.961 -21.266 1.00 15.57 39 ASN E CA 1
ATOM 3396 C C . ASN E 1 39 ? 22.421 -11.191 -21.929 1.00 15.75 39 ASN E C 1
ATOM 3397 O O . ASN E 1 39 ? 22.633 -10.037 -21.601 1.00 16.89 39 ASN E O 1
ATOM 3402 N N . ALA E 1 40 ? 23.105 -11.780 -22.881 1.00 15.09 40 ALA E N 1
ATOM 3403 C CA . ALA E 1 40 ? 24.199 -11.101 -23.573 1.00 15.54 40 ALA E CA 1
ATOM 3404 C C . ALA E 1 40 ? 23.724 -10.356 -24.829 1.00 15.17 40 ALA E C 1
ATOM 3405 O O . ALA E 1 40 ? 24.269 -9.304 -25.153 1.00 16.00 40 ALA E O 1
ATOM 3407 N N . GLU E 1 41 ? 22.713 -10.871 -25.514 1.00 14.32 41 GLU E N 1
ATOM 3408 C CA . GLU E 1 41 ? 22.350 -10.361 -26.832 1.00 14.07 41 GLU E CA 1
ATOM 3409 C C . GLU E 1 41 ? 21.068 -9.529 -26.825 1.00 14.06 41 GLU E C 1
ATOM 3410 O O . GLU E 1 41 ? 20.867 -8.739 -27.741 1.00 14.16 41 GLU E O 1
ATOM 3416 N N . LEU E 1 42 ? 20.178 -9.733 -25.838 1.00 13.90 42 LEU E N 1
ATOM 3417 C CA . LEU E 1 42 ? 18.853 -9.073 -25.848 1.00 13.98 42 LEU E CA 1
ATOM 3418 C C . LEU E 1 42 ? 18.537 -8.404 -24.546 1.00 15.07 42 LEU E C 1
ATOM 3419 O O . LEU E 1 42 ? 17.364 -8.244 -24.180 1.00 15.45 42 LEU E O 1
ATOM 3424 N N A THR E 1 43 ? 19.564 -7.939 -23.836 0.50 15.73 43 THR E N 1
ATOM 3425 N N B THR E 1 43 ? 19.608 -7.988 -23.882 0.50 15.89 43 THR E N 1
ATOM 3426 C CA A THR E 1 43 ? 19.364 -7.463 -22.480 0.50 16.96 43 THR E CA 1
ATOM 3427 C CA B THR E 1 43 ? 19.604 -7.312 -22.618 0.50 17.31 43 THR E CA 1
ATOM 3428 C C A THR E 1 43 ? 18.473 -6.201 -22.399 0.50 17.98 43 THR E C 1
ATOM 3429 C C B THR E 1 43 ? 18.493 -6.263 -22.466 0.50 18.04 43 THR E C 1
ATOM 3430 O O A THR E 1 43 ? 17.855 -5.975 -21.359 0.50 18.89 43 THR E O 1
ATOM 3431 O O B THR E 1 43 ? 17.740 -6.274 -21.486 0.50 18.63 43 THR E O 1
ATOM 3438 N N . ASP E 1 44 ? 18.382 -5.401 -23.471 1.00 17.87 44 ASP E N 1
ATOM 3439 C CA . ASP E 1 44 ? 17.473 -4.234 -23.438 1.00 18.91 44 ASP E CA 1
ATOM 3440 C C . ASP E 1 44 ? 15.994 -4.658 -23.387 1.00 18.58 44 ASP E C 1
ATOM 3441 O O . ASP E 1 44 ? 15.198 -4.008 -22.730 1.00 19.33 44 ASP E O 1
ATOM 3446 N N . PHE E 1 45 ? 15.666 -5.792 -24.007 1.00 17.23 45 PHE E N 1
ATOM 3447 C CA . PHE E 1 45 ? 14.345 -6.378 -23.865 1.00 17.47 45 PHE E CA 1
ATOM 3448 C C . PHE E 1 45 ? 14.030 -6.835 -22.449 1.00 18.84 45 PHE E C 1
ATOM 3449 O O . PHE E 1 45 ? 12.853 -6.941 -22.105 1.00 19.71 45 PHE E O 1
ATOM 3457 N N . LEU E 1 46 ? 15.065 -7.119 -21.657 1.00 19.50 46 LEU E N 1
ATOM 3458 C CA . LEU E 1 46 ? 14.935 -7.514 -20.250 1.00 20.88 46 LEU E CA 1
ATOM 3459 C C . LEU E 1 46 ? 15.167 -6.327 -19.334 1.00 22.63 46 LEU E C 1
ATOM 3460 O O . LEU E 1 46 ? 15.251 -6.489 -18.124 1.00 23.62 46 LEU E O 1
ATOM 3465 N N . MET E 1 47 ? 15.242 -5.135 -19.932 1.00 23.34 47 MET E N 1
ATOM 3466 C CA . MET E 1 47 ? 15.533 -3.870 -19.243 1.00 25.59 47 MET E CA 1
ATOM 3467 C C . MET E 1 47 ? 16.795 -3.946 -18.390 1.00 26.15 47 MET E C 1
ATOM 3468 O O . MET E 1 47 ? 16.873 -3.393 -17.294 1.00 27.84 47 MET E O 1
ATOM 3473 N N . SER E 1 48 ? 17.761 -4.683 -18.935 1.00 24.89 48 SER E N 1
ATOM 3474 C CA . SER E 1 48 ? 19.053 -4.939 -18.291 1.00 25.81 48 SER E CA 1
ATOM 3475 C C . SER E 1 48 ? 18.868 -5.517 -16.900 1.00 26.97 48 SER E C 1
ATOM 3476 O O . SER E 1 48 ? 19.685 -5.255 -16.031 1.00 28.78 48 SER E O 1
ATOM 3479 N N . GLN E 1 49 ? 17.773 -6.250 -16.691 1.00 26.82 49 GLN E N 1
ATOM 3480 C CA . GLN E 1 49 ? 17.555 -6.978 -15.446 1.00 28.34 49 GLN E CA 1
ATOM 3481 C C . GLN E 1 49 ? 17.733 -8.427 -15.750 1.00 27.42 49 GLN E C 1
ATOM 3482 O O . GLN E 1 49 ? 17.447 -8.898 -16.847 1.00 25.33 49 GLN E O 1
ATOM 3488 N N . LYS E 1 50 ? 18.226 -9.147 -14.755 1.00 29.13 50 LYS E N 1
ATOM 3489 C CA . LYS E 1 50 ? 18.142 -10.595 -14.799 1.00 28.84 50 LYS E CA 1
ATOM 3490 C C . LYS E 1 50 ? 16.648 -10.823 -14.547 1.00 28.96 50 LYS E C 1
ATOM 3491 O O . LYS E 1 50 ? 16.070 -10.201 -13.643 1.00 31.41 50 LYS E O 1
ATOM 3495 N N . ASP E 1 51 ? 16.020 -11.642 -15.380 1.00 27.29 51 ASP E N 1
ATOM 3496 C CA . ASP E 1 51 ? 14.582 -11.900 -15.290 1.00 27.47 51 ASP E CA 1
ATOM 3497 C C . ASP E 1 51 ? 14.281 -13.413 -15.563 1.00 26.01 51 ASP E C 1
ATOM 3498 O O . ASP E 1 51 ? 13.744 -13.802 -16.628 1.00 24.33 51 ASP E O 1
ATOM 3503 N N . PRO E 1 52 ? 14.621 -14.256 -14.576 1.00 26.37 52 PRO E N 1
ATOM 3504 C CA . PRO E 1 52 ? 14.520 -15.689 -14.833 1.00 25.32 52 PRO E CA 1
ATOM 3505 C C . PRO E 1 52 ? 13.083 -16.146 -15.112 1.00 24.96 52 PRO E C 1
ATOM 3506 O O . PRO E 1 52 ? 12.898 -16.991 -15.944 1.00 23.08 52 PRO E O 1
ATOM 3510 N N . MET E 1 53 ? 12.089 -15.598 -14.421 1.00 26.39 53 MET E N 1
ATOM 3511 C CA . MET E 1 53 ? 10.709 -16.037 -14.652 1.00 27.26 53 MET E CA 1
ATOM 3512 C C . MET E 1 53 ? 10.269 -15.685 -16.102 1.00 26.11 53 MET E C 1
ATOM 3513 O O . MET E 1 53 ? 9.609 -16.502 -16.773 1.00 25.89 53 MET E O 1
ATOM 3515 N N . LEU E 1 54 ? 10.691 -14.521 -16.618 1.00 25.40 54 LEU E N 1
ATOM 3516 C CA . LEU E 1 54 ? 10.440 -14.164 -18.036 1.00 23.85 54 LEU E CA 1
ATOM 3517 C C . LEU E 1 54 ? 11.167 -15.101 -18.979 1.00 21.90 54 LEU E C 1
ATOM 3518 O O . LEU E 1 54 ? 10.632 -15.473 -20.024 1.00 20.46 54 LEU E O 1
ATOM 3523 N N . VAL E 1 55 ? 12.372 -15.509 -18.606 1.00 21.36 55 VAL E N 1
ATOM 3524 C CA . VAL E 1 55 ? 13.116 -16.487 -19.450 1.00 19.99 55 VAL E CA 1
ATOM 3525 C C . VAL E 1 55 ? 12.384 -17.828 -19.522 1.00 20.10 55 VAL E C 1
ATOM 3526 O O . VAL E 1 55 ? 12.348 -18.462 -20.569 1.00 19.06 55 VAL E O 1
ATOM 3530 N N . GLU E 1 56 ? 11.790 -18.230 -18.416 1.00 21.67 56 GLU E N 1
ATOM 3531 C CA . GLU E 1 56 ? 11.049 -19.470 -18.376 1.00 22.25 56 GLU E CA 1
ATOM 3532 C C . GLU E 1 56 ? 9.874 -19.412 -19.354 1.00 21.25 56 GLU E C 1
ATOM 3533 O O . GLU E 1 56 ? 9.615 -20.387 -20.061 1.00 19.87 56 GLU E O 1
ATOM 3539 N N . LYS E 1 57 ? 9.178 -18.267 -19.390 1.00 21.32 57 LYS E N 1
ATOM 3540 C CA . LYS E 1 57 ? 8.038 -18.080 -20.295 1.00 21.20 57 LYS E CA 1
ATOM 3541 C C . LYS E 1 57 ? 8.471 -18.047 -21.747 1.00 19.36 57 LYS E C 1
ATOM 3542 O O . LYS E 1 57 ? 7.817 -18.622 -22.624 1.00 19.31 57 LYS E O 1
ATOM 3548 N N . ILE E 1 58 ? 9.582 -17.378 -22.016 1.00 18.08 58 ILE E N 1
ATOM 3549 C CA . ILE E 1 58 ? 10.163 -17.350 -23.352 1.00 16.34 58 ILE E CA 1
ATOM 3550 C C . ILE E 1 58 ? 10.517 -18.784 -23.821 1.00 15.94 58 ILE E C 1
ATOM 3551 O O . ILE E 1 58 ? 10.213 -19.179 -24.959 1.00 15.35 58 ILE E O 1
ATOM 3556 N N . MET E 1 59 ? 11.130 -19.559 -22.938 1.00 16.42 59 MET E N 1
ATOM 3557 C CA . MET E 1 59 ? 11.531 -20.949 -23.267 1.00 16.41 59 MET E CA 1
ATOM 3558 C C . MET E 1 59 ? 10.286 -21.744 -23.633 1.00 17.00 59 MET E C 1
ATOM 3559 O O . MET E 1 59 ? 10.247 -22.360 -24.707 1.00 16.35 59 MET E O 1
ATOM 3564 N N . ASN E 1 60 ? 9.245 -21.698 -22.784 1.00 18.52 60 ASN E N 1
ATOM 3565 C CA . ASN E 1 60 ? 8.015 -22.448 -23.065 1.00 19.41 60 ASN E CA 1
ATOM 3566 C C . ASN E 1 60 ? 7.305 -21.959 -24.332 1.00 18.33 60 ASN E C 1
ATOM 3567 O O . ASN E 1 60 ? 6.779 -22.770 -25.099 1.00 17.99 60 ASN E O 1
ATOM 3572 N N . ASP E 1 61 ? 7.314 -20.642 -24.568 1.00 17.10 61 ASP E N 1
ATOM 3573 C CA . ASP E 1 61 ? 6.793 -20.124 -25.831 1.00 16.44 61 ASP E CA 1
ATOM 3574 C C . ASP E 1 61 ? 7.590 -20.623 -27.036 1.00 14.62 61 ASP E C 1
ATOM 3575 O O . ASP E 1 61 ? 7.014 -20.975 -28.022 1.00 14.76 61 ASP E O 1
ATOM 3580 N N . LEU E 1 62 ? 8.898 -20.596 -26.973 1.00 13.38 62 LEU E N 1
ATOM 3581 C CA . LEU E 1 62 ? 9.716 -20.926 -28.156 1.00 12.38 62 LEU E CA 1
ATOM 3582 C C . LEU E 1 62 ? 9.830 -22.419 -28.437 1.00 12.52 62 LEU E C 1
ATOM 3583 O O . LEU E 1 62 ? 9.971 -22.817 -29.593 1.00 12.05 62 LEU E O 1
ATOM 3588 N N . ASP E 1 63 ? 9.727 -23.240 -27.393 1.00 13.18 63 ASP E N 1
ATOM 3589 C CA . ASP E 1 63 ? 9.875 -24.693 -27.565 1.00 13.49 63 ASP E CA 1
ATOM 3590 C C . ASP E 1 63 ? 8.561 -25.296 -28.024 1.00 14.69 63 ASP E C 1
ATOM 3591 O O . ASP E 1 63 ? 7.897 -26.030 -27.262 1.00 15.69 63 ASP E O 1
ATOM 3596 N N A SER E 1 64 ? 8.200 -25.015 -29.276 0.50 14.63 64 SER E N 1
ATOM 3597 N N B SER E 1 64 ? 8.168 -25.025 -29.263 0.50 14.67 64 SER E N 1
ATOM 3598 C CA A SER E 1 64 ? 6.889 -25.413 -29.811 0.50 16.05 64 SER E CA 1
ATOM 3599 C CA B SER E 1 64 ? 6.826 -25.429 -29.718 0.50 16.13 64 SER E CA 1
ATOM 3600 C C A SER E 1 64 ? 6.739 -26.930 -29.773 0.50 17.10 64 SER E C 1
ATOM 3601 C C B SER E 1 64 ? 6.696 -26.940 -29.939 0.50 17.07 64 SER E C 1
ATOM 3602 O O A SER E 1 64 ? 5.704 -27.420 -29.395 0.50 18.60 64 SER E O 1
ATOM 3603 O O B SER E 1 64 ? 5.600 -27.443 -29.971 0.50 18.51 64 SER E O 1
ATOM 3608 N N . ASN E 1 65 ? 7.793 -27.673 -30.094 1.00 16.63 65 ASN E N 1
ATOM 3609 C CA . ASN E 1 65 ? 7.677 -29.135 -30.199 1.00 17.82 65 ASN E CA 1
ATOM 3610 C C . ASN E 1 65 ? 7.984 -29.876 -28.912 1.00 18.53 65 ASN E C 1
ATOM 3611 O O . ASN E 1 65 ? 8.092 -31.134 -28.896 1.00 18.84 65 ASN E O 1
ATOM 3616 N N . LYS E 1 66 ? 8.144 -29.121 -27.826 1.00 18.33 66 LYS E N 1
ATOM 3617 C CA . LYS E 1 66 ? 8.160 -29.706 -26.501 1.00 19.68 66 LYS E CA 1
ATOM 3618 C C . LYS E 1 66 ? 9.317 -30.718 -26.315 1.00 19.52 66 LYS E C 1
ATOM 3619 O O . LYS E 1 66 ? 9.206 -31.682 -25.565 1.00 20.77 66 LYS E O 1
ATOM 3625 N N . ASP E 1 67 ? 10.460 -30.443 -26.949 1.00 18.33 67 ASP E N 1
ATOM 3626 C CA . ASP E 1 67 ? 11.672 -31.288 -26.740 1.00 18.12 67 ASP E CA 1
ATOM 3627 C C . ASP E 1 67 ? 12.672 -30.756 -25.708 1.00 17.65 67 ASP E C 1
ATOM 3628 O O . ASP E 1 67 ? 13.810 -31.249 -25.630 1.00 17.19 67 ASP E O 1
ATOM 3633 N N . ASN E 1 68 ? 12.231 -29.743 -24.953 1.00 17.91 68 ASN E N 1
ATOM 3634 C CA . ASN E 1 68 ? 13.045 -29.082 -23.961 1.00 18.08 68 ASN E CA 1
ATOM 3635 C C . ASN E 1 68 ? 14.264 -28.305 -24.524 1.00 16.65 68 ASN E C 1
ATOM 3636 O O . ASN E 1 68 ? 15.261 -28.112 -23.823 1.00 16.74 68 ASN E O 1
ATOM 3641 N N . GLU E 1 69 ? 14.178 -27.877 -25.776 1.00 15.51 69 GLU E N 1
ATOM 3642 C CA . GLU E 1 69 ? 15.289 -27.215 -26.474 1.00 14.35 69 GLU E CA 1
ATOM 3643 C C . GLU E 1 69 ? 14.702 -26.186 -27.367 1.00 13.10 69 GLU E C 1
ATOM 3644 O O . GLU E 1 69 ? 13.582 -26.362 -27.826 1.00 13.43 69 GLU E O 1
ATOM 3650 N N . VAL E 1 70 ? 15.482 -25.162 -27.700 1.00 11.49 70 VAL E N 1
ATOM 3651 C CA . VAL E 1 70 ? 15.119 -24.229 -28.757 1.00 10.53 70 VAL E CA 1
ATOM 3652 C C . VAL E 1 70 ? 16.079 -24.467 -29.937 1.00 9.96 70 VAL E C 1
ATOM 3653 O O . VAL E 1 70 ? 17.301 -24.178 -29.849 1.00 9.52 70 VAL E O 1
ATOM 3657 N N . ASP E 1 71 ? 15.549 -25.045 -31.015 1.00 10.05 71 ASP E N 1
ATOM 3658 C CA . ASP E 1 71 ? 16.369 -25.297 -32.202 1.00 9.92 71 ASP E CA 1
ATOM 3659 C C . ASP E 1 71 ? 16.451 -24.010 -33.032 1.00 9.69 71 ASP E C 1
ATOM 3660 O O . ASP E 1 71 ? 15.858 -22.938 -32.663 1.00 8.81 71 ASP E O 1
ATOM 3665 N N . PHE E 1 72 ? 17.252 -24.054 -34.109 1.00 9.97 72 PHE E N 1
ATOM 3666 C CA . PHE E 1 72 ? 17.413 -22.836 -34.899 1.00 9.91 72 PHE E CA 1
ATOM 3667 C C . PHE E 1 72 ? 16.081 -22.321 -35.441 1.00 10.54 72 PHE E C 1
ATOM 3668 O O . PHE E 1 72 ? 15.826 -21.120 -35.416 1.00 9.96 72 PHE E O 1
ATOM 3676 N N A ASN E 1 73 ? 15.255 -23.222 -35.959 0.50 11.31 73 ASN E N 1
ATOM 3677 N N B ASN E 1 73 ? 15.241 -23.223 -35.965 0.50 11.29 73 ASN E N 1
ATOM 3678 C CA A ASN E 1 73 ? 13.953 -22.829 -36.456 0.50 12.06 73 ASN E CA 1
ATOM 3679 C CA B ASN E 1 73 ? 13.906 -22.841 -36.454 0.50 12.00 73 ASN E CA 1
ATOM 3680 C C A ASN E 1 73 ? 13.157 -22.062 -35.381 0.50 11.82 73 ASN E C 1
ATOM 3681 C C B ASN E 1 73 ? 13.152 -22.057 -35.376 0.50 11.77 73 ASN E C 1
ATOM 3682 O O A ASN E 1 73 ? 12.642 -20.965 -35.631 0.50 11.55 73 ASN E O 1
ATOM 3683 O O B ASN E 1 73 ? 12.676 -20.938 -35.613 0.50 11.47 73 ASN E O 1
ATOM 3692 N N . GLU E 1 74 ? 13.125 -22.620 -34.168 1.00 11.62 74 GLU E N 1
ATOM 3693 C CA . GLU E 1 74 ? 12.424 -22.007 -33.071 1.00 11.67 74 GLU E CA 1
ATOM 3694 C C . GLU E 1 74 ? 13.049 -20.667 -32.673 1.00 11.23 74 GLU E C 1
ATOM 3695 O O . GLU E 1 74 ? 12.312 -19.741 -32.355 1.00 11.51 74 GLU E O 1
ATOM 3701 N N . PHE E 1 75 ? 14.384 -20.561 -32.706 1.00 10.63 75 PHE E N 1
ATOM 3702 C CA . PHE E 1 75 ? 15.066 -19.335 -32.384 1.00 10.43 75 PHE E CA 1
ATOM 3703 C C . PHE E 1 75 ? 14.744 -18.231 -33.417 1.00 10.68 75 PHE E C 1
ATOM 3704 O O . PHE E 1 75 ? 14.562 -17.040 -33.059 1.00 10.86 75 PHE E O 1
ATOM 3712 N N . VAL E 1 76 ? 14.696 -18.596 -34.686 1.00 10.58 76 VAL E N 1
ATOM 3713 C CA . VAL E 1 76 ? 14.394 -17.578 -35.699 1.00 10.94 76 VAL E CA 1
ATOM 3714 C C . VAL E 1 76 ? 12.963 -17.061 -35.514 1.00 10.99 76 VAL E C 1
ATOM 3715 O O . VAL E 1 76 ? 12.684 -15.934 -35.874 1.00 11.58 76 VAL E O 1
ATOM 3719 N N . VAL E 1 77 ? 12.055 -17.872 -34.961 1.00 11.08 77 VAL E N 1
ATOM 3720 C CA . VAL E 1 77 ? 10.711 -17.381 -34.613 1.00 11.49 77 VAL E CA 1
ATOM 3721 C C . VAL E 1 77 ? 10.838 -16.201 -33.638 1.00 11.27 77 VAL E C 1
ATOM 3722 O O . VAL E 1 77 ? 10.192 -15.146 -33.808 1.00 11.26 77 VAL E O 1
ATOM 3726 N N . LEU E 1 78 ? 11.749 -16.316 -32.672 1.00 10.54 78 LEU E N 1
ATOM 3727 C CA . LEU E 1 78 ? 11.931 -15.204 -31.725 1.00 10.31 78 LEU E CA 1
ATOM 3728 C C . LEU E 1 78 ? 12.472 -13.973 -32.434 1.00 10.33 78 LEU E C 1
ATOM 3729 O O . LEU E 1 78 ? 12.019 -12.841 -32.207 1.00 10.78 78 LEU E O 1
ATOM 3734 N N . VAL E 1 79 ? 13.534 -14.175 -33.218 1.00 9.71 79 VAL E N 1
ATOM 3735 C CA . VAL E 1 79 ? 14.206 -13.061 -33.808 1.00 9.47 79 VAL E CA 1
ATOM 3736 C C . VAL E 1 79 ? 13.266 -12.329 -34.748 1.00 9.48 79 VAL E C 1
ATOM 3737 O O . VAL E 1 79 ? 13.191 -11.115 -34.731 1.00 10.13 79 VAL E O 1
ATOM 3741 N N . ALA E 1 80 ? 12.479 -13.079 -35.517 1.00 9.32 80 ALA E N 1
ATOM 3742 C CA . ALA E 1 80 ? 11.490 -12.521 -36.414 1.00 9.60 80 ALA E CA 1
ATOM 3743 C C . ALA E 1 80 ? 10.503 -11.666 -35.638 1.00 10.22 80 ALA E C 1
ATOM 3744 O O . ALA E 1 80 ? 10.260 -10.504 -36.010 1.00 11.12 80 ALA E O 1
ATOM 3746 N N . ALA E 1 81 ? 9.892 -12.218 -34.580 1.00 10.16 81 ALA E N 1
ATOM 3747 C CA . ALA E 1 81 ? 8.902 -11.489 -33.790 1.00 10.91 81 ALA E CA 1
ATOM 3748 C C . ALA E 1 81 ? 9.490 -10.193 -33.228 1.00 10.90 81 ALA E C 1
ATOM 3749 O O . ALA E 1 81 ? 8.871 -9.152 -33.349 1.00 11.84 81 ALA E O 1
ATOM 3751 N N . LEU E 1 82 ? 10.705 -10.241 -32.648 1.00 10.18 82 LEU E N 1
ATOM 3752 C CA . LEU E 1 82 ? 11.318 -9.003 -32.106 1.00 10.41 82 LEU E CA 1
ATOM 3753 C C . LEU E 1 82 ? 11.683 -8.008 -33.171 1.00 10.37 82 LEU E C 1
ATOM 3754 O O . LEU E 1 82 ? 11.497 -6.796 -32.971 1.00 10.83 82 LEU E O 1
ATOM 3759 N N . THR E 1 83 ? 12.157 -8.502 -34.325 1.00 9.84 83 THR E N 1
ATOM 3760 C CA . THR E 1 83 ? 12.504 -7.588 -35.418 1.00 10.11 83 THR E CA 1
ATOM 3761 C C . THR E 1 83 ? 11.286 -6.860 -35.973 1.00 10.71 83 THR E C 1
ATOM 3762 O O . THR E 1 83 ? 11.292 -5.620 -36.149 1.00 11.19 83 THR E O 1
ATOM 3766 N N . VAL E 1 84 ? 10.226 -7.618 -36.193 1.00 10.71 84 VAL E N 1
ATOM 3767 C CA . VAL E 1 84 ? 8.958 -7.066 -36.632 1.00 11.45 84 VAL E CA 1
ATOM 3768 C C . VAL E 1 84 ? 8.419 -6.014 -35.621 1.00 12.31 84 VAL E C 1
ATOM 3769 O O . VAL E 1 84 ? 7.895 -4.953 -36.030 1.00 12.90 84 VAL E O 1
ATOM 3773 N N . ALA E 1 85 ? 8.496 -6.338 -34.320 1.00 12.26 85 ALA E N 1
ATOM 3774 C CA . ALA E 1 85 ? 8.018 -5.406 -33.257 1.00 13.18 85 ALA E CA 1
ATOM 3775 C C . ALA E 1 85 ? 8.847 -4.098 -33.306 1.00 13.53 85 ALA E C 1
ATOM 3776 O O . ALA E 1 85 ? 8.297 -2.975 -33.265 1.00 14.32 85 ALA E O 1
ATOM 3778 N N . CYS E 1 86 ? 10.169 -4.253 -33.482 1.00 12.90 86 CYS E N 1
ATOM 3779 C CA . CYS E 1 86 ? 11.105 -3.099 -33.512 1.00 13.55 86 CYS E CA 1
ATOM 3780 C C . CYS E 1 86 ? 10.840 -2.269 -34.767 1.00 13.87 86 CYS E C 1
ATOM 3781 O O . CYS E 1 86 ? 10.793 -1.068 -34.720 1.00 14.89 86 CYS E O 1
ATOM 3784 N N . ASN E 1 87 ? 10.652 -2.947 -35.882 1.00 13.19 87 ASN E N 1
ATOM 3785 C CA . ASN E 1 87 ? 10.352 -2.284 -37.143 1.00 13.90 87 ASN E CA 1
ATOM 3786 C C . ASN E 1 87 ? 9.096 -1.458 -37.003 1.00 15.10 87 ASN E C 1
ATOM 3787 O O . ASN E 1 87 ? 9.051 -0.307 -37.409 1.00 15.91 87 ASN E O 1
ATOM 3792 N N . ASP E 1 88 ? 8.076 -2.084 -36.431 1.00 15.49 88 ASP E N 1
ATOM 3793 C CA . ASP E 1 88 ? 6.801 -1.381 -36.140 1.00 17.08 88 ASP E CA 1
ATOM 3794 C C . ASP E 1 88 ? 7.007 -0.134 -35.294 1.00 17.97 88 ASP E C 1
ATOM 3795 O O . ASP E 1 88 ? 6.513 0.961 -35.613 1.00 19.02 88 ASP E O 1
ATOM 3800 N N . PHE E 1 89 ? 7.768 -0.271 -34.218 1.00 17.76 89 PHE E N 1
ATOM 3801 C CA . PHE E 1 89 ? 8.032 0.846 -33.331 1.00 19.09 89 PHE E CA 1
ATOM 3802 C C . PHE E 1 89 ? 8.651 2.055 -34.076 1.00 20.11 89 PHE E C 1
ATOM 3803 O O . PHE E 1 89 ? 8.217 3.202 -33.959 1.00 21.11 89 PHE E O 1
ATOM 3811 N N . PHE E 1 90 ? 9.650 1.759 -34.883 1.00 19.88 90 PHE E N 1
ATOM 3812 C CA . PHE E 1 90 ? 10.321 2.794 -35.617 1.00 21.31 90 PHE E CA 1
ATOM 3813 C C . PHE E 1 90 ? 9.369 3.462 -36.605 1.00 22.14 90 PHE E C 1
ATOM 3814 O O . PHE E 1 90 ? 9.304 4.666 -36.641 1.00 23.44 90 PHE E O 1
ATOM 3822 N N . GLN E 1 91 ? 8.575 2.671 -37.312 1.00 21.64 91 GLN E N 1
ATOM 3823 C CA . GLN E 1 91 ? 7.596 3.223 -38.272 1.00 22.63 91 GLN E CA 1
ATOM 3824 C C . GLN E 1 91 ? 6.550 4.113 -37.575 1.00 24.50 91 GLN E C 1
ATOM 3825 O O . GLN E 1 91 ? 6.221 5.183 -38.070 1.00 25.21 91 GLN E O 1
ATOM 3831 N N . GLU E 1 92 ? 6.052 3.674 -36.421 1.00 25.29 92 GLU E N 1
ATOM 3832 C CA . GLU E 1 92 ? 4.984 4.418 -35.706 1.00 27.45 92 GLU E CA 1
ATOM 3833 C C . GLU E 1 92 ? 5.513 5.685 -35.098 1.00 29.31 92 GLU E C 1
ATOM 3834 O O . GLU E 1 92 ? 4.813 6.722 -35.072 1.00 31.03 92 GLU E O 1
ATOM 3840 N N . GLN E 1 93 ? 6.767 5.649 -34.657 1.00 29.75 93 GLN E N 1
ATOM 3841 C CA . GLN E 1 93 ? 7.397 6.883 -34.194 1.00 32.10 93 GLN E CA 1
ATOM 3842 C C . GLN E 1 93 ? 7.588 7.843 -35.358 1.00 33.13 93 GLN E C 1
ATOM 3843 O O . GLN E 1 93 ? 7.385 9.023 -35.178 1.00 35.31 93 GLN E O 1
ATOM 3849 N N . GLN E 1 94 ? 7.932 7.359 -36.553 1.00 32.80 94 GLN E N 1
ATOM 3850 C CA . GLN E 1 94 ? 8.035 8.259 -37.727 1.00 34.26 94 GLN E CA 1
ATOM 3851 C C . GLN E 1 94 ? 6.657 8.761 -38.159 1.00 35.71 94 GLN E C 1
ATOM 3852 O O . GLN E 1 94 ? 6.504 9.954 -38.494 1.00 37.40 94 GLN E O 1
ATOM 3855 N N . LYS E 1 95 ? 5.640 7.895 -38.115 1.00 35.23 95 LYS E N 1
ATOM 3856 C CA . LYS E 1 95 ? 4.290 8.333 -38.462 1.00 36.91 95 LYS E CA 1
ATOM 3857 C C . LYS E 1 95 ? 3.791 9.384 -37.450 1.00 39.22 95 LYS E C 1
ATOM 3858 O O . LYS E 1 95 ? 3.291 10.416 -37.851 1.00 41.29 95 LYS E O 1
ATOM 3864 N N . LYS E 1 96 ? 4.011 9.133 -36.161 1.00 39.99 96 LYS E N 1
ATOM 3865 C CA . LYS E 1 96 ? 3.621 10.034 -35.057 1.00 42.58 96 LYS E CA 1
ATOM 3866 C C . LYS E 1 96 ? 4.192 11.460 -35.139 1.00 44.86 96 LYS E C 1
ATOM 3867 O O . LYS E 1 96 ? 3.513 12.428 -34.788 1.00 46.39 96 LYS E O 1
ATOM 3873 N N A ARG E 1 97 ? 5.439 11.579 -35.589 0.50 44.44 97 ARG E N 1
ATOM 3874 N N B ARG E 1 97 ? 5.435 11.595 -35.587 0.50 44.67 97 ARG E N 1
ATOM 3875 C CA A ARG E 1 97 ? 6.061 12.886 -35.793 0.50 46.21 97 ARG E CA 1
ATOM 3876 C CA B ARG E 1 97 ? 6.012 12.923 -35.771 0.50 46.59 97 ARG E CA 1
ATOM 3877 C C A ARG E 1 97 ? 5.529 13.541 -37.070 0.50 47.45 97 ARG E C 1
ATOM 3878 C C B ARG E 1 97 ? 5.558 13.550 -37.091 0.50 47.62 97 ARG E C 1
ATOM 3879 O O A ARG E 1 97 ? 5.475 14.764 -37.156 0.50 49.49 97 ARG E O 1
ATOM 3880 O O B ARG E 1 97 ? 5.575 14.768 -37.224 0.50 49.61 97 ARG E O 1
ATOM 3895 N N . SER E 1 98 ? 5.132 12.731 -38.054 1.00 46.55 98 SER E N 1
ATOM 3896 C CA . SER E 1 98 ? 4.560 13.257 -39.311 1.00 47.73 98 SER E CA 1
ATOM 3897 C C . SER E 1 98 ? 3.108 13.709 -39.136 1.00 48.94 98 SER E C 1
ATOM 3898 O O . SER E 1 98 ? 2.810 14.615 -38.354 1.00 51.15 98 SER E O 1
ATOM 3899 N N . PRO F 1 2 ? 25.880 -2.413 -31.025 1.00 36.46 2 PRO F N 1
ATOM 3900 C CA . PRO F 1 2 ? 25.427 -3.114 -29.795 1.00 34.55 2 PRO F CA 1
ATOM 3901 C C . PRO F 1 2 ? 25.797 -4.622 -29.843 1.00 31.44 2 PRO F C 1
ATOM 3902 O O . PRO F 1 2 ? 26.869 -4.993 -30.393 1.00 32.48 2 PRO F O 1
ATOM 3906 N N . SER F 1 3 ? 24.931 -5.481 -29.291 1.00 27.15 3 SER F N 1
ATOM 3907 C CA . SER F 1 3 ? 25.085 -6.901 -29.408 1.00 23.69 3 SER F CA 1
ATOM 3908 C C . SER F 1 3 ? 25.138 -7.299 -30.871 1.00 21.08 3 SER F C 1
ATOM 3909 O O . SER F 1 3 ? 24.565 -6.648 -31.739 1.00 19.89 3 SER F O 1
ATOM 3912 N N . LYS F 1 4 ? 25.742 -8.437 -31.133 1.00 19.63 4 LYS F N 1
ATOM 3913 C CA . LYS F 1 4 ? 25.814 -8.939 -32.500 1.00 17.95 4 LYS F CA 1
ATOM 3914 C C . LYS F 1 4 ? 24.397 -9.245 -33.018 1.00 15.76 4 LYS F C 1
ATOM 3915 O O . LYS F 1 4 ? 24.064 -8.951 -34.177 1.00 14.69 4 LYS F O 1
ATOM 3921 N N . LEU F 1 5 ? 23.538 -9.775 -32.140 1.00 14.67 5 LEU F N 1
ATOM 3922 C CA . LEU F 1 5 ? 22.212 -10.135 -32.554 1.00 13.18 5 LEU F CA 1
ATOM 3923 C C . LEU F 1 5 ? 21.421 -8.862 -32.918 1.00 13.04 5 LEU F C 1
ATOM 3924 O O . LEU F 1 5 ? 20.779 -8.832 -33.953 1.00 12.07 5 LEU F O 1
ATOM 3929 N N . GLU F 1 6 ? 21.478 -7.829 -32.095 1.00 13.82 6 GLU F N 1
ATOM 3930 C CA . GLU F 1 6 ? 20.660 -6.643 -32.404 1.00 14.12 6 GLU F CA 1
ATOM 3931 C C . GLU F 1 6 ? 21.219 -5.825 -33.604 1.00 14.01 6 GLU F C 1
ATOM 3932 O O . GLU F 1 6 ? 20.483 -5.189 -34.342 1.00 13.60 6 GLU F O 1
ATOM 3938 N N . GLY F 1 7 ? 22.528 -5.876 -33.790 1.00 14.50 7 GLY F N 1
ATOM 3939 C CA . GLY F 1 7 ? 23.116 -5.413 -35.029 1.00 14.74 7 GLY F CA 1
ATOM 3940 C C . GLY F 1 7 ? 22.511 -6.080 -36.250 1.00 13.50 7 GLY F C 1
ATOM 3941 O O . GLY F 1 7 ? 22.200 -5.394 -37.202 1.00 13.62 7 GLY F O 1
ATOM 3942 N N . ALA F 1 8 ? 22.352 -7.401 -36.227 1.00 12.57 8 ALA F N 1
ATOM 3943 C CA . ALA F 1 8 ? 21.743 -8.127 -37.346 1.00 11.84 8 ALA F CA 1
ATOM 3944 C C . ALA F 1 8 ? 20.289 -7.714 -37.564 1.00 11.62 8 ALA F C 1
ATOM 3945 O O . ALA F 1 8 ? 19.845 -7.499 -38.696 1.00 11.59 8 ALA F O 1
ATOM 3947 N N . MET F 1 9 ? 19.553 -7.602 -36.467 1.00 12.11 9 MET F N 1
ATOM 3948 C CA . MET F 1 9 ? 18.142 -7.175 -36.497 1.00 12.21 9 MET F CA 1
ATOM 3949 C C . MET F 1 9 ? 18.039 -5.808 -37.100 1.00 12.83 9 MET F C 1
ATOM 3950 O O . MET F 1 9 ? 17.213 -5.550 -37.957 1.00 12.47 9 MET F O 1
ATOM 3955 N N . ASP F 1 10 ? 18.910 -4.921 -36.664 1.00 14.18 10 ASP F N 1
ATOM 3956 C CA . ASP F 1 10 ? 18.928 -3.552 -37.194 1.00 15.12 10 ASP F CA 1
ATOM 3957 C C . ASP F 1 10 ? 19.180 -3.585 -38.710 1.00 14.52 10 ASP F C 1
ATOM 3958 O O . ASP F 1 10 ? 18.596 -2.832 -39.472 1.00 14.44 10 ASP F O 1
ATOM 3963 N N . ALA F 1 11 ? 20.098 -4.429 -39.122 1.00 14.22 11 ALA F N 1
ATOM 3964 C CA . ALA F 1 11 ? 20.434 -4.595 -40.549 1.00 14.23 11 ALA F CA 1
ATOM 3965 C C . ALA F 1 11 ? 19.256 -5.081 -41.393 1.00 13.55 11 ALA F C 1
ATOM 3966 O O . ALA F 1 11 ? 19.036 -4.576 -42.506 1.00 13.99 11 ALA F O 1
ATOM 3968 N N . LEU F 1 12 ? 18.472 -6.022 -40.866 1.00 13.09 12 LEU F N 1
ATOM 3969 C CA . LEU F 1 12 ? 17.265 -6.497 -41.582 1.00 12.61 12 LEU F CA 1
ATOM 3970 C C . LEU F 1 12 ? 16.301 -5.326 -41.842 1.00 12.97 12 LEU F C 1
ATOM 3971 O O . LEU F 1 12 ? 15.782 -5.185 -42.931 1.00 12.99 12 LEU F O 1
ATOM 3976 N N . ILE F 1 13 ? 16.092 -4.517 -40.795 1.00 13.08 13 ILE F N 1
ATOM 3977 C CA . ILE F 1 13 ? 15.271 -3.347 -40.865 1.00 13.73 13 ILE F CA 1
ATOM 3978 C C . ILE F 1 13 ? 15.813 -2.349 -41.884 1.00 14.55 13 ILE F C 1
ATOM 3979 O O . ILE F 1 13 ? 15.087 -1.915 -42.780 1.00 14.92 13 ILE F O 1
ATOM 3984 N N . THR F 1 14 ? 17.078 -1.968 -41.730 1.00 15.07 14 THR F N 1
ATOM 3985 C CA . THR F 1 14 ? 17.738 -1.083 -42.686 1.00 16.14 14 THR F CA 1
ATOM 3986 C C . THR F 1 14 ? 17.670 -1.557 -44.150 1.00 15.90 14 THR F C 1
ATOM 3987 O O . THR F 1 14 ? 17.367 -0.772 -45.015 1.00 16.37 14 THR F O 1
ATOM 3991 N N . VAL F 1 15 ? 18.014 -2.818 -44.416 1.00 15.12 15 VAL F N 1
ATOM 3992 C CA . VAL F 1 15 ? 17.935 -3.334 -45.760 1.00 15.23 15 VAL F CA 1
ATOM 3993 C C . VAL F 1 15 ? 16.523 -3.150 -46.306 1.00 15.16 15 VAL F C 1
ATOM 3994 O O . VAL F 1 15 ? 16.341 -2.652 -47.395 1.00 16.15 15 VAL F O 1
ATOM 3998 N N . PHE F 1 16 ? 15.510 -3.512 -45.531 1.00 14.62 16 PHE F N 1
ATOM 3999 C CA . PHE F 1 16 ? 14.165 -3.474 -46.045 1.00 14.59 16 PHE F CA 1
ATOM 4000 C C . PHE F 1 16 ? 13.856 -2.026 -46.489 1.00 15.34 16 PHE F C 1
ATOM 4001 O O . PHE F 1 16 ? 13.389 -1.790 -47.597 1.00 15.35 16 PHE F O 1
ATOM 4009 N N . HIS F 1 17 ? 14.159 -1.090 -45.609 1.00 15.74 17 HIS F N 1
ATOM 4010 C CA . HIS F 1 17 ? 13.812 0.286 -45.813 1.00 16.95 17 HIS F CA 1
ATOM 4011 C C . HIS F 1 17 ? 14.692 0.934 -46.870 1.00 18.35 17 HIS F C 1
ATOM 4012 O O . HIS F 1 17 ? 14.334 1.978 -47.389 1.00 19.27 17 HIS F O 1
ATOM 4019 N N . ASN F 1 18 ? 15.848 0.328 -47.148 1.00 18.67 18 ASN F N 1
ATOM 4020 C CA . ASN F 1 18 ? 16.694 0.773 -48.233 1.00 20.06 18 ASN F CA 1
ATOM 4021 C C . ASN F 1 18 ? 16.000 0.598 -49.567 1.00 20.00 18 ASN F C 1
ATOM 4022 O O . ASN F 1 18 ? 16.313 1.294 -50.486 1.00 21.25 18 ASN F O 1
ATOM 4027 N N . TYR F 1 19 ? 15.061 -0.332 -49.669 1.00 18.49 19 TYR F N 1
ATOM 4028 C CA . TYR F 1 19 ? 14.396 -0.584 -50.934 1.00 18.56 19 TYR F CA 1
ATOM 4029 C C . TYR F 1 19 ? 12.902 -0.269 -50.953 1.00 18.13 19 TYR F C 1
ATOM 4030 O O . TYR F 1 19 ? 12.306 -0.204 -52.036 1.00 18.45 19 TYR F O 1
ATOM 4039 N N . SER F 1 20 ? 12.269 -0.122 -49.776 1.00 17.19 20 SER F N 1
ATOM 4040 C CA . SER F 1 20 ? 10.801 -0.082 -49.710 1.00 16.91 20 SER F CA 1
ATOM 4041 C C . SER F 1 20 ? 10.276 1.299 -50.041 1.00 17.68 20 SER F C 1
ATOM 4042 O O . SER F 1 20 ? 9.093 1.482 -50.293 1.00 17.85 20 SER F O 1
ATOM 4045 N N . GLY F 1 21 ? 11.173 2.278 -50.041 1.00 18.28 21 GLY F N 1
ATOM 4046 C CA . GLY F 1 21 ? 10.789 3.666 -50.090 1.00 19.07 21 GLY F CA 1
ATOM 4047 C C . GLY F 1 21 ? 10.867 4.331 -51.428 1.00 20.02 21 GLY F C 1
ATOM 4048 O O . GLY F 1 21 ? 10.730 5.535 -51.495 1.00 21.17 21 GLY F O 1
ATOM 4049 N N . SER F 1 22 ? 11.065 3.576 -52.502 1.00 19.74 22 SER F N 1
ATOM 4050 C CA . SER F 1 22 ? 11.118 4.163 -53.832 1.00 20.99 22 SER F CA 1
ATOM 4051 C C . SER F 1 22 ? 9.767 4.581 -54.411 1.00 21.38 22 SER F C 1
ATOM 4052 O O . SER F 1 22 ? 9.691 5.599 -55.086 1.00 22.63 22 SER F O 1
ATOM 4055 N N . GLU F 1 23 ? 8.723 3.790 -54.171 1.00 20.35 23 GLU F N 1
ATOM 4056 C CA . GLU F 1 23 ? 7.401 4.032 -54.756 1.00 20.98 23 GLU F CA 1
ATOM 4057 C C . GLU F 1 23 ? 6.323 3.392 -53.898 1.00 20.20 23 GLU F C 1
ATOM 4058 O O . GLU F 1 23 ? 6.591 2.537 -53.049 1.00 18.75 23 GLU F O 1
ATOM 4064 N N . GLY F 1 24 ? 5.083 3.777 -54.139 1.00 21.31 24 GLY F N 1
ATOM 4065 C CA . GLY F 1 24 ? 3.977 3.261 -53.321 1.00 21.30 24 GLY F CA 1
ATOM 4066 C C . GLY F 1 24 ? 4.200 3.418 -51.816 1.00 20.90 24 GLY F C 1
ATOM 4067 O O . GLY F 1 24 ? 4.848 4.342 -51.366 1.00 20.92 24 GLY F O 1
ATOM 4068 N N . ASP F 1 25 ? 3.622 2.527 -51.044 1.00 21.12 25 ASP F N 1
ATOM 4069 C CA . ASP F 1 25 ? 3.842 2.519 -49.596 1.00 21.43 25 ASP F CA 1
ATOM 4070 C C . ASP F 1 25 ? 5.349 2.561 -49.310 1.00 20.97 25 ASP F C 1
ATOM 4071 O O . ASP F 1 25 ? 6.105 1.739 -49.811 1.00 19.81 25 ASP F O 1
ATOM 4076 N N . LYS F 1 26 ? 5.745 3.518 -48.488 1.00 21.84 26 LYS F N 1
ATOM 4077 C CA . LYS F 1 26 ? 7.122 3.690 -48.043 1.00 22.19 26 LYS F CA 1
ATOM 4078 C C . LYS F 1 26 ? 7.629 2.467 -47.230 1.00 20.52 26 LYS F C 1
ATOM 4079 O O . LYS F 1 26 ? 8.827 2.218 -47.117 1.00 20.39 26 LYS F O 1
ATOM 4085 N N . TYR F 1 27 ? 6.696 1.736 -46.637 1.00 19.80 27 TYR F N 1
ATOM 4086 C CA . TYR F 1 27 ? 6.981 0.602 -45.754 1.00 18.46 27 TYR F CA 1
ATOM 4087 C C . TYR F 1 27 ? 6.582 -0.776 -46.345 1.00 17.38 27 TYR F C 1
ATOM 4088 O O . TYR F 1 27 ? 6.480 -1.742 -45.615 1.00 16.64 27 TYR F O 1
ATOM 4097 N N . LYS F 1 28 ? 6.352 -0.858 -47.662 1.00 17.17 28 LYS F N 1
ATOM 4098 C CA . LYS F 1 28 ? 6.232 -2.154 -48.334 1.00 16.38 28 LYS F CA 1
ATOM 4099 C C . LYS F 1 28 ? 6.970 -2.134 -49.675 1.00 16.05 28 LYS F C 1
ATOM 4100 O O . LYS F 1 28 ? 7.158 -1.077 -50.329 1.00 16.50 28 LYS F O 1
ATOM 4106 N N . LEU F 1 29 ? 7.329 -3.343 -50.093 1.00 15.19 29 LEU F N 1
ATOM 4107 C CA . LEU F 1 29 ? 8.073 -3.578 -51.299 1.00 15.22 29 LEU F CA 1
ATOM 4108 C C . LEU F 1 29 ? 7.092 -3.919 -52.406 1.00 15.92 29 LEU F C 1
ATOM 4109 O O . LEU F 1 29 ? 6.300 -4.879 -52.326 1.00 15.89 29 LEU F O 1
ATOM 4114 N N . SER F 1 30 ? 7.160 -3.115 -53.438 1.00 16.60 30 SER F N 1
ATOM 4115 C CA A SER F 1 30 ? 6.532 -3.463 -54.706 0.50 17.57 30 SER F CA 1
ATOM 4116 C CA B SER F 1 30 ? 6.589 -3.422 -54.735 0.50 17.71 30 SER F CA 1
ATOM 4117 C C . SER F 1 30 ? 7.306 -4.643 -55.319 1.00 17.55 30 SER F C 1
ATOM 4118 O O . SER F 1 30 ? 8.390 -4.950 -54.910 1.00 16.65 30 SER F O 1
ATOM 4123 N N . LYS F 1 31 ? 6.718 -5.286 -56.314 1.00 18.62 31 LYS F N 1
ATOM 4124 C CA . LYS F 1 31 ? 7.444 -6.279 -57.090 1.00 19.21 31 LYS F CA 1
ATOM 4125 C C . LYS F 1 31 ? 8.781 -5.660 -57.574 1.00 19.34 31 LYS F C 1
ATOM 4126 O O . LYS F 1 31 ? 9.810 -6.296 -57.447 1.00 18.74 31 LYS F O 1
ATOM 4132 N N . GLY F 1 32 ? 8.720 -4.449 -58.152 1.00 20.09 32 GLY F N 1
ATOM 4133 C CA . GLY F 1 32 ? 9.906 -3.713 -58.600 1.00 20.72 32 GLY F CA 1
ATOM 4134 C C . GLY F 1 32 ? 10.982 -3.570 -57.537 1.00 19.61 32 GLY F C 1
ATOM 4135 O O . GLY F 1 32 ? 12.160 -3.909 -57.748 1.00 19.57 32 GLY F O 1
ATOM 4136 N N . GLU F 1 33 ? 10.571 -3.102 -56.362 1.00 18.68 33 GLU F N 1
ATOM 4137 C CA . GLU F 1 33 ? 11.497 -2.921 -55.225 1.00 17.79 33 GLU F CA 1
ATOM 4138 C C . GLU F 1 33 ? 12.055 -4.234 -54.675 1.00 17.17 33 GLU F C 1
ATOM 4139 O O . GLU F 1 33 ? 13.228 -4.313 -54.252 1.00 16.85 33 GLU F O 1
ATOM 4145 N N . LEU F 1 34 ? 11.205 -5.255 -54.659 1.00 17.30 34 LEU F N 1
ATOM 4146 C CA . LEU F 1 34 ? 11.608 -6.588 -54.236 1.00 16.93 34 LEU F CA 1
ATOM 4147 C C . LEU F 1 34 ? 12.659 -7.144 -55.159 1.00 18.23 34 LEU F C 1
ATOM 4148 O O . LEU F 1 34 ? 13.601 -7.745 -54.700 1.00 17.96 34 LEU F O 1
ATOM 4153 N N . LYS F 1 35 ? 12.462 -6.977 -56.460 1.00 20.14 35 LYS F N 1
ATOM 4154 C CA . LYS F 1 35 ? 13.386 -7.435 -57.491 1.00 21.91 35 LYS F CA 1
ATOM 4155 C C . LYS F 1 35 ? 14.754 -6.832 -57.294 1.00 22.59 35 LYS F C 1
ATOM 4156 O O . LYS F 1 35 ? 15.780 -7.517 -57.373 1.00 22.85 35 LYS F O 1
ATOM 4162 N N . GLU F 1 36 ? 14.752 -5.537 -57.049 1.00 23.56 36 GLU F N 1
ATOM 4163 C CA . GLU F 1 36 ? 15.949 -4.767 -56.754 1.00 24.56 36 GLU F CA 1
ATOM 4164 C C . GLU F 1 36 ? 16.689 -5.332 -55.537 1.00 22.73 36 GLU F C 1
ATOM 4165 O O . GLU F 1 36 ? 17.889 -5.547 -55.534 1.00 22.40 36 GLU F O 1
ATOM 4171 N N . LEU F 1 37 ? 15.928 -5.562 -54.477 1.00 21.04 37 LEU F N 1
ATOM 4172 C CA . LEU F 1 37 ? 16.472 -6.102 -53.248 1.00 19.46 37 LEU F CA 1
ATOM 4173 C C . LEU F 1 37 ? 17.095 -7.481 -53.503 1.00 19.29 37 LEU F C 1
ATOM 4174 O O . LEU F 1 37 ? 18.248 -7.745 -53.076 1.00 19.11 37 LEU F O 1
ATOM 4179 N N . LEU F 1 38 ? 16.333 -8.333 -54.182 1.00 19.13 38 LEU F N 1
ATOM 4180 C CA . LEU F 1 38 ? 16.768 -9.695 -54.540 1.00 19.59 38 LEU F CA 1
ATOM 4181 C C . LEU F 1 38 ? 18.071 -9.662 -55.352 1.00 20.80 38 LEU F C 1
ATOM 4182 O O . LEU F 1 38 ? 19.007 -10.462 -55.097 1.00 20.54 38 LEU F O 1
ATOM 4187 N N . ASN F 1 39 ? 18.115 -8.750 -56.322 1.00 21.97 39 ASN F N 1
ATOM 4188 C CA . ASN F 1 39 ? 19.265 -8.670 -57.208 1.00 23.72 39 ASN F CA 1
ATOM 4189 C C . ASN F 1 39 ? 20.496 -8.112 -56.472 1.00 23.29 39 ASN F C 1
ATOM 4190 O O . ASN F 1 39 ? 21.625 -8.589 -56.716 1.00 23.71 39 ASN F O 1
ATOM 4195 N N . ALA F 1 40 ? 20.285 -7.169 -55.550 1.00 22.18 40 ALA F N 1
ATOM 4196 C CA . ALA F 1 40 ? 21.399 -6.548 -54.821 1.00 22.20 40 ALA F CA 1
ATOM 4197 C C . ALA F 1 40 ? 21.867 -7.386 -53.601 1.00 20.85 40 ALA F C 1
ATOM 4198 O O . ALA F 1 40 ? 23.043 -7.412 -53.322 1.00 21.22 40 ALA F O 1
ATOM 4200 N N . GLU F 1 41 ? 20.943 -8.075 -52.916 1.00 19.42 41 GLU F N 1
ATOM 4201 C CA . GLU F 1 41 ? 21.163 -8.630 -51.561 1.00 17.94 41 GLU F CA 1
ATOM 4202 C C . GLU F 1 41 ? 21.233 -10.140 -51.518 1.00 17.47 41 GLU F C 1
ATOM 4203 O O . GLU F 1 41 ? 21.885 -10.718 -50.637 1.00 16.84 41 GLU F O 1
ATOM 4209 N N . LEU F 1 42 ? 20.534 -10.781 -52.451 1.00 17.96 42 LEU F N 1
ATOM 4210 C CA . LEU F 1 42 ? 20.416 -12.250 -52.480 1.00 17.63 42 LEU F CA 1
ATOM 4211 C C . LEU F 1 42 ? 20.772 -12.822 -53.843 1.00 18.88 42 LEU F C 1
ATOM 4212 O O . LEU F 1 42 ? 20.178 -13.817 -54.304 1.00 19.13 42 LEU F O 1
ATOM 4217 N N A THR F 1 43 ? 21.771 -12.225 -54.487 0.50 19.94 43 THR F N 1
ATOM 4218 N N B THR F 1 43 ? 21.790 -12.229 -54.469 0.50 19.91 43 THR F N 1
ATOM 4219 C CA A THR F 1 43 ? 22.112 -12.595 -55.858 0.50 21.45 43 THR F CA 1
ATOM 4220 C CA B THR F 1 43 ? 22.150 -12.564 -55.848 0.50 21.46 43 THR F CA 1
ATOM 4221 C C A THR F 1 43 ? 22.587 -14.040 -55.961 0.50 21.67 43 THR F C 1
ATOM 4222 C C B THR F 1 43 ? 22.614 -14.017 -55.969 0.50 21.70 43 THR F C 1
ATOM 4223 O O A THR F 1 43 ? 22.272 -14.711 -56.926 0.50 22.58 43 THR F O 1
ATOM 4224 O O B THR F 1 43 ? 22.305 -14.674 -56.947 0.50 22.62 43 THR F O 1
ATOM 4231 N N . ASP F 1 44 ? 23.318 -14.518 -54.953 1.00 21.04 44 ASP F N 1
ATOM 4232 C CA . ASP F 1 44 ? 23.759 -15.910 -54.910 1.00 21.43 44 ASP F CA 1
ATOM 4233 C C . ASP F 1 44 ? 22.584 -16.917 -54.988 1.00 21.04 44 ASP F C 1
ATOM 4234 O O . ASP F 1 44 ? 22.694 -17.961 -55.668 1.00 21.98 44 ASP F O 1
ATOM 4239 N N . PHE F 1 45 ? 21.452 -16.570 -54.388 1.00 19.94 45 PHE F N 1
ATOM 4240 C CA . PHE F 1 45 ? 20.257 -17.414 -54.505 1.00 20.16 45 PHE F CA 1
ATOM 4241 C C . PHE F 1 45 ? 19.693 -17.442 -55.918 1.00 21.96 45 PHE F C 1
ATOM 4242 O O . PHE F 1 45 ? 19.033 -18.423 -56.267 1.00 22.68 45 PHE F O 1
ATOM 4250 N N . LEU F 1 46 ? 19.953 -16.390 -56.717 1.00 22.98 46 LEU F N 1
ATOM 4251 C CA . LEU F 1 46 ? 19.565 -16.365 -58.121 1.00 25.10 46 LEU F CA 1
ATOM 4252 C C . LEU F 1 46 ? 20.714 -16.818 -59.026 1.00 26.84 46 LEU F C 1
ATOM 4253 O O . LEU F 1 46 ? 20.663 -16.593 -60.213 1.00 27.96 46 LEU F O 1
ATOM 4258 N N . MET F 1 47 ? 21.743 -17.431 -58.440 1.00 26.99 47 MET F N 1
ATOM 4259 C CA . MET F 1 47 ? 22.950 -17.839 -59.154 1.00 29.10 47 MET F CA 1
ATOM 4260 C C . MET F 1 47 ? 23.566 -16.693 -59.997 1.00 30.19 47 MET F C 1
ATOM 4261 O O . MET F 1 47 ? 24.206 -16.911 -61.026 1.00 31.69 47 MET F O 1
ATOM 4266 N N . SER F 1 48 ? 23.428 -15.482 -59.468 1.00 29.17 48 SER F N 1
ATOM 4267 C CA . SER F 1 48 ? 23.824 -14.270 -60.160 1.00 30.74 48 SER F CA 1
ATOM 4268 C C . SER F 1 48 ? 23.286 -14.144 -61.580 1.00 32.96 48 SER F C 1
ATOM 4269 O O . SER F 1 48 ? 23.850 -13.412 -62.399 1.00 35.13 48 SER F O 1
ATOM 4272 N N . GLN F 1 49 ? 22.204 -14.858 -61.886 1.00 33.18 49 GLN F N 1
ATOM 4273 C CA . GLN F 1 49 ? 21.462 -14.607 -63.113 1.00 35.11 49 GLN F CA 1
ATOM 4274 C C . GLN F 1 49 ? 20.285 -13.717 -62.753 1.00 34.55 49 GLN F C 1
ATOM 4275 O O . GLN F 1 49 ? 19.805 -13.705 -61.608 1.00 31.48 49 GLN F O 1
ATOM 4281 N N . LYS F 1 50 ? 19.834 -12.969 -63.757 1.00 37.43 50 LYS F N 1
ATOM 4282 C CA . LYS F 1 50 ? 18.573 -12.260 -63.666 1.00 37.81 50 LYS F CA 1
ATOM 4283 C C . LYS F 1 50 ? 17.520 -13.316 -63.974 1.00 38.44 50 LYS F C 1
ATOM 4284 O O . LYS F 1 50 ? 17.622 -14.027 -64.958 1.00 40.40 50 LYS F O 1
ATOM 4290 N N . ASP F 1 51 ? 16.541 -13.457 -63.088 1.00 37.12 51 ASP F N 1
ATOM 4291 C CA . ASP F 1 51 ? 15.562 -14.561 -63.160 1.00 37.17 51 ASP F CA 1
ATOM 4292 C C . ASP F 1 51 ? 14.135 -14.018 -62.852 1.00 35.93 51 ASP F C 1
ATOM 4293 O O . ASP F 1 51 ? 13.582 -14.214 -61.765 1.00 34.11 51 ASP F O 1
ATOM 4298 N N . PRO F 1 52 ? 13.542 -13.317 -63.815 1.00 36.97 52 PRO F N 1
ATOM 4299 C CA . PRO F 1 52 ? 12.271 -12.643 -63.506 1.00 35.95 52 PRO F CA 1
ATOM 4300 C C . PRO F 1 52 ? 11.088 -13.603 -63.336 1.00 35.43 52 PRO F C 1
ATOM 4301 O O . PRO F 1 52 ? 10.185 -13.280 -62.599 1.00 33.83 52 PRO F O 1
ATOM 4305 N N . MET F 1 53 ? 11.112 -14.782 -63.959 1.00 36.40 53 MET F N 1
ATOM 4306 C CA . MET F 1 53 ? 10.076 -15.771 -63.698 1.00 36.29 53 MET F CA 1
ATOM 4307 C C . MET F 1 53 ? 10.183 -16.227 -62.238 1.00 33.94 53 MET F C 1
ATOM 4308 O O . MET F 1 53 ? 9.172 -16.356 -61.535 1.00 32.69 53 MET F O 1
ATOM 4310 N N . LEU F 1 54 ? 11.407 -16.413 -61.748 1.00 32.87 54 LEU F N 1
ATOM 4311 C CA . LEU F 1 54 ? 11.629 -16.709 -60.316 1.00 30.61 54 LEU F CA 1
ATOM 4312 C C . LEU F 1 54 ? 11.225 -15.554 -59.375 1.00 28.71 54 LEU F C 1
ATOM 4313 O O . LEU F 1 54 ? 10.646 -15.811 -58.321 1.00 27.26 54 LEU F O 1
ATOM 4318 N N . VAL F 1 55 ? 11.495 -14.304 -59.749 1.00 28.23 55 VAL F N 1
ATOM 4319 C CA . VAL F 1 55 ? 11.016 -13.178 -58.929 1.00 27.08 55 VAL F CA 1
ATOM 4320 C C . VAL F 1 55 ? 9.481 -13.103 -58.852 1.00 27.44 55 VAL F C 1
ATOM 4321 O O . VAL F 1 55 ? 8.885 -12.848 -57.781 1.00 26.07 55 VAL F O 1
ATOM 4325 N N . GLU F 1 56 ? 8.848 -13.357 -59.982 1.00 29.27 56 GLU F N 1
ATOM 4326 C CA . GLU F 1 56 ? 7.385 -13.407 -60.030 1.00 30.38 56 GLU F CA 1
ATOM 4327 C C . GLU F 1 56 ? 6.872 -14.407 -59.007 1.00 29.33 56 GLU F C 1
ATOM 4328 O O . GLU F 1 56 ? 5.982 -14.089 -58.219 1.00 27.86 56 GLU F O 1
ATOM 4334 N N . LYS F 1 57 ? 7.460 -15.611 -59.019 1.00 29.22 57 LYS F N 1
ATOM 4335 C CA . LYS F 1 57 ? 7.044 -16.649 -58.093 1.00 28.65 57 LYS F CA 1
ATOM 4336 C C . LYS F 1 57 ? 7.322 -16.283 -56.623 1.00 26.02 57 LYS F C 1
ATOM 4337 O O . LYS F 1 57 ? 6.516 -16.590 -55.754 1.00 25.76 57 LYS F O 1
ATOM 4343 N N . ILE F 1 58 ? 8.487 -15.700 -56.345 1.00 24.26 58 ILE F N 1
ATOM 4344 C CA . ILE F 1 58 ? 8.842 -15.252 -55.011 1.00 21.93 58 ILE F CA 1
ATOM 4345 C C . ILE F 1 58 ? 7.843 -14.208 -54.551 1.00 21.17 58 ILE F C 1
ATOM 4346 O O . ILE F 1 58 ? 7.379 -14.234 -53.408 1.00 19.89 58 ILE F O 1
ATOM 4351 N N . MET F 1 59 ? 7.499 -13.293 -55.451 1.00 21.93 59 MET F N 1
ATOM 4352 C CA . MET F 1 59 ? 6.522 -12.244 -55.140 1.00 21.87 59 MET F CA 1
ATOM 4353 C C . MET F 1 59 ? 5.182 -12.872 -54.737 1.00 22.60 59 MET F C 1
ATOM 4354 O O . MET F 1 59 ? 4.640 -12.540 -53.696 1.00 21.64 59 MET F O 1
ATOM 4359 N N . ASN F 1 60 ? 4.689 -13.812 -55.549 1.00 24.24 60 ASN F N 1
ATOM 4360 C CA . ASN F 1 60 ? 3.428 -14.475 -55.242 1.00 25.46 60 ASN F CA 1
ATOM 4361 C C . ASN F 1 60 ? 3.467 -15.265 -53.975 1.00 24.14 60 ASN F C 1
ATOM 4362 O O . ASN F 1 60 ? 2.505 -15.271 -53.251 1.00 24.19 60 ASN F O 1
ATOM 4367 N N . ASP F 1 61 ? 4.576 -15.945 -53.708 1.00 22.88 61 ASP F N 1
ATOM 4368 C CA . ASP F 1 61 ? 4.689 -16.659 -52.471 1.00 21.88 61 ASP F CA 1
ATOM 4369 C C . ASP F 1 61 ? 4.684 -15.750 -51.225 1.00 20.25 61 ASP F C 1
ATOM 4370 O O . ASP F 1 61 ? 4.074 -16.075 -50.225 1.00 20.15 61 ASP F O 1
ATOM 4375 N N . LEU F 1 62 ? 5.451 -14.675 -51.261 1.00 19.08 62 LEU F N 1
ATOM 4376 C CA . LEU F 1 62 ? 5.584 -13.784 -50.102 1.00 17.92 62 LEU F CA 1
ATOM 4377 C C . LEU F 1 62 ? 4.379 -12.897 -49.835 1.00 18.23 62 LEU F C 1
ATOM 4378 O O . LEU F 1 62 ? 4.131 -12.444 -48.686 1.00 17.54 62 LEU F O 1
ATOM 4383 N N . ASP F 1 63 ? 3.617 -12.630 -50.888 1.00 19.11 63 ASP F N 1
ATOM 4384 C CA . ASP F 1 63 ? 2.460 -11.771 -50.735 1.00 19.75 63 ASP F CA 1
ATOM 4385 C C . ASP F 1 63 ? 1.248 -12.584 -50.281 1.00 21.01 63 ASP F C 1
ATOM 4386 O O . ASP F 1 63 ? 0.282 -12.734 -51.019 1.00 22.44 63 ASP F O 1
ATOM 4391 N N . SER F 1 64 ? 1.285 -13.065 -49.042 1.00 20.81 64 SER F N 1
ATOM 4392 C CA . SER F 1 64 ? 0.237 -13.926 -48.532 1.00 22.44 64 SER F CA 1
ATOM 4393 C C . SER F 1 64 ? -1.120 -13.284 -48.473 1.00 23.33 64 SER F C 1
ATOM 4394 O O . SER F 1 64 ? -2.089 -13.998 -48.565 1.00 24.90 64 SER F O 1
ATOM 4397 N N . ASN F 1 65 ? -1.192 -11.973 -48.222 1.00 22.66 65 ASN F N 1
ATOM 4398 C CA . ASN F 1 65 ? -2.470 -11.282 -48.131 1.00 23.59 65 ASN F CA 1
ATOM 4399 C C . ASN F 1 65 ? -2.977 -10.651 -49.449 1.00 24.39 65 ASN F C 1
ATOM 4400 O O . ASN F 1 65 ? -4.012 -9.930 -49.471 1.00 24.95 65 ASN F O 1
ATOM 4405 N N . LYS F 1 66 ? -2.254 -10.916 -50.540 1.00 23.90 66 LYS F N 1
ATOM 4406 C CA . LYS F 1 66 ? -2.705 -10.554 -51.868 1.00 24.83 66 LYS F CA 1
ATOM 4407 C C . LYS F 1 66 ? -2.926 -9.065 -52.020 1.00 24.43 66 LYS F C 1
ATOM 4408 O O . LYS F 1 66 ? -3.920 -8.660 -52.623 1.00 25.63 66 LYS F O 1
ATOM 4414 N N . ASP F 1 67 ? -2.049 -8.243 -51.458 1.00 22.64 67 ASP F N 1
ATOM 4415 C CA . ASP F 1 67 ? -2.196 -6.813 -51.655 1.00 22.66 67 ASP F CA 1
ATOM 4416 C C . ASP F 1 67 ? -1.200 -6.266 -52.655 1.00 22.46 67 ASP F C 1
ATOM 4417 O O . ASP F 1 67 ? -1.077 -5.074 -52.777 1.00 22.45 67 ASP F O 1
ATOM 4422 N N . ASN F 1 68 ? -0.507 -7.150 -53.372 1.00 22.65 68 ASN F N 1
ATOM 4423 C CA . ASN F 1 68 ? 0.473 -6.741 -54.385 1.00 22.67 68 ASN F CA 1
ATOM 4424 C C . ASN F 1 68 ? 1.740 -6.026 -53.813 1.00 21.14 68 ASN F C 1
ATOM 4425 O O . ASN F 1 68 ? 2.437 -5.255 -54.513 1.00 21.06 68 ASN F O 1
ATOM 4430 N N . GLU F 1 69 ? 2.004 -6.266 -52.536 1.00 20.01 69 GLU F N 1
ATOM 4431 C CA . GLU F 1 69 ? 3.160 -5.694 -51.848 1.00 18.82 69 GLU F CA 1
ATOM 4432 C C . GLU F 1 69 ? 3.724 -6.757 -50.936 1.00 17.39 69 GLU F C 1
ATOM 4433 O O . GLU F 1 69 ? 2.990 -7.640 -50.485 1.00 17.53 69 GLU F O 1
ATOM 4439 N N . VAL F 1 70 ? 5.023 -6.663 -50.666 1.00 16.08 70 VAL F N 1
ATOM 4440 C CA . VAL F 1 70 ? 5.648 -7.418 -49.612 1.00 14.84 70 VAL F CA 1
ATOM 4441 C C . VAL F 1 70 ? 5.950 -6.472 -48.437 1.00 14.26 70 VAL F C 1
ATOM 4442 O O . VAL F 1 70 ? 6.880 -5.653 -48.484 1.00 13.67 70 VAL F O 1
ATOM 4446 N N . ASP F 1 71 ? 5.136 -6.591 -47.391 1.00 14.34 71 ASP F N 1
ATOM 4447 C CA . ASP F 1 71 ? 5.322 -5.813 -46.159 1.00 14.24 71 ASP F CA 1
ATOM 4448 C C . ASP F 1 71 ? 6.423 -6.417 -45.300 1.00 13.70 71 ASP F C 1
ATOM 4449 O O . ASP F 1 71 ? 7.050 -7.482 -45.654 1.00 13.09 71 ASP F O 1
ATOM 4454 N N . PHE F 1 72 ? 6.731 -5.750 -44.200 1.00 14.07 72 PHE F N 1
ATOM 4455 C CA . PHE F 1 72 ? 7.930 -6.170 -43.460 1.00 13.79 72 PHE F CA 1
ATOM 4456 C C . PHE F 1 72 ? 7.761 -7.549 -42.878 1.00 13.83 72 PHE F C 1
ATOM 4457 O O . PHE F 1 72 ? 8.699 -8.350 -42.913 1.00 13.35 72 PHE F O 1
ATOM 4465 N N A ASN F 1 73 ? 6.581 -7.866 -42.369 0.50 14.61 73 ASN F N 1
ATOM 4466 N N B ASN F 1 73 ? 6.574 -7.836 -42.345 0.50 14.60 73 ASN F N 1
ATOM 4467 C CA A ASN F 1 73 ? 6.356 -9.225 -41.879 0.50 14.83 73 ASN F CA 1
ATOM 4468 C CA B ASN F 1 73 ? 6.240 -9.194 -41.881 0.50 14.85 73 ASN F CA 1
ATOM 4469 C C A ASN F 1 73 ? 6.551 -10.271 -42.989 0.50 14.72 73 ASN F C 1
ATOM 4470 C C B ASN F 1 73 ? 6.559 -10.228 -42.983 0.50 14.69 73 ASN F C 1
ATOM 4471 O O A ASN F 1 73 ? 7.191 -11.323 -42.777 0.50 14.18 73 ASN F O 1
ATOM 4472 O O B ASN F 1 73 ? 7.311 -11.203 -42.767 0.50 14.07 73 ASN F O 1
ATOM 4481 N N . GLU F 1 74 ? 6.016 -9.980 -44.179 1.00 15.04 74 GLU F N 1
ATOM 4482 C CA . GLU F 1 74 ? 6.194 -10.887 -45.294 1.00 15.09 74 GLU F CA 1
ATOM 4483 C C . GLU F 1 74 ? 7.664 -11.034 -45.728 1.00 14.80 74 GLU F C 1
ATOM 4484 O O . GLU F 1 74 ? 8.112 -12.152 -46.095 1.00 14.85 74 GLU F O 1
ATOM 4490 N N . PHE F 1 75 ? 8.410 -9.935 -45.639 1.00 14.69 75 PHE F N 1
ATOM 4491 C CA . PHE F 1 75 ? 9.809 -9.912 -45.913 1.00 14.57 75 PHE F CA 1
ATOM 4492 C C . PHE F 1 75 ? 10.580 -10.781 -44.893 1.00 13.89 75 PHE F C 1
ATOM 4493 O O . PHE F 1 75 ? 11.498 -11.567 -45.262 1.00 13.66 75 PHE F O 1
ATOM 4501 N N . VAL F 1 76 ? 10.188 -10.677 -43.633 1.00 13.30 76 VAL F N 1
ATOM 4502 C CA . VAL F 1 76 ? 10.817 -11.472 -42.609 1.00 12.83 76 VAL F CA 1
ATOM 4503 C C . VAL F 1 76 ? 10.547 -12.966 -42.789 1.00 12.78 76 VAL F C 1
ATOM 4504 O O . VAL F 1 76 ? 11.434 -13.750 -42.479 1.00 12.86 76 VAL F O 1
ATOM 4508 N N . VAL F 1 77 ? 9.374 -13.362 -43.308 1.00 13.04 77 VAL F N 1
ATOM 4509 C CA . VAL F 1 77 ? 9.111 -14.767 -43.687 1.00 13.23 77 VAL F CA 1
ATOM 4510 C C . VAL F 1 77 ? 10.189 -15.316 -44.663 1.00 12.83 77 VAL F C 1
ATOM 4511 O O . VAL F 1 77 ? 10.699 -16.436 -44.499 1.00 12.47 77 VAL F O 1
ATOM 4515 N N . LEU F 1 78 ? 10.518 -14.500 -45.660 1.00 12.86 78 LEU F N 1
ATOM 4516 C CA . LEU F 1 78 ? 11.575 -14.783 -46.636 1.00 12.72 78 LEU F CA 1
ATOM 4517 C C . LEU F 1 78 ? 12.944 -14.955 -45.936 1.00 11.95 78 LEU F C 1
ATOM 4518 O O . LEU F 1 78 ? 13.610 -15.961 -46.088 1.00 11.69 78 LEU F O 1
ATOM 4523 N N . VAL F 1 79 ? 13.343 -13.939 -45.190 1.00 11.45 79 VAL F N 1
ATOM 4524 C CA . VAL F 1 79 ? 14.600 -13.943 -44.537 1.00 11.14 79 VAL F CA 1
ATOM 4525 C C . VAL F 1 79 ? 14.700 -15.108 -43.526 1.00 10.81 79 VAL F C 1
ATOM 4526 O O . VAL F 1 79 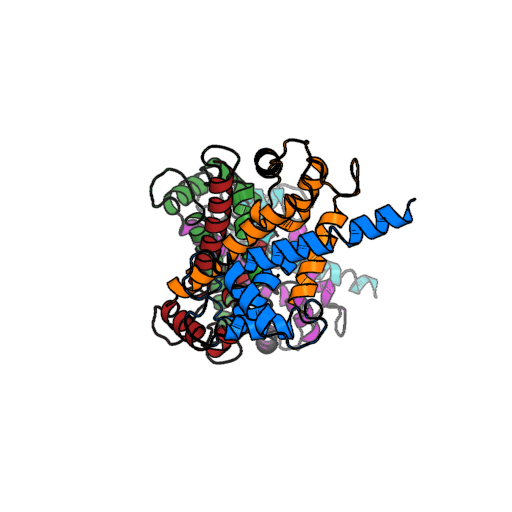? 15.708 -15.799 -43.518 1.00 10.52 79 VAL F O 1
ATOM 4530 N N . ALA F 1 80 ? 13.658 -15.339 -42.723 1.00 10.65 80 ALA F N 1
ATOM 4531 C CA . ALA F 1 80 ? 13.656 -16.501 -41.816 1.00 10.77 80 ALA F CA 1
ATOM 4532 C C . ALA F 1 80 ? 13.855 -17.782 -42.602 1.00 10.97 80 ALA F C 1
ATOM 4533 O O . ALA F 1 80 ? 14.725 -18.583 -42.260 1.00 10.80 80 ALA F O 1
ATOM 4535 N N . ALA F 1 81 ? 13.033 -17.994 -43.649 1.00 11.49 81 ALA F N 1
ATOM 4536 C CA . ALA F 1 81 ? 13.089 -19.234 -44.444 1.00 12.10 81 ALA F CA 1
ATOM 4537 C C . ALA F 1 81 ? 14.498 -19.463 -45.052 1.00 11.83 81 ALA F C 1
ATOM 4538 O O . ALA F 1 81 ? 15.044 -20.564 -44.967 1.00 11.96 81 ALA F O 1
ATOM 4540 N N . LEU F 1 82 ? 15.086 -18.432 -45.647 1.00 11.42 82 LEU F N 1
ATOM 4541 C CA . LEU F 1 82 ? 16.425 -18.586 -46.239 1.00 11.47 82 LEU F CA 1
ATOM 4542 C C . LEU F 1 82 ? 17.536 -18.791 -45.196 1.00 10.97 82 LEU F C 1
ATOM 4543 O O . LEU F 1 82 ? 18.483 -19.545 -45.430 1.00 10.96 82 LEU F O 1
ATOM 4548 N N . THR F 1 83 ? 17.436 -18.123 -44.044 1.00 10.25 83 THR F N 1
ATOM 4549 C CA . THR F 1 83 ? 18.437 -18.299 -43.011 1.00 10.07 83 THR F CA 1
ATOM 4550 C C . THR F 1 83 ? 18.370 -19.693 -42.416 1.00 10.22 83 THR F C 1
ATOM 4551 O O . THR F 1 83 ? 19.387 -20.341 -42.221 1.00 10.29 83 THR F O 1
ATOM 4555 N N . VAL F 1 84 ? 17.168 -20.165 -42.105 1.00 10.41 84 VAL F N 1
ATOM 4556 C CA . VAL F 1 84 ? 16.986 -21.532 -41.669 1.00 10.74 84 VAL F CA 1
ATOM 4557 C C . VAL F 1 84 ? 17.551 -22.543 -42.680 1.00 11.31 84 VAL F C 1
ATOM 4558 O O . VAL F 1 84 ? 18.207 -23.530 -42.292 1.00 11.81 84 VAL F O 1
ATOM 4562 N N . ALA F 1 85 ? 17.229 -22.369 -43.961 1.00 11.62 85 ALA F N 1
ATOM 4563 C CA . ALA F 1 85 ? 17.785 -23.240 -45.052 1.00 12.33 85 ALA F CA 1
ATOM 4564 C C . ALA F 1 85 ? 19.323 -23.269 -45.023 1.00 12.06 85 ALA F C 1
ATOM 4565 O O . ALA F 1 85 ? 19.905 -24.297 -45.177 1.00 12.47 85 ALA F O 1
ATOM 4567 N N . CYS F 1 86 ? 19.932 -22.096 -44.856 1.00 11.53 86 CYS F N 1
ATOM 4568 C CA . CYS F 1 86 ? 21.375 -21.942 -44.823 1.00 11.84 86 CYS F CA 1
ATOM 4569 C C . CYS F 1 86 ? 21.977 -22.601 -43.585 1.00 11.49 86 CYS F C 1
ATOM 4570 O O . CYS F 1 86 ? 22.967 -23.311 -43.665 1.00 11.87 86 CYS F O 1
ATOM 4573 N N . ASN F 1 87 ? 21.357 -22.355 -42.447 1.00 11.01 87 ASN F N 1
ATOM 4574 C CA . ASN F 1 87 ? 21.741 -23.009 -41.201 1.00 10.95 87 ASN F CA 1
ATOM 4575 C C . ASN F 1 87 ? 21.693 -24.543 -41.339 1.00 11.90 87 ASN F C 1
ATOM 4576 O O . ASN F 1 87 ? 22.658 -25.222 -40.983 1.00 11.99 87 ASN F O 1
ATOM 4581 N N . ASP F 1 88 ? 20.590 -25.057 -41.908 1.00 12.55 88 ASP F N 1
ATOM 4582 C CA . ASP F 1 88 ? 20.439 -26.484 -42.053 1.00 13.70 88 ASP F CA 1
ATOM 4583 C C . ASP F 1 88 ? 21.484 -27.077 -43.013 1.00 13.61 88 ASP F C 1
ATOM 4584 O O . ASP F 1 88 ? 21.978 -28.156 -42.784 1.00 13.76 88 ASP F O 1
ATOM 4589 N N . PHE F 1 89 ? 21.818 -26.310 -44.059 1.00 13.09 89 PHE F N 1
ATOM 4590 C CA . PHE F 1 89 ? 22.834 -26.709 -45.036 1.00 13.58 89 PHE F CA 1
ATOM 4591 C C . PHE F 1 89 ? 24.182 -26.908 -44.328 1.00 13.47 89 PHE F C 1
ATOM 4592 O O . PHE F 1 89 ? 24.800 -27.963 -44.446 1.00 13.98 89 PHE F O 1
ATOM 4600 N N . PHE F 1 90 ? 24.619 -25.886 -43.605 1.00 12.62 90 PHE F N 1
ATOM 4601 C CA . PHE F 1 90 ? 25.884 -25.975 -42.854 1.00 12.98 90 PHE F CA 1
ATOM 4602 C C . PHE F 1 90 ? 25.891 -27.089 -41.798 1.00 13.27 90 PHE F C 1
ATOM 4603 O O . PHE F 1 90 ? 26.864 -27.845 -41.713 1.00 13.81 90 PHE F O 1
ATOM 4611 N N . GLN F 1 91 ? 24.779 -27.289 -41.085 1.00 13.19 91 GLN F N 1
ATOM 4612 C CA . GLN F 1 91 ? 24.717 -28.413 -40.148 1.00 14.01 91 GLN F CA 1
ATOM 4613 C C . GLN F 1 91 ? 24.806 -29.740 -40.859 1.00 15.58 91 GLN F C 1
ATOM 4614 O O . GLN F 1 91 ? 25.467 -30.668 -40.384 1.00 15.82 91 GLN F O 1
ATOM 4620 N N . GLU F 1 92 ? 24.121 -29.849 -41.988 1.00 16.73 92 GLU F N 1
ATOM 4621 C CA . GLU F 1 92 ? 24.144 -31.115 -42.731 1.00 18.67 92 GLU F CA 1
ATOM 4622 C C . GLU F 1 92 ? 25.512 -31.424 -43.284 1.00 18.93 92 GLU F C 1
ATOM 4623 O O . GLU F 1 92 ? 25.931 -32.571 -43.247 1.00 19.46 92 GLU F O 1
ATOM 4629 N N A GLN F 1 93 ? 26.200 -30.406 -43.805 0.50 18.39 93 GLN F N 1
ATOM 4630 N N B GLN F 1 93 ? 26.193 -30.401 -43.805 0.50 18.41 93 GLN F N 1
ATOM 4631 C CA A GLN F 1 93 ? 27.575 -30.595 -44.277 0.50 19.26 93 GLN F CA 1
ATOM 4632 C CA B GLN F 1 93 ? 27.560 -30.579 -44.288 0.50 19.30 93 GLN F CA 1
ATOM 4633 C C A GLN F 1 93 ? 28.500 -31.095 -43.157 0.50 19.53 93 GLN F C 1
ATOM 4634 C C B GLN F 1 93 ? 28.494 -31.086 -43.164 0.50 19.55 93 GLN F C 1
ATOM 4635 O O A GLN F 1 93 ? 29.303 -31.996 -43.373 0.50 20.61 93 GLN F O 1
ATOM 4636 O O B GLN F 1 93 ? 29.296 -31.986 -43.389 0.50 20.64 93 GLN F O 1
ATOM 4647 N N . GLN F 1 94 ? 28.372 -30.518 -41.966 1.00 18.85 94 GLN F N 1
ATOM 4648 C CA . GLN F 1 94 ? 29.109 -31.018 -40.775 1.00 19.80 94 GLN F CA 1
ATOM 4649 C C . GLN F 1 94 ? 28.760 -32.478 -40.407 1.00 20.67 94 GLN F C 1
ATOM 4650 O O . GLN F 1 94 ? 29.661 -33.295 -40.162 1.00 21.38 94 GLN F O 1
ATOM 4656 N N . LYS F 1 95 ? 27.464 -32.775 -40.348 1.00 21.18 95 LYS F N 1
ATOM 4657 C CA . LYS F 1 95 ? 26.965 -34.130 -40.069 1.00 23.03 95 LYS F CA 1
ATOM 4658 C C . LYS F 1 95 ? 27.486 -35.125 -41.141 1.00 24.00 95 LYS F C 1
ATOM 4659 O O . LYS F 1 95 ? 27.971 -36.195 -40.812 1.00 24.73 95 LYS F O 1
ATOM 4665 N N . LYS F 1 96 ? 27.434 -34.747 -42.415 1.00 24.01 96 LYS F N 1
ATOM 4666 C CA . LYS F 1 96 ? 28.028 -35.545 -43.532 1.00 25.65 96 LYS F CA 1
ATOM 4667 C C . LYS F 1 96 ? 29.556 -35.798 -43.313 1.00 26.32 96 LYS F C 1
ATOM 4668 O O . LYS F 1 96 ? 30.069 -36.924 -43.390 1.00 27.31 96 LYS F O 1
ATOM 4671 N N . ARG F 1 97 ? 30.269 -34.748 -42.954 1.00 25.79 97 ARG F N 1
ATOM 4672 C CA . ARG F 1 97 ? 31.711 -34.833 -42.759 1.00 27.00 97 ARG F CA 1
ATOM 4673 C C . ARG F 1 97 ? 32.051 -35.722 -41.608 1.00 28.53 97 ARG F C 1
ATOM 4674 O O . ARG F 1 97 ? 33.071 -36.385 -41.632 1.00 29.73 97 ARG F O 1
ATOM 4682 N N . SER F 1 98 ? 31.198 -35.723 -40.584 1.00 29.21 98 SER F N 1
ATOM 4683 C CA . SER F 1 98 ? 31.470 -36.471 -39.375 1.00 31.46 98 SER F CA 1
ATOM 4684 C C . SER F 1 98 ? 31.312 -37.970 -39.569 1.00 34.15 98 SER F C 1
ATOM 4685 O O . SER F 1 98 ? 31.905 -38.744 -38.844 1.00 35.42 98 SER F O 1
ATOM 4688 N N . LYS F 1 99 ? 30.515 -38.362 -40.559 1.00 36.55 99 LYS F N 1
ATOM 4689 C CA . LYS F 1 99 ? 30.349 -39.757 -40.911 1.00 39.76 99 LYS F CA 1
ATOM 4690 C C . LYS F 1 99 ? 31.621 -40.200 -41.612 1.00 42.27 99 LYS F C 1
ATOM 4691 O O . LYS F 1 99 ? 32.406 -40.970 -41.068 1.00 45.13 99 LYS F O 1
#

InterPro domains:
  IPR001751 S100/Calcium binding protein 7/8-like, conserved site [PS00303] (58-79)
  IPR002048 EF-hand domain [PS50222] (50-85)
  IPR002048 EF-hand domain [SM00054] (54-82)
  IPR011992 EF-hand domain pair [SSF47473] (1-93)
  IPR013787 S100/CaBP-9k-type, calcium binding, subdomain [PF01023] (5-48)
  IPR013787 S100/CaBP-9k-type, calcium binding, subdomain [SM01394] (5-47)
  IPR018247 EF-Hand 1, calcium-binding site [PS00018] (63-75)
  IPR028490 Protein S100-Z [cd05026] (1-93)

Secondary structure (DSSP, 8-state):
-HHHHHHHHHHHHHHHHHTSSSSTTEE-HHHHHHHHHHHSGGGGTTS--HHHHHHHHHHH-TT-SSSEEHHHHHHHHHHHHHHHHHHHHHHHHHHT-/-HHHHHHHHHHHHHHHHHTSSS-TTEE-HHHHHHHHHHHSGGGGTTS--HHHHHHHHHHH-TT-SSSEEHHHHHHHHHHHHHHHHHHHHHHHHHH-/--HHHHHHHHHHHHHHHHHTSSS-TTEE-HHHHHHHHHHH-GGGGTT---HHHHHHHHHHH-TT-SSSEEHHHHHHHHHHHHHHHHHHHHHHHHHHH-/--HHHHHHHHHHHHHHHHHTSSSSTTEE-HHHHHHHHHHH-GGGGTT---HHHHHHHHHHH-TT-SSSEEHHHHHHHHHHHHHHHHHHHHHHHHHHH-/--HHHHHHHHHHHHHHHHHTSSSSTTEE-HHHHHHHHHHHSGGGGTTS--HHHHHHHHHHH-TT-SSSEEHHHHHHHHHHHHHHHHHHHHHHHHHH-/--HHHHHHHHHHHHHHHHHTSSSSTTEE-HHHHHHHHHHH-GGGGTTS--HHHHHHHHHHH-TT-SSSEEHHHHHHHHHHHHHHHHHHHHHHHHHHH-

Organism: Danio rerio (NCBI:txid7955)

Nearest PDB structures (foldseek):
  2y5i-assembly1_A  TM=1.010E+00  e=1.495E-15  Danio rerio
  3cga-assembly1_A  TM=9.452E-01  e=6.451E-09  unclassified
  3m0w-assembly1_A  TM=9.404E-01  e=9.610E-09  Homo sapiens
  2mrd-assembly1_B  TM=8.710E-01  e=6.036E-09  Homo sapiens
  4cfq-assembly2_B  TM=9.472E-01  e=3.877E-08  Homo sapiens

Foldseek 3Di:
DVVVVVVVVLVVLQQVQQCPDDPSQWAALVSQLVSCQVPVCVVVVVDRDSVVSVVLQVVLPVVPPRTRGSVSVVVVVVVVVVVVVVVVVVVVVVVVD/DVVVVVVVVLCVLQLVQQCPDDDSQWAALVSQLVSCQVPVCVVVVNDRDSVVSVVLQVVLPVVPPRTRGSVSVVVVVVVVVVVVVVVVVVVVVVVD/DPPVVVVVVVLVCLQLVQQCPDDDSQWAALVSVLVSCVVPPCVVCVVDDDPVVSVVLQVVLPVVPPRTHGSVSVVVVVVVVVVVVVVVVVVVVVVVVD/DDPVVVVVVVLVVLQLVQQCPDDDSQWAALVSVLVSCVVPPCPVCPVDSDDVVSVVLQVVLPPVPPRTHGSVSVVVVVVVVVVVVVVVVVVVVVVVVD/DPPVVVVVVVLCVLQLVQQCPDDDSQWAALVSVLVSCQPPVCVVVVVDNDSVVSVVLQVVLPVVPPRTRGSVSVVVVVVVVVVVVVVVVVVVVVVVD/DDPVVVVVVVLVVLQLVQQCPDDPSQWAALVSQLVSCQVPVCVVVVVDRDVVVSVVLQVVLPPVPPRTRGSVSVVVVVVVVVVVVVVVVVVVVVVVVD

GO terms:
  GO:0005509 calcium ion binding (F, IDA)

CATH classification: 1.10.238.10

B-factor: mean 21.43, std 11.92, range [5.18, 88.96]

Solvent-accessible surface area: 27451 Å² total; per-residue (Å²): 79,103,0,34,40,4,4,72,13,4,7,14,0,0,10,69,28,0,44,87,98,72,67,100,28,56,0,19,80,42,3,0,67,89,0,4,40,57,15,1,46,84,75,8,149,85,115,166,53,76,166,73,2,69,118,30,8,98,88,14,12,87,91,173,52,111,36,0,36,8,87,12,0,7,86,16,3,21,59,35,0,28,56,33,1,68,115,111,22,91,84,92,102,153,213,98,161,75,108,0,33,39,5,7,84,13,3,21,56,0,0,56,92,42,0,44,97,97,72,66,134,27,56,0,17,88,38,7,0,65,72,0,4,48,58,14,1,54,46,18,5,4,48,50,124,42,80,166,16,1,70,56,9,8,92,54,8,15,90,90,110,53,113,35,0,35,6,83,10,0,6,88,4,3,21,53,16,0,25,17,20,0,67,23,24,21,69,38,29,132,170,60,112,143,25,108,0,35,25,4,6,72,12,3,11,16,0,0,13,71,33,1,52,86,96,72,60,56,30,58,0,17,96,41,3,0,42,93,0,2,84,62,14,2,50,50,17,27,10,70,54,93,40,99,161,23,12,75,82,20,8,83,55,7,12,87,93,167,48,111,32,0,36,7,83,8,0,6,84,2,2,21,52,19,0,28,17,23,0,66,21,24,22,68,44,19,119,92,48,74,121,122,24,108,0,35,27,4,7,72,10,3,10,15,0,0,12,73,31,0,50,84,96,71,64,63,29,57,0,15,84,42,4,0,77,91,0,2,92,65,14,3,38,54,20,18,8,75,62,74,20,99,162,23,5,82,78,14,11,101,58,8,18,98,92,113,48,111,34,0,36,6,83,11,0,5,86,3,3,19,53,17,0,26,18,23,0,67,25,24,22,93,38,19,98,156,50,75,137,132,28,100,0,23,24,4,5,75,14,5,23,54,0,0,56,96,40,0,47,95,99,71,62,88,26,56,0,17,83,38,6,0,68,71,0,4,47,63,16,2,54,48,16,4,4,51,45,129,41,81,82,16,1,70,60,10,7,76,54,7,8,89,90,145,52,112,35,0,35,5,86,10,0,7,92,3,4,21,56,18,0,42,21,21,4,71,24,26,22,71,42,38,119,165,66,79,124,26,108,0,23,26,5,4,63,11,4,6,14,0,0,10,71,31,0,46,86,97,72,68,104,30,58,0,17,86,43,4,0,65,91,0,4,49,58,13,3,55,82,73,7,146,80,115,178,53,84,81,68,2,76,118,31,10,79,84,15,11,86,88,156,51,114,36,0,34,9,84,11,0,7,86,18,3,22,58,34,0,25,55,32,1,65,116,111,22,94,94,96,107,89,207,95,135

Radius of gyration: 30.78 Å; Cα contacts (8 Å, |Δi|>4): 702; chains: 6; bounding box: 72×81×88 Å

Sequence (584 aa):
SKLEGAMDALITVFHNYSGSEGDKYKLSKGELKELLNAELTTDFLMSQKDPMLVEKIMNDLDSNKDNEVDFNNEFVVLVAALTVACNDDFFQEQQKKRSKSKLEGAMDALITVFHNYSGSEGDKYKLSSKGELKELLNAELTDFLMSQKDPMLVEKIMNDLDSNKDNEVDFNNEFVVLVAALTVACNDDFFQEQQKKRSPSKLEGAMDDALITVFHNYSGSEGDKYKLSKGELKELLNAELTDFLMSQKDPMLVEKIMNDLDSNKDNEVDFNNEFVVLVAALTVACNDFFQEQQKKRSKPSKLEGAMDDALITVFHNYSGSEGDKYKLSSKGELKELLNAELTDFLMSQKDPMLVEKIMNDLDSSNKDNEVDFNNEFVVLVAALTVACNDFFQEQQKKRSKPSKLEGAMDALITVFHNYSGSEGDKYKLSSKGELKELLNAELTTDFLMSQKDPMLVEKIMNDLDSSNKDNEVDFNNEFVVLVAALTVACNDFFQEQQKKRRSPSKLEGAMDALITVFHNYSGSEGDKYKLSSKGELKELLNAELTTDFLMSQKDPMLVEKIMNDLDSNKDNEVDFNNEFVVLVAALTVACNDFFQEQQQKKRSK